Protein AF-0000000068151003 (afdb_homodimer)

InterPro domains:
  IPR000415 Nitroreductase-like [G3DSA:3.40.109.10] (6-171)
  IPR000415 Nitroreductase-like [SSF55469] (6-191)
  IPR026021 Putative NAD(P)H nitroreductase YdjA-like [PIRSF000232] (7-190)
  IPR026021 Putative NAD(P)H nitroreductase YdjA-like [cd02135] (8-170)
  IPR029479 Nitroreductase [PF00881] (12-169)
  IPR052530 NAD(P)H nitroreductase [PTHR43821] (7-190)

Nearest PDB structures (foldseek):
  3k6h-assembly1_B  TM=9.823E-01  e=7.912E-26  Agrobacterium fabrum str. C58
  8dil-assembly3_E  TM=8.928E-01  e=1.543E-16  Salmonella enterica subsp. enterica serovar Typhimurium str. SL1344
  3bm1-assembly1_B  TM=8.997E-01  e=7.358E-16  Escherichia coli K-12
  7tmg-assembly1_B  TM=8.820E-01  e=5.448E-16  Klebsiella pneumoniae subsp. pneumoniae HS11286
  8dil-assembly2_C  TM=8.657E-01  e=7.813E-16  Salmonella enterica subsp. enterica serovar Typhimurium str. SL1344

Structure (mmCIF, N/CA/C/O backbone):
data_AF-0000000068151003-model_v1
#
loop_
_entity.id
_entity.type
_entity.pdbx_description
1 polymer 'Putative NAD(P)H nitroreductase'
#
loop_
_atom_site.group_PDB
_atom_site.id
_atom_site.type_symbol
_atom_site.label_atom_id
_atom_site.label_alt_id
_atom_site.label_comp_id
_atom_site.label_asym_id
_atom_site.label_entity_id
_atom_site.label_seq_id
_atom_site.pdbx_PDB_ins_code
_atom_site.Cartn_x
_atom_site.Cartn_y
_atom_site.Cartn_z
_atom_site.occupancy
_atom_site.B_iso_or_equiv
_atom_site.auth_seq_id
_atom_site.auth_comp_id
_atom_site.auth_asym_id
_atom_site.auth_atom_id
_atom_site.pdbx_PDB_model_num
ATOM 1 N N . MET A 1 1 ? 17.922 -9.711 -15.078 1 65 1 MET A N 1
ATOM 2 C CA . MET A 1 1 ? 18.75 -8.508 -14.992 1 65 1 MET A CA 1
ATOM 3 C C . MET A 1 1 ? 17.922 -7.328 -14.469 1 65 1 MET A C 1
ATOM 5 O O . MET A 1 1 ? 16.781 -7.117 -14.906 1 65 1 MET A O 1
ATOM 9 N N . LYS A 1 2 ? 18.453 -6.594 -13.539 1 81.31 2 LYS A N 1
ATOM 10 C CA . LYS A 1 2 ? 17.828 -5.426 -12.93 1 81.31 2 LYS A CA 1
ATOM 11 C C . LYS A 1 2 ? 17.609 -4.324 -13.969 1 81.31 2 LYS A C 1
ATOM 13 O O . LYS A 1 2 ? 18.438 -4.125 -14.859 1 81.31 2 LYS A O 1
ATOM 18 N N . THR A 1 3 ? 16.391 -3.744 -13.836 1 88 3 THR A N 1
ATOM 19 C CA . THR A 1 3 ? 16.078 -2.68 -14.781 1 88 3 THR A CA 1
ATOM 20 C C . THR A 1 3 ? 16.797 -1.389 -14.406 1 88 3 THR A C 1
ATOM 22 O O . THR A 1 3 ? 17.188 -1.201 -13.25 1 88 3 THR A O 1
ATOM 25 N N . GLU A 1 4 ? 17.031 -0.529 -15.391 1 94.25 4 GLU A N 1
ATOM 26 C CA . GLU A 1 4 ? 17.672 0.764 -15.18 1 94.25 4 GLU A CA 1
ATOM 27 C C . GLU A 1 4 ? 16.656 1.897 -15.188 1 94.25 4 GLU A C 1
ATOM 29 O O . GLU A 1 4 ? 17.016 3.061 -15.383 1 94.25 4 GLU A O 1
ATOM 34 N N . ILE A 1 5 ? 15.477 1.514 -14.945 1 96 5 ILE A N 1
ATOM 35 C CA . ILE A 1 5 ? 14.422 2.516 -15.062 1 96 5 ILE A CA 1
ATOM 36 C C . ILE A 1 5 ? 14.469 3.463 -13.867 1 96 5 ILE A C 1
ATOM 38 O O . ILE A 1 5 ? 14.672 3.029 -12.734 1 96 5 ILE A O 1
ATOM 42 N N . LYS A 1 6 ? 14.273 4.746 -14.117 1 97.75 6 LYS A N 1
ATOM 43 C CA . LYS A 1 6 ? 14.211 5.746 -13.055 1 97.75 6 LYS A CA 1
ATOM 44 C C . LYS A 1 6 ? 12.898 5.645 -12.281 1 97.75 6 LYS A C 1
ATOM 46 O O . LYS A 1 6 ? 11.859 5.324 -12.859 1 97.75 6 LYS A O 1
ATOM 51 N N . LEU A 1 7 ? 12.984 6.039 -10.992 1 98.25 7 LEU A N 1
ATOM 52 C CA . LEU A 1 7 ? 11.812 5.953 -10.125 1 98.25 7 LEU A CA 1
ATOM 53 C C . LEU A 1 7 ? 10.648 6.746 -10.711 1 98.25 7 LEU A C 1
ATOM 55 O O . LEU A 1 7 ? 9.539 6.223 -10.844 1 98.25 7 LEU A O 1
ATOM 59 N N . VAL A 1 8 ? 10.844 8.016 -11.156 1 98.12 8 VAL A N 1
ATOM 60 C CA . VAL A 1 8 ? 9.773 8.898 -11.617 1 98.12 8 VAL A CA 1
ATOM 61 C C . VAL A 1 8 ? 9.164 8.344 -12.898 1 98.12 8 VAL A C 1
ATOM 63 O O . VAL A 1 8 ? 7.949 8.391 -13.094 1 98.12 8 VAL A O 1
ATOM 66 N N . ASP A 1 9 ? 9.977 7.789 -13.773 1 97.56 9 ASP A N 1
ATOM 67 C CA . ASP A 1 9 ? 9.5 7.203 -15.016 1 97.56 9 ASP A CA 1
ATOM 68 C C . ASP A 1 9 ? 8.695 5.934 -14.75 1 97.56 9 ASP A C 1
ATOM 70 O O . ASP A 1 9 ? 7.68 5.688 -15.406 1 97.56 9 ASP A O 1
ATOM 74 N N . TYR A 1 10 ? 9.188 5.176 -13.812 1 97.88 10 TYR A N 1
ATOM 75 C CA . TYR A 1 10 ? 8.461 3.957 -13.469 1 97.88 10 TYR A CA 1
ATOM 76 C C . TYR A 1 10 ? 7.09 4.281 -12.898 1 97.88 10 TYR A C 1
ATOM 78 O O . TYR A 1 10 ? 6.082 3.705 -13.32 1 97.88 10 TYR A O 1
ATOM 86 N N . LEU A 1 11 ? 7.031 5.219 -11.93 1 98.19 11 LEU A N 1
ATOM 87 C CA . LEU A 1 11 ? 5.766 5.59 -11.312 1 98.19 11 LEU A CA 1
ATOM 88 C C . LEU A 1 11 ? 4.773 6.082 -12.359 1 98.19 11 LEU A C 1
ATOM 90 O O . LEU A 1 11 ? 3.568 5.84 -12.25 1 98.19 11 LEU A O 1
ATOM 94 N N . ALA A 1 12 ? 5.23 6.684 -13.422 1 97.25 12 ALA A N 1
ATOM 95 C CA . ALA A 1 12 ? 4.387 7.277 -14.453 1 97.25 12 ALA A CA 1
ATOM 96 C C . ALA A 1 12 ? 3.873 6.215 -15.422 1 97.25 12 ALA A C 1
ATOM 98 O O . ALA A 1 12 ? 2.943 6.461 -16.188 1 97.25 12 ALA A O 1
ATOM 99 N N . SER A 1 13 ? 4.477 5 -15.344 1 95.31 13 SER A N 1
ATOM 100 C CA . SER A 1 13 ? 4.133 4.02 -16.375 1 95.31 13 SER A CA 1
ATOM 101 C C . SER A 1 13 ? 3.768 2.676 -15.742 1 95.31 13 SER A C 1
ATOM 103 O O . SER A 1 13 ? 3.525 1.7 -16.453 1 95.31 13 SER A O 1
ATOM 105 N N . ARG A 1 14 ? 3.742 2.572 -14.477 1 93.81 14 ARG A N 1
ATOM 106 C CA . ARG A 1 14 ? 3.473 1.304 -13.805 1 93.81 14 ARG A CA 1
ATOM 107 C C . ARG A 1 14 ? 2.154 0.703 -14.281 1 93.81 14 ARG A C 1
ATOM 109 O O . ARG A 1 14 ? 1.134 1.393 -14.328 1 93.81 14 ARG A O 1
ATOM 116 N N . ARG A 1 15 ? 2.242 -0.555 -14.617 1 93.62 15 ARG A N 1
ATOM 117 C CA . ARG A 1 15 ? 1.092 -1.347 -15.039 1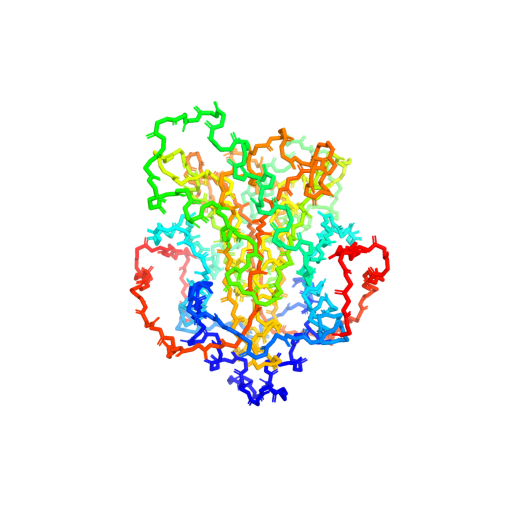 93.62 15 ARG A CA 1
ATOM 118 C C . ARG A 1 15 ? 1.216 -2.791 -14.57 1 93.62 15 ARG A C 1
ATOM 120 O O . ARG A 1 15 ? 2.324 -3.297 -14.383 1 93.62 15 ARG A O 1
ATOM 127 N N . SER A 1 16 ? 0.053 -3.348 -14.367 1 95.94 16 SER A N 1
ATOM 128 C CA . SER A 1 16 ? 0.033 -4.785 -14.125 1 95.94 16 SER A CA 1
ATOM 129 C C . SER A 1 16 ? -0.078 -5.566 -15.43 1 95.94 16 SER A C 1
ATOM 131 O O . SER A 1 16 ? -0.682 -5.09 -16.391 1 95.94 16 SER A O 1
ATOM 133 N N . ILE A 1 17 ? 0.567 -6.684 -15.461 1 96.81 17 ILE A N 1
ATOM 134 C CA . ILE A 1 17 ? 0.296 -7.676 -16.5 1 96.81 17 ILE A CA 1
ATOM 135 C C . ILE A 1 17 ? -0.568 -8.797 -15.914 1 96.81 17 ILE A C 1
ATOM 137 O O . ILE A 1 17 ? -0.198 -9.43 -14.922 1 96.81 17 ILE A O 1
ATOM 141 N N . PRO A 1 18 ? -1.701 -8.992 -16.547 1 96.69 18 PRO A N 1
ATOM 142 C CA . PRO A 1 18 ? -2.523 -10.094 -16.031 1 96.69 18 PRO A CA 1
ATOM 143 C C . PRO A 1 18 ? -1.756 -11.406 -15.93 1 96.69 18 PRO A C 1
ATOM 145 O O . PRO A 1 18 ? -0.961 -11.734 -16.812 1 96.69 18 PRO A O 1
ATOM 148 N N . ALA A 1 19 ? -1.997 -12.133 -14.883 1 97.38 19 ALA A N 1
ATOM 149 C CA . ALA A 1 19 ? -1.232 -13.336 -14.57 1 97.38 19 ALA A CA 1
ATOM 150 C C . ALA A 1 19 ? -1.233 -14.312 -15.742 1 97.38 19 ALA A C 1
ATOM 152 O O . ALA A 1 19 ? -0.207 -14.922 -16.047 1 97.38 19 ALA A O 1
ATOM 153 N N . PHE A 1 20 ? -2.375 -14.422 -16.422 1 95.31 20 PHE A N 1
ATOM 154 C CA . PHE A 1 20 ? -2.504 -15.398 -17.5 1 95.31 20 PHE A CA 1
ATOM 155 C C . PHE A 1 20 ? -1.714 -14.961 -18.734 1 95.31 20 PHE A C 1
ATOM 157 O O . PHE A 1 20 ? -1.611 -15.703 -19.703 1 95.31 20 PHE A O 1
ATOM 164 N N . GLN A 1 21 ? -1.201 -13.781 -18.703 1 97.06 21 GLN A N 1
ATOM 165 C CA . GLN A 1 21 ? -0.375 -13.266 -19.797 1 97.06 21 GLN A CA 1
ATOM 166 C C . GLN A 1 21 ? 1.102 -13.258 -19.406 1 97.06 21 GLN A C 1
ATOM 168 O O . GLN A 1 21 ? 1.89 -12.484 -19.953 1 97.06 21 GLN A O 1
ATOM 173 N N . MET A 1 22 ? 1.456 -14.047 -18.422 1 96.94 22 MET A N 1
ATOM 174 C CA . MET A 1 22 ? 2.838 -14.25 -17.984 1 96.94 22 MET A CA 1
ATOM 175 C C . MET A 1 22 ? 3.271 -15.695 -18.203 1 96.94 22 MET A C 1
ATOM 177 O O . MET A 1 22 ? 2.432 -16.594 -18.312 1 96.94 22 MET A O 1
ATOM 181 N N . GLY A 1 23 ? 4.516 -15.883 -18.297 1 96.25 23 GLY A N 1
ATOM 182 C CA . GLY A 1 23 ? 5.07 -17.219 -18.453 1 96.25 23 GLY A CA 1
ATOM 183 C C . GLY A 1 23 ? 6.488 -17.344 -17.922 1 96.25 23 GLY A C 1
ATOM 184 O O . GLY A 1 23 ? 6.953 -16.469 -17.172 1 96.25 23 GLY A O 1
ATOM 185 N N . GLU A 1 24 ? 7.031 -18.484 -18.188 1 95.75 24 GLU A N 1
ATOM 186 C CA . GLU A 1 24 ? 8.43 -18.734 -17.844 1 95.75 24 GLU A CA 1
ATOM 187 C C . GLU A 1 24 ? 9.367 -17.844 -18.656 1 95.75 24 GLU A C 1
ATOM 189 O O . GLU A 1 24 ? 9.031 -17.453 -19.781 1 95.75 24 GLU A O 1
ATOM 194 N N . PRO A 1 25 ? 10.609 -17.531 -18.156 1 96.38 25 PRO A N 1
ATOM 195 C CA . PRO A 1 25 ? 11.133 -17.953 -16.859 1 96.38 25 PRO A CA 1
ATOM 196 C C . PRO A 1 25 ? 10.578 -17.109 -15.703 1 96.38 25 PRO A C 1
ATOM 198 O O . PRO A 1 25 ? 10.234 -15.945 -15.891 1 96.38 25 PRO A O 1
ATOM 201 N N . GLY A 1 26 ? 10.43 -17.719 -14.57 1 96.69 26 GLY A N 1
ATOM 202 C CA . GLY A 1 26 ? 10.18 -17.016 -13.32 1 96.69 26 GLY A CA 1
ATOM 203 C C . GLY A 1 26 ? 11.445 -16.688 -12.555 1 96.69 26 GLY A C 1
ATOM 204 O O . GLY A 1 26 ? 12.531 -17.156 -12.914 1 96.69 26 GLY A O 1
ATOM 205 N N . PRO A 1 27 ? 11.273 -15.859 -11.617 1 97.69 27 PRO A N 1
ATOM 206 C CA . PRO A 1 27 ? 12.445 -15.562 -10.789 1 97.69 27 PRO A CA 1
ATOM 207 C C . PRO A 1 27 ? 12.961 -16.797 -10.031 1 97.69 27 PRO A C 1
ATOM 209 O O . PRO A 1 27 ? 12.172 -17.641 -9.625 1 97.69 27 PRO A O 1
ATOM 212 N N . SER A 1 28 ? 14.266 -16.844 -9.859 1 97.19 28 SER A N 1
ATOM 213 C CA . SER A 1 28 ? 14.883 -17.859 -9.008 1 97.19 28 SER A CA 1
ATOM 214 C C . SER A 1 28 ? 14.547 -17.625 -7.539 1 97.19 28 SER A C 1
ATOM 216 O O . SER A 1 28 ? 14.039 -16.562 -7.172 1 97.19 28 SER A O 1
ATOM 218 N N . LYS A 1 29 ? 14.859 -18.688 -6.758 1 97.31 29 LYS A N 1
ATOM 219 C CA . LYS A 1 29 ? 14.664 -18.547 -5.316 1 97.31 29 LYS A CA 1
ATOM 220 C C . LYS A 1 29 ? 15.445 -17.359 -4.773 1 97.31 29 LYS A C 1
ATOM 222 O O . LYS A 1 29 ? 14.938 -16.609 -3.936 1 97.31 29 LYS A O 1
ATOM 227 N N . ALA A 1 30 ? 16.672 -17.172 -5.191 1 97.56 30 ALA A N 1
ATOM 228 C CA . ALA A 1 30 ? 17.516 -16.062 -4.75 1 97.56 30 ALA A CA 1
ATOM 229 C C . ALA A 1 30 ? 16.906 -14.727 -5.172 1 97.56 30 ALA A C 1
ATOM 231 O O . ALA A 1 30 ? 16.938 -13.758 -4.402 1 97.56 30 ALA A O 1
ATOM 232 N N . GLU A 1 31 ? 16.391 -14.648 -6.387 1 98 31 GLU A N 1
ATOM 233 C CA . GLU A 1 31 ? 15.758 -13.43 -6.871 1 98 31 GLU A CA 1
ATOM 234 C C . GLU A 1 31 ? 14.5 -13.109 -6.078 1 98 31 GLU A C 1
ATOM 236 O O . GLU A 1 31 ? 14.234 -11.945 -5.758 1 98 31 GLU A O 1
ATOM 241 N N . VAL A 1 32 ? 13.719 -14.156 -5.777 1 98.56 32 VAL A N 1
ATOM 242 C CA . VAL A 1 32 ? 12.523 -13.945 -4.961 1 98.56 32 VAL A CA 1
ATOM 243 C C . VAL A 1 32 ? 12.922 -13.406 -3.59 1 98.56 32 VAL A C 1
ATOM 245 O O . VAL A 1 32 ? 12.305 -12.469 -3.08 1 98.56 32 VAL A O 1
ATOM 248 N N . ALA A 1 33 ? 13.945 -13.984 -3.025 1 98.5 33 ALA A N 1
ATOM 249 C CA . ALA A 1 33 ? 14.43 -13.5 -1.734 1 98.5 33 ALA A CA 1
ATOM 250 C C . ALA A 1 33 ? 14.828 -12.031 -1.815 1 98.5 33 ALA A C 1
ATOM 252 O O . ALA A 1 33 ? 14.516 -11.25 -0.916 1 98.5 33 ALA A O 1
ATOM 253 N N . GLU A 1 34 ? 15.516 -11.688 -2.852 1 98.31 34 GLU A N 1
ATOM 254 C CA . GLU A 1 34 ? 15.883 -10.289 -3.051 1 98.31 34 GLU A CA 1
ATOM 255 C C . GLU A 1 34 ? 14.648 -9.406 -3.174 1 98.31 34 GLU A C 1
ATOM 257 O O . GLU A 1 34 ? 14.586 -8.336 -2.568 1 98.31 34 GLU A O 1
ATOM 262 N N . MET A 1 35 ? 13.633 -9.812 -3.932 1 98.75 35 MET A N 1
ATOM 263 C CA . MET A 1 35 ? 12.383 -9.07 -4.082 1 98.75 35 MET A CA 1
ATOM 264 C C . MET A 1 35 ? 11.719 -8.844 -2.729 1 98.75 35 MET A C 1
ATOM 266 O O . MET A 1 35 ? 11.227 -7.746 -2.453 1 98.75 35 MET A O 1
ATOM 270 N N . LEU A 1 36 ? 11.727 -9.906 -1.928 1 98.88 36 LEU A N 1
ATOM 271 C CA . LEU A 1 36 ? 11.031 -9.828 -0.648 1 98.88 36 LEU A CA 1
ATOM 272 C C . LEU A 1 36 ? 11.766 -8.898 0.314 1 98.88 36 LEU A C 1
ATOM 274 O O . LEU A 1 36 ? 11.133 -8.219 1.125 1 98.88 36 LEU A O 1
ATOM 278 N N . LYS A 1 37 ? 13.07 -8.883 0.234 1 98.31 37 LYS A N 1
ATOM 279 C CA . LYS A 1 37 ? 13.844 -7.922 1.007 1 98.31 37 LYS A CA 1
ATOM 280 C C . LYS A 1 37 ? 13.484 -6.488 0.619 1 98.31 37 LYS A C 1
ATOM 282 O O . LYS A 1 37 ? 13.281 -5.641 1.487 1 98.31 37 LYS A O 1
ATOM 287 N N . LEU A 1 38 ? 13.406 -6.199 -0.639 1 98.38 38 LEU A N 1
ATOM 288 C CA . LEU A 1 38 ? 13.008 -4.883 -1.128 1 98.38 38 LEU A CA 1
ATOM 289 C C . LEU A 1 38 ? 11.57 -4.562 -0.726 1 98.38 38 LEU A C 1
ATOM 291 O O . LEU A 1 38 ? 11.289 -3.461 -0.255 1 98.38 38 LEU A O 1
ATOM 295 N N . ALA A 1 39 ? 10.672 -5.535 -0.838 1 98.69 39 ALA A N 1
ATOM 296 C CA . ALA A 1 39 ? 9.242 -5.363 -0.607 1 98.69 39 ALA A CA 1
ATOM 297 C C . ALA A 1 39 ? 8.961 -5.039 0.857 1 98.69 39 ALA A C 1
ATOM 299 O O . ALA A 1 39 ? 7.977 -4.363 1.17 1 98.69 39 ALA A O 1
ATOM 300 N N . SER A 1 40 ? 9.82 -5.496 1.715 1 98.25 40 SER A N 1
ATOM 301 C CA . SER A 1 40 ? 9.609 -5.363 3.152 1 98.25 40 SER A CA 1
ATOM 302 C C . SER A 1 40 ? 9.992 -3.969 3.641 1 98.25 40 SER A C 1
ATOM 304 O O . SER A 1 40 ? 9.758 -3.627 4.801 1 98.25 40 SER A O 1
ATOM 306 N N . ARG A 1 41 ? 10.578 -3.166 2.754 1 97.62 41 ARG A N 1
ATOM 307 C CA . ARG A 1 41 ? 10.977 -1.813 3.131 1 97.62 41 ARG A CA 1
ATOM 308 C C . ARG A 1 41 ? 9.82 -0.832 2.947 1 97.62 41 ARG A C 1
ATOM 310 O O . ARG A 1 41 ? 9.898 0.08 2.121 1 97.62 41 ARG A O 1
ATOM 317 N N . VAL A 1 42 ? 8.805 -1.001 3.795 1 98.31 42 VAL A N 1
ATOM 318 C CA . VAL A 1 42 ? 7.633 -0.135 3.795 1 98.31 42 VAL A CA 1
ATOM 319 C C . VAL A 1 42 ? 7.469 0.515 5.168 1 98.31 42 VAL A C 1
ATOM 321 O O . VAL A 1 42 ? 8.062 0.065 6.148 1 98.31 42 VAL A O 1
ATOM 324 N N . PRO A 1 43 ? 6.699 1.652 5.16 1 97.56 43 PRO A N 1
ATOM 325 C CA . PRO A 1 43 ? 6.332 2.174 6.48 1 97.56 43 PRO A CA 1
ATOM 326 C C . PRO A 1 43 ? 5.531 1.173 7.309 1 97.56 43 PRO A C 1
ATOM 328 O O . PRO A 1 43 ? 4.648 0.495 6.777 1 97.56 43 PRO A O 1
ATOM 331 N N . ASP A 1 44 ? 5.895 1.083 8.531 1 95.69 44 ASP A N 1
ATOM 332 C CA . ASP A 1 44 ? 5.227 0.224 9.508 1 95.69 44 ASP A CA 1
ATOM 333 C C . ASP A 1 44 ? 5.371 0.782 10.922 1 95.69 44 ASP A C 1
ATOM 335 O O . ASP A 1 44 ? 6.41 0.601 11.562 1 95.69 44 ASP A O 1
ATOM 339 N N . HIS A 1 45 ? 4.234 1.284 11.375 1 96.06 45 HIS A N 1
ATOM 340 C CA . HIS A 1 45 ? 4.211 1.88 12.711 1 96.06 45 HIS A CA 1
ATOM 341 C C . HIS A 1 45 ? 4.727 0.902 13.758 1 96.06 45 HIS A C 1
ATOM 343 O O . HIS A 1 45 ? 4.285 -0.246 13.82 1 96.06 45 HIS A O 1
ATOM 349 N N . GLY A 1 46 ? 5.762 1.349 14.477 1 95.38 46 GLY A N 1
ATOM 350 C CA . GLY A 1 46 ? 6.289 0.557 15.578 1 95.38 46 GLY A CA 1
ATOM 351 C C . GLY A 1 46 ? 7.211 -0.558 15.125 1 95.38 46 GLY A C 1
ATOM 352 O O . GLY A 1 46 ? 7.613 -1.402 15.93 1 95.38 46 GLY A O 1
ATOM 353 N N . LYS A 1 47 ? 7.52 -0.645 13.844 1 95.38 47 LYS A N 1
ATOM 354 C CA . LYS A 1 47 ? 8.375 -1.694 13.297 1 95.38 47 LYS A CA 1
ATOM 355 C C . LYS A 1 47 ? 7.836 -3.08 13.648 1 95.38 47 LYS A C 1
ATOM 357 O O . LYS A 1 47 ? 8.594 -3.959 14.062 1 95.38 47 LYS A O 1
ATOM 362 N N . LEU A 1 48 ? 6.555 -3.238 13.508 1 96.69 48 LEU A N 1
ATOM 363 C CA . LEU A 1 48 ? 5.863 -4.457 13.914 1 96.69 48 LEU A CA 1
ATOM 364 C C . LEU A 1 48 ? 6.016 -5.547 12.859 1 96.69 48 LEU A C 1
ATOM 366 O O . LEU A 1 48 ? 5.867 -6.734 13.156 1 96.69 48 LEU A O 1
ATOM 370 N N . ALA A 1 49 ? 6.234 -5.152 11.633 1 97.75 49 ALA A N 1
ATOM 371 C CA . ALA A 1 49 ? 6.16 -6.047 10.484 1 97.75 49 ALA A CA 1
ATOM 372 C C . ALA A 1 49 ? 4.906 -6.918 10.547 1 97.75 49 ALA A C 1
ATOM 374 O O . ALA A 1 49 ? 4.992 -8.148 10.484 1 97.75 49 ALA A O 1
ATOM 375 N N . PRO A 1 50 ? 3.746 -6.246 10.617 1 98.62 50 PRO A N 1
ATOM 376 C CA . PRO A 1 50 ? 2.516 -7.023 10.805 1 98.62 50 PRO A CA 1
ATOM 377 C C . PRO A 1 50 ? 2.09 -7.762 9.539 1 98.62 50 PRO A C 1
ATOM 379 O O . PRO A 1 50 ? 0.912 -7.75 9.172 1 98.62 50 PRO A O 1
ATOM 382 N N . TRP A 1 51 ? 2.936 -8.344 8.859 1 98.88 51 TRP A N 1
ATOM 383 C CA . TRP A 1 51 ? 2.74 -9.102 7.629 1 98.88 51 TRP A CA 1
ATOM 384 C C . TRP A 1 51 ? 3.814 -10.18 7.477 1 98.88 51 TRP A C 1
ATOM 386 O O . TRP A 1 51 ? 4.848 -10.125 8.141 1 98.88 51 TRP A O 1
ATOM 396 N N . ARG A 1 52 ? 3.539 -11.094 6.652 1 98.94 52 ARG A N 1
ATOM 397 C CA . ARG A 1 52 ? 4.5 -12.117 6.262 1 98.94 52 ARG A CA 1
ATOM 398 C C . ARG A 1 52 ? 4.219 -12.625 4.852 1 98.94 52 ARG A C 1
ATOM 400 O O . ARG A 1 52 ? 3.203 -12.273 4.25 1 98.94 52 ARG A O 1
ATOM 407 N N . PHE A 1 53 ? 5.156 -13.5 4.379 1 98.94 53 PHE A N 1
ATOM 408 C CA . PHE A 1 53 ? 5.066 -13.984 3.006 1 98.94 53 PHE A CA 1
ATOM 409 C C . PHE A 1 53 ? 4.977 -15.5 2.969 1 98.94 53 PHE A C 1
ATOM 411 O O . PHE A 1 53 ? 5.609 -16.188 3.777 1 98.94 53 PHE A O 1
ATOM 418 N N . ILE A 1 54 ? 4.238 -16 2.045 1 98.94 54 ILE A N 1
ATOM 419 C CA . ILE A 1 54 ? 4.281 -17.406 1.655 1 98.94 54 ILE A CA 1
ATOM 420 C C . ILE A 1 54 ? 4.582 -17.516 0.163 1 98.94 54 ILE A C 1
ATOM 422 O O . ILE A 1 54 ? 3.854 -16.969 -0.668 1 98.94 54 ILE A O 1
ATOM 426 N N . VAL A 1 55 ? 5.625 -18.234 -0.207 1 98.88 55 VAL A N 1
ATOM 427 C CA . VAL A 1 55 ? 6.059 -18.344 -1.596 1 98.88 55 VAL A CA 1
ATOM 428 C C . VAL A 1 55 ? 5.719 -19.734 -2.131 1 98.88 55 VAL A C 1
ATOM 430 O O . VAL A 1 55 ? 6.207 -20.75 -1.615 1 98.88 55 VAL A O 1
ATOM 433 N N . TYR A 1 56 ? 4.883 -19.781 -3.145 1 98.5 56 TYR A N 1
ATOM 434 C CA . TYR A 1 56 ? 4.512 -21.031 -3.795 1 98.5 56 TYR A CA 1
ATOM 435 C C . TYR A 1 56 ? 5.32 -21.234 -5.066 1 98.5 56 TYR A C 1
ATOM 437 O O . TYR A 1 56 ? 5.316 -20.391 -5.965 1 98.5 56 TYR A O 1
ATOM 445 N N . ARG A 1 57 ? 5.934 -22.344 -5.148 1 95.56 57 ARG A N 1
ATOM 446 C CA . ARG A 1 57 ? 6.82 -22.641 -6.27 1 95.56 57 ARG A CA 1
ATOM 447 C C . ARG A 1 57 ? 6.668 -24.094 -6.715 1 95.56 57 ARG A C 1
ATOM 449 O O . ARG A 1 57 ? 6.141 -24.922 -5.973 1 95.56 57 ARG A O 1
ATOM 456 N N . GLY A 1 58 ? 7.105 -24.344 -7.949 1 93.62 58 GLY A N 1
ATOM 457 C CA . GLY A 1 58 ? 7.18 -25.703 -8.461 1 93.62 58 GLY A CA 1
ATOM 458 C C . GLY A 1 58 ? 5.836 -26.391 -8.5 1 93.62 58 GLY A C 1
ATOM 459 O O . GLY A 1 58 ? 4.816 -25.781 -8.805 1 93.62 58 GLY A O 1
ATOM 460 N N . GLU A 1 59 ? 5.828 -27.688 -8.219 1 95.62 59 GLU A N 1
ATOM 461 C CA . GLU A 1 59 ? 4.66 -28.531 -8.414 1 95.62 59 GLU A CA 1
ATOM 462 C C . GLU A 1 59 ? 3.586 -28.25 -7.367 1 95.62 59 GLU A C 1
ATOM 464 O O . GLU A 1 59 ? 2.416 -28.578 -7.559 1 95.62 59 GLU A O 1
ATOM 469 N N . GLU A 1 60 ? 4.004 -27.625 -6.281 1 97.31 60 GLU A N 1
ATOM 470 C CA . GLU A 1 60 ? 3.047 -27.344 -5.215 1 97.31 60 GLU A CA 1
ATOM 471 C C . GLU A 1 60 ? 1.954 -26.391 -5.691 1 97.31 60 GLU A C 1
ATOM 473 O O . GLU A 1 60 ? 0.824 -26.438 -5.203 1 97.31 60 GLU A O 1
ATOM 478 N N . ARG A 1 61 ? 2.285 -25.562 -6.645 1 97.56 61 ARG A N 1
ATOM 479 C CA . ARG A 1 61 ? 1.282 -24.656 -7.188 1 97.56 61 ARG A CA 1
ATOM 480 C C . ARG A 1 61 ? 0.129 -25.438 -7.82 1 97.56 61 ARG A C 1
ATOM 482 O O . ARG A 1 61 ? -1.039 -25.141 -7.562 1 97.56 61 ARG A O 1
ATOM 489 N N . ALA A 1 62 ? 0.483 -26.406 -8.609 1 97.69 62 ALA A N 1
ATOM 490 C CA . ALA A 1 62 ? -0.534 -27.234 -9.25 1 97.69 62 ALA A CA 1
ATOM 491 C C . ALA A 1 62 ? -1.303 -28.062 -8.219 1 97.69 62 ALA A C 1
ATOM 493 O O . ALA A 1 62 ? -2.523 -28.203 -8.32 1 97.69 62 ALA A O 1
ATOM 494 N N . ARG A 1 63 ? -0.577 -28.609 -7.297 1 98.19 63 ARG A N 1
ATOM 495 C CA . ARG A 1 63 ? -1.212 -29.422 -6.266 1 98.19 63 ARG A CA 1
ATOM 496 C C . ARG A 1 63 ? -2.236 -28.609 -5.48 1 98.19 63 ARG A C 1
ATOM 498 O O . ARG A 1 63 ? -3.369 -29.062 -5.277 1 98.19 63 ARG A O 1
ATOM 505 N N . ILE A 1 64 ? -1.843 -27.453 -5.008 1 98.69 64 ILE A N 1
ATOM 506 C CA . ILE A 1 64 ? -2.732 -26.609 -4.227 1 98.69 64 ILE A CA 1
ATOM 507 C C . ILE A 1 64 ? -3.924 -26.188 -5.082 1 98.69 64 ILE A C 1
ATOM 509 O O . ILE A 1 64 ? -5.062 -26.188 -4.613 1 98.69 64 ILE A O 1
ATOM 513 N N . SER A 1 65 ? -3.676 -25.828 -6.348 1 98.75 65 SER A N 1
ATOM 514 C CA . SER A 1 65 ? -4.758 -25.453 -7.254 1 98.75 65 SER A CA 1
ATOM 515 C C . SER A 1 65 ? -5.777 -26.578 -7.398 1 98.75 65 SER A C 1
ATOM 517 O O . SER A 1 65 ? -6.984 -26.328 -7.434 1 98.75 65 SER A O 1
ATOM 519 N N . ALA A 1 66 ? -5.27 -27.75 -7.5 1 98.69 66 ALA A N 1
ATOM 520 C CA . ALA A 1 66 ? -6.156 -28.906 -7.625 1 98.69 66 ALA A CA 1
ATOM 521 C C . ALA A 1 66 ? -7.059 -29.031 -6.402 1 98.69 66 ALA A C 1
ATOM 523 O O . ALA A 1 66 ? -8.242 -29.359 -6.527 1 98.69 66 ALA A O 1
ATOM 524 N N . GLU A 1 67 ? -6.48 -28.875 -5.266 1 98.75 67 GLU A N 1
ATOM 525 C CA . GLU A 1 67 ? -7.273 -28.953 -4.043 1 98.75 67 GLU A CA 1
ATOM 526 C C . GLU A 1 67 ? -8.289 -27.812 -3.977 1 98.75 67 GLU A C 1
ATOM 528 O O . GLU A 1 67 ? -9.422 -28.016 -3.537 1 98.75 67 GLU A O 1
ATOM 533 N N . LEU A 1 68 ? -7.918 -26.625 -4.367 1 98.69 68 LEU A N 1
ATOM 534 C CA . LEU A 1 68 ? -8.844 -25.5 -4.43 1 98.69 68 LEU A CA 1
ATOM 535 C C . LEU A 1 68 ? -10 -25.781 -5.387 1 98.69 68 LEU A C 1
ATOM 537 O O . LEU A 1 68 ? -11.148 -25.453 -5.094 1 98.69 68 LEU A O 1
ATOM 541 N N . LYS A 1 69 ? -9.648 -26.375 -6.488 1 98.69 69 LYS A N 1
ATOM 542 C CA . LYS A 1 69 ? -10.664 -26.766 -7.461 1 98.69 69 LYS A CA 1
ATOM 543 C C . LYS A 1 69 ? -11.703 -27.688 -6.828 1 98.69 69 LYS A C 1
ATOM 545 O O . LYS A 1 69 ? -12.906 -27.5 -7.027 1 98.69 69 LYS A O 1
ATOM 550 N N . LYS A 1 70 ? -11.227 -28.625 -6.121 1 98.56 70 LYS A N 1
ATOM 551 C CA . LYS A 1 70 ? -12.148 -29.531 -5.441 1 98.56 70 LYS A CA 1
ATOM 552 C C . LYS A 1 70 ? -13.102 -28.781 -4.527 1 98.56 70 LYS A C 1
ATOM 554 O O . LYS A 1 70 ? -14.297 -29.047 -4.5 1 98.56 70 LYS A O 1
ATOM 559 N N . MET A 1 71 ? -12.562 -27.859 -3.807 1 98.38 71 MET A N 1
ATOM 560 C CA . MET A 1 71 ? -13.383 -27.062 -2.902 1 98.38 71 MET A CA 1
ATOM 561 C C . MET A 1 71 ? -14.414 -26.25 -3.676 1 98.38 71 MET A C 1
ATOM 563 O O . MET A 1 71 ? -15.578 -26.172 -3.271 1 98.38 71 MET A O 1
ATOM 567 N N . ALA A 1 72 ? -13.992 -25.641 -4.746 1 98.31 72 ALA A N 1
ATOM 568 C CA . ALA A 1 72 ? -14.891 -24.844 -5.57 1 98.31 72 ALA A CA 1
ATOM 569 C C . ALA A 1 72 ? -16.016 -25.688 -6.145 1 98.31 72 ALA A C 1
ATOM 571 O O . ALA A 1 72 ? -17.188 -25.281 -6.148 1 98.31 72 ALA A O 1
ATOM 572 N N . LEU A 1 73 ? -15.672 -26.844 -6.602 1 98 73 LEU A N 1
ATOM 573 C CA . LEU A 1 73 ? -16.641 -27.766 -7.199 1 98 73 LEU A CA 1
ATOM 574 C C . LEU A 1 73 ? -17.641 -28.25 -6.16 1 98 73 LEU A C 1
ATOM 576 O O . LEU A 1 73 ? -18.812 -28.469 -6.477 1 98 73 LEU A O 1
ATOM 580 N N . ALA A 1 74 ? -17.188 -28.469 -4.965 1 97.81 74 ALA A N 1
ATOM 581 C CA . ALA A 1 74 ? -18.078 -28.859 -3.885 1 97.81 74 ALA A CA 1
ATOM 582 C C . ALA A 1 74 ? -19.125 -27.781 -3.609 1 97.81 74 ALA A C 1
ATOM 584 O O . ALA A 1 74 ? -20.281 -28.078 -3.303 1 97.81 74 ALA A O 1
ATOM 585 N N . ALA A 1 75 ? -18.719 -26.562 -3.682 1 96.62 75 ALA A N 1
ATOM 586 C CA . ALA A 1 75 ? -19.609 -25.438 -3.426 1 96.62 75 ALA A CA 1
ATOM 587 C C . ALA A 1 75 ? -20.531 -25.188 -4.613 1 96.62 75 ALA A C 1
ATOM 589 O O . ALA A 1 75 ? -21.672 -24.734 -4.445 1 96.62 75 ALA A O 1
ATOM 590 N N . LYS A 1 76 ? -20.047 -25.484 -5.824 1 97.06 76 LYS A N 1
ATOM 591 C CA . LYS A 1 76 ? -20.797 -25.312 -7.059 1 97.06 76 LYS A CA 1
ATOM 592 C C . LYS A 1 76 ? -20.641 -26.516 -7.977 1 97.06 76 LYS A C 1
ATOM 594 O O . LYS A 1 76 ? -19.938 -26.438 -8.984 1 97.06 76 LYS A O 1
ATOM 599 N N . PRO A 1 77 ? -21.422 -27.484 -7.812 1 97.12 77 PRO A N 1
ATOM 600 C CA . PRO A 1 77 ? -21.25 -28.75 -8.531 1 97.12 77 PRO A CA 1
ATOM 601 C C . PRO A 1 77 ? -21.531 -28.625 -10.023 1 97.12 77 PRO A C 1
ATOM 603 O O . PRO A 1 77 ? -21.047 -29.438 -10.82 1 97.12 77 PRO A O 1
ATOM 606 N N . ASP A 1 78 ? -22.391 -27.688 -10.367 1 97.5 78 ASP A N 1
ATOM 607 C CA . ASP A 1 78 ? -22.766 -27.531 -11.766 1 97.5 78 ASP A CA 1
ATOM 608 C C . ASP A 1 78 ? -21.844 -26.531 -12.469 1 97.5 78 ASP A C 1
ATOM 610 O O . ASP A 1 78 ? -22.219 -25.969 -13.5 1 97.5 78 ASP A O 1
ATOM 614 N N . MET A 1 79 ? -20.656 -26.375 -11.938 1 97.38 79 MET A N 1
ATOM 615 C CA . MET A 1 79 ? -19.703 -25.422 -12.5 1 97.38 79 MET A CA 1
ATOM 616 C C . MET A 1 79 ? -19.375 -25.781 -13.945 1 97.38 79 MET A C 1
ATOM 618 O O . MET A 1 79 ? -19.062 -26.938 -14.25 1 97.38 79 MET A O 1
ATOM 622 N N . PRO A 1 80 ? -19.484 -24.797 -14.852 1 97.88 80 PRO A N 1
ATOM 623 C CA . PRO A 1 80 ? -19.141 -25.062 -16.25 1 97.88 80 PRO A CA 1
ATOM 624 C C . PRO A 1 80 ? -17.672 -25.469 -16.438 1 97.88 80 PRO A C 1
ATOM 626 O O . PRO A 1 80 ? -16.812 -25.047 -15.656 1 97.88 80 PRO A O 1
ATOM 629 N N . GLU A 1 81 ? -17.422 -26.203 -17.469 1 97.19 81 GLU A N 1
ATOM 630 C CA . GLU A 1 81 ? -16.094 -26.75 -17.734 1 97.19 81 GLU A CA 1
ATOM 631 C C . GLU A 1 81 ? -15.055 -25.641 -17.859 1 97.19 81 GLU A C 1
ATOM 633 O O . GLU A 1 81 ? -13.914 -25.797 -17.406 1 97.19 81 GLU A O 1
ATOM 638 N N . GLU A 1 82 ? -15.422 -24.562 -18.469 1 96.88 82 GLU A N 1
ATOM 639 C CA . GLU A 1 82 ? -14.5 -23.438 -18.641 1 96.88 82 GLU A CA 1
ATOM 640 C C . GLU A 1 82 ? -14.047 -22.891 -17.297 1 96.88 82 GLU A C 1
ATOM 642 O O . GLU A 1 82 ? -12.875 -22.562 -17.125 1 96.88 82 GLU A O 1
ATOM 647 N N . MET A 1 83 ? -14.977 -22.859 -16.359 1 96.88 83 MET A N 1
ATOM 648 C CA . MET A 1 83 ? -14.656 -22.359 -15.023 1 96.88 83 MET A CA 1
ATOM 649 C C . MET A 1 83 ? -13.836 -23.375 -14.242 1 96.88 83 MET A C 1
ATOM 651 O O . MET A 1 83 ? -13 -23 -13.406 1 96.88 83 MET A O 1
ATOM 655 N N . ILE A 1 84 ? -14.062 -24.609 -14.5 1 97.75 84 ILE A N 1
ATOM 656 C CA . ILE A 1 84 ? -13.273 -25.656 -13.867 1 97.75 84 ILE A CA 1
ATOM 657 C C . ILE A 1 84 ? -11.812 -25.516 -14.273 1 97.75 84 ILE A C 1
ATOM 659 O O . ILE A 1 84 ? -10.914 -25.641 -13.43 1 97.75 84 ILE A O 1
ATOM 663 N N . LYS A 1 85 ? -11.578 -25.219 -15.531 1 96.75 85 LYS A N 1
ATOM 664 C CA . LYS A 1 85 ? -10.219 -25.016 -16.016 1 96.75 85 LYS A CA 1
ATOM 665 C C . LYS A 1 85 ? -9.555 -23.812 -15.352 1 96.75 85 LYS A C 1
ATOM 667 O O . LYS A 1 85 ? -8.359 -23.844 -15.055 1 96.75 85 LYS A O 1
ATOM 672 N N . VAL A 1 86 ? -10.359 -22.828 -15.109 1 96.94 86 VAL A N 1
ATOM 673 C CA . VAL A 1 86 ? -9.867 -21.641 -14.406 1 96.94 86 VAL A CA 1
ATOM 674 C C . VAL A 1 86 ? -9.422 -22.031 -13 1 96.94 86 VAL A C 1
ATOM 676 O O . VAL A 1 86 ? -8.328 -21.641 -12.562 1 96.94 86 VAL A O 1
ATOM 679 N N . GLU A 1 87 ? -10.242 -22.781 -12.32 1 97.88 87 GLU A N 1
ATOM 680 C CA . GLU A 1 87 ? -9.938 -23.188 -10.953 1 97.88 87 GLU A CA 1
ATOM 681 C C . GLU A 1 87 ? -8.664 -24.031 -10.898 1 97.88 87 GLU A C 1
ATOM 683 O O . GLU A 1 87 ? -7.871 -23.906 -9.953 1 97.88 87 GLU A O 1
ATOM 688 N N . GLU A 1 88 ? -8.398 -24.766 -11.914 1 96.88 88 GLU A N 1
ATOM 689 C CA . GLU A 1 88 ? -7.25 -25.672 -11.977 1 96.88 88 GLU A CA 1
ATOM 690 C C . GLU A 1 88 ? -5.945 -24.891 -12.102 1 96.88 88 GLU A C 1
ATOM 692 O O . GLU A 1 88 ? -4.875 -25.391 -11.75 1 96.88 88 GLU A O 1
ATOM 697 N N . ALA A 1 89 ? -6.07 -23.703 -12.516 1 97.25 89 ALA A N 1
ATOM 698 C CA . ALA A 1 89 ? -4.867 -22.969 -12.891 1 97.25 89 ALA A CA 1
ATOM 699 C C . ALA A 1 89 ? -4.605 -21.812 -11.922 1 97.25 89 ALA A C 1
ATOM 701 O O . ALA A 1 89 ? -3.729 -20.984 -12.164 1 97.25 89 ALA A O 1
ATOM 702 N N . ARG A 1 90 ? -5.246 -21.766 -10.789 1 97.88 90 ARG A N 1
ATOM 703 C CA . ARG A 1 90 ? -5.277 -20.594 -9.922 1 97.88 90 ARG A CA 1
ATOM 704 C C . ARG A 1 90 ? -3.867 -20.172 -9.508 1 97.88 90 ARG A C 1
ATOM 706 O O . ARG A 1 90 ? -3.508 -19 -9.617 1 97.88 90 ARG A O 1
ATOM 713 N N . LEU A 1 91 ? -3 -21.109 -9.133 1 98.25 91 LEU A N 1
ATOM 714 C CA . LEU A 1 91 ? -1.669 -20.734 -8.672 1 98.25 91 LEU A CA 1
ATOM 715 C C . LEU A 1 91 ? -0.614 -21.062 -9.719 1 98.25 91 LEU A C 1
ATOM 717 O O . LEU A 1 91 ? 0.586 -20.984 -9.453 1 98.25 91 LEU A O 1
ATOM 721 N N . THR A 1 92 ? -1.049 -21.469 -10.992 1 97.56 92 THR A N 1
ATOM 722 C CA . THR A 1 92 ? -0.075 -21.875 -12 1 97.56 92 THR A CA 1
ATOM 723 C C . THR A 1 92 ? -0.081 -20.906 -13.18 1 97.56 92 THR A C 1
ATOM 725 O O . THR A 1 92 ? 0.598 -21.125 -14.18 1 97.56 92 THR A O 1
ATOM 728 N N . ARG A 1 93 ? -0.849 -19.844 -13.023 1 97.19 93 ARG A N 1
ATOM 729 C CA . ARG A 1 93 ? -0.948 -18.875 -14.109 1 97.19 93 ARG A CA 1
ATOM 730 C C . ARG A 1 93 ? 0.378 -18.156 -14.32 1 97.19 93 ARG A C 1
ATOM 732 O O . ARG A 1 93 ? 0.687 -17.719 -15.43 1 97.19 93 ARG A O 1
ATOM 739 N N . ALA A 1 94 ? 1.207 -17.984 -13.273 1 96.81 94 ALA A N 1
ATOM 740 C CA . ALA A 1 94 ? 2.559 -17.438 -13.312 1 96.81 94 ALA A CA 1
ATOM 741 C C . ALA A 1 94 ? 3.561 -18.391 -12.672 1 96.81 94 ALA A C 1
ATOM 743 O O . ALA A 1 94 ? 3.186 -19.25 -11.867 1 96.81 94 ALA A O 1
ATOM 744 N N . PRO A 1 95 ? 4.812 -18.266 -13.016 1 96.31 95 PRO A N 1
ATOM 745 C CA . PRO A 1 95 ? 5.824 -19.219 -12.547 1 96.31 95 PRO A CA 1
ATOM 746 C C . PRO A 1 95 ? 6.027 -19.172 -11.039 1 96.31 95 PRO A C 1
ATOM 748 O O . PRO A 1 95 ? 6.484 -20.156 -10.445 1 96.31 95 PRO A O 1
ATOM 751 N N . VAL A 1 96 ? 5.832 -18.031 -10.391 1 97.81 96 VAL A N 1
ATOM 752 C CA . VAL A 1 96 ? 5.938 -17.906 -8.938 1 97.81 96 VAL A CA 1
ATOM 753 C C . VAL A 1 96 ? 4.746 -17.109 -8.406 1 97.81 96 VAL A C 1
ATOM 755 O O . VAL A 1 96 ? 4.301 -16.141 -9.031 1 97.81 96 VAL A O 1
ATOM 758 N N . VAL A 1 97 ? 4.203 -17.547 -7.293 1 98.69 97 VAL A N 1
ATOM 759 C CA . VAL A 1 97 ? 3.152 -16.812 -6.605 1 98.69 97 VAL A CA 1
ATOM 760 C C . VAL A 1 97 ? 3.564 -16.547 -5.16 1 98.69 97 VAL A C 1
ATOM 762 O O . VAL A 1 97 ? 4.039 -17.438 -4.469 1 98.69 97 VAL A O 1
ATOM 765 N N . VAL A 1 98 ? 3.449 -15.328 -4.727 1 98.94 98 VAL A N 1
ATOM 766 C CA . VAL A 1 98 ? 3.725 -14.961 -3.342 1 98.94 98 VAL A CA 1
ATOM 767 C C . VAL A 1 98 ? 2.443 -14.461 -2.676 1 98.94 98 VAL A C 1
ATOM 769 O O . VAL A 1 98 ? 1.844 -13.484 -3.123 1 98.94 98 VAL A O 1
ATOM 772 N N . ALA A 1 99 ? 2.008 -15.148 -1.649 1 98.94 99 ALA A N 1
ATOM 773 C CA . ALA A 1 99 ? 0.949 -14.594 -0.807 1 98.94 99 ALA A CA 1
ATOM 774 C C . ALA A 1 99 ? 1.509 -13.586 0.186 1 98.94 99 ALA A C 1
ATOM 776 O O . ALA A 1 99 ? 2.459 -13.875 0.917 1 98.94 99 ALA A O 1
ATOM 777 N N . VAL A 1 100 ? 1.006 -12.406 0.171 1 99 100 VAL A N 1
ATOM 778 C CA . VAL A 1 100 ? 1.215 -11.453 1.252 1 99 100 VAL A CA 1
ATOM 779 C C . VAL A 1 100 ? 0.116 -11.602 2.301 1 99 100 VAL A C 1
ATOM 781 O O . VAL A 1 100 ? -1.066 -11.422 2 1 99 100 VAL A O 1
ATOM 784 N N . VAL A 1 101 ? 0.53 -11.938 3.486 1 98.94 101 VAL A N 1
ATOM 785 C CA . VAL A 1 101 ? -0.398 -12.234 4.574 1 98.94 101 VAL A CA 1
ATOM 786 C C . VAL A 1 101 ? -0.346 -11.117 5.617 1 98.94 101 VAL A C 1
ATOM 788 O O . VAL A 1 101 ? 0.728 -10.781 6.121 1 98.94 101 VAL A O 1
ATOM 791 N N . SER A 1 102 ? -1.481 -10.469 5.895 1 98.94 102 SER A N 1
ATOM 792 C CA . SER A 1 102 ? -1.593 -9.531 7 1 98.94 102 SER A CA 1
ATOM 793 C C . SER A 1 102 ? -1.727 -10.258 8.336 1 98.94 102 SER A C 1
ATOM 795 O O . SER A 1 102 ? -2.615 -11.094 8.508 1 98.94 102 SER A O 1
ATOM 797 N N . LYS A 1 103 ? -0.902 -9.914 9.242 1 98.75 103 LYS A N 1
ATOM 798 C CA . LYS A 1 103 ? -0.952 -10.438 10.602 1 98.75 103 LYS A CA 1
ATOM 799 C C . LYS A 1 103 ? -1.524 -9.406 11.57 1 98.75 103 LYS A C 1
ATOM 801 O O . LYS A 1 103 ? -1.271 -9.469 12.773 1 98.75 103 LYS A O 1
ATOM 806 N N . ALA A 1 104 ? -2.213 -8.383 11.078 1 98.75 104 ALA A N 1
ATOM 807 C CA . ALA A 1 104 ? -2.781 -7.328 11.906 1 98.75 104 ALA A CA 1
ATOM 808 C C . ALA A 1 104 ? -3.555 -7.914 13.086 1 98.75 104 ALA A C 1
ATOM 810 O O . ALA A 1 104 ? -4.285 -8.891 12.93 1 98.75 104 ALA A O 1
ATOM 811 N N . ALA A 1 105 ? -3.375 -7.344 14.203 1 98.38 105 ALA A N 1
ATOM 812 C CA . ALA A 1 105 ? -4 -7.797 15.445 1 98.38 105 ALA A CA 1
ATOM 813 C C . ALA A 1 105 ? -4.07 -6.668 16.469 1 98.38 105 ALA A C 1
ATOM 815 O O . ALA A 1 105 ? -3.402 -5.645 16.312 1 98.38 105 ALA A O 1
ATOM 816 N N . PRO A 1 106 ? -4.957 -6.863 17.469 1 97.75 106 PRO A N 1
ATOM 817 C CA . PRO A 1 106 ? -4.996 -5.84 18.516 1 97.75 106 PRO A CA 1
ATOM 818 C C . PRO A 1 106 ? -3.623 -5.559 19.109 1 97.75 106 PRO A C 1
ATOM 820 O O . PRO A 1 106 ? -2.832 -6.48 19.312 1 97.75 106 PRO A O 1
ATOM 823 N N . HIS A 1 107 ? -3.318 -4.324 19.312 1 97.12 107 HIS A N 1
ATOM 824 C CA . HIS A 1 107 ? -2.109 -3.805 19.938 1 97.12 107 HIS A CA 1
ATOM 825 C C . HIS A 1 107 ? -2.426 -2.633 20.859 1 97.12 107 HIS A C 1
ATOM 827 O O . HIS A 1 107 ? -3.342 -1.853 20.594 1 97.12 107 HIS A O 1
ATOM 833 N N . PHE A 1 108 ? -1.78 -2.508 21.891 1 95.38 108 PHE A N 1
ATOM 834 C CA . PHE A 1 108 ? -2.119 -1.529 22.922 1 95.38 108 PHE A CA 1
ATOM 835 C C . PHE A 1 108 ? -1.906 -0.111 22.406 1 95.38 108 PHE A C 1
ATOM 837 O O . PHE A 1 108 ? -2.592 0.82 22.828 1 95.38 108 PHE A O 1
ATOM 844 N N . LYS A 1 109 ? -1.048 0.074 21.438 1 95.19 109 LYS A N 1
ATOM 845 C CA . LYS A 1 109 ? -0.714 1.424 20.984 1 95.19 109 LYS A CA 1
ATOM 846 C C . LYS A 1 109 ? -1.002 1.598 19.5 1 95.19 109 LYS A C 1
ATOM 848 O O . LYS A 1 109 ? -1.335 2.697 19.047 1 95.19 109 LYS A O 1
ATOM 853 N N . ILE A 1 110 ? -0.883 0.556 18.703 1 97.75 110 ILE A N 1
ATOM 854 C CA . ILE A 1 110 ? -0.911 0.659 17.25 1 97.75 110 ILE A CA 1
ATOM 855 C C . ILE A 1 110 ? -2.227 0.094 16.719 1 97.75 110 ILE A C 1
ATOM 857 O O . ILE A 1 110 ? -2.488 -1.104 16.844 1 97.75 110 ILE A O 1
ATOM 861 N N . PRO A 1 111 ? -3.012 0.966 16.109 1 98.06 111 PRO A N 1
ATOM 862 C CA . PRO A 1 111 ? -4.301 0.504 15.578 1 98.06 111 PRO A CA 1
ATOM 863 C C . PRO A 1 111 ? -4.148 -0.582 14.516 1 98.06 111 PRO A C 1
ATOM 865 O O . PRO A 1 111 ? -3.23 -0.523 13.695 1 98.06 111 PRO A O 1
ATOM 868 N N . GLU A 1 112 ? -5.066 -1.52 14.492 1 98.5 112 GLU A N 1
ATOM 869 C CA . GLU A 1 112 ? -5.07 -2.578 13.492 1 98.5 112 GLU A CA 1
ATOM 870 C C . GLU A 1 112 ? -5.145 -2 12.078 1 98.5 112 GLU A C 1
ATOM 872 O O . GLU A 1 112 ? -4.547 -2.543 11.148 1 98.5 112 GLU A O 1
ATOM 877 N N . TRP A 1 113 ? -5.879 -0.906 11.953 1 98.62 113 TRP A N 1
ATOM 878 C CA . TRP A 1 113 ? -6.051 -0.237 10.672 1 98.62 113 TRP A CA 1
ATOM 879 C C . TRP A 1 113 ? -4.703 0.149 10.07 1 98.62 113 TRP A C 1
ATOM 881 O O . TRP A 1 113 ? -4.445 -0.099 8.891 1 98.62 113 TRP A O 1
ATOM 891 N N . GLU A 1 114 ? -3.797 0.653 10.883 1 98.75 114 GLU A N 1
ATOM 892 C CA . GLU A 1 114 ? -2.461 1.021 10.43 1 98.75 114 GLU A CA 1
ATOM 893 C C . GLU A 1 114 ? -1.672 -0.207 9.984 1 98.75 114 GLU A C 1
ATOM 895 O O . GLU A 1 114 ? -0.936 -0.155 8.992 1 98.75 114 GLU A O 1
ATOM 900 N N . GLN A 1 115 ? -1.858 -1.262 10.734 1 98.88 115 GLN A N 1
ATOM 901 C CA . GLN A 1 115 ? -1.191 -2.516 10.398 1 98.88 115 GLN A CA 1
ATOM 902 C C . GLN A 1 115 ? -1.666 -3.047 9.055 1 98.88 115 GLN A C 1
ATOM 904 O O . GLN A 1 115 ? -0.854 -3.457 8.219 1 98.88 115 GLN A O 1
ATOM 909 N N . GLN A 1 116 ? -2.969 -2.984 8.844 1 98.81 116 GLN A N 1
ATOM 910 C CA . GLN A 1 116 ? -3.572 -3.449 7.598 1 98.81 116 GLN A CA 1
ATOM 911 C C . GLN A 1 116 ? -3.09 -2.623 6.406 1 98.81 116 GLN A C 1
ATOM 913 O O . GLN A 1 116 ? -2.768 -3.174 5.352 1 98.81 116 GLN A O 1
ATOM 918 N N . MET A 1 117 ? -2.979 -1.312 6.582 1 98.88 117 MET A N 1
ATOM 919 C CA . MET A 1 117 ? -2.512 -0.443 5.508 1 98.88 117 MET A CA 1
ATOM 920 C C . MET A 1 117 ? -1.076 -0.78 5.117 1 98.88 117 MET A C 1
ATOM 922 O O . MET A 1 117 ? -0.711 -0.7 3.943 1 98.88 117 MET A O 1
ATOM 926 N N . SER A 1 118 ? -0.313 -1.186 6.113 1 98.88 118 SER A N 1
ATOM 927 C CA . SER A 1 118 ? 1.061 -1.58 5.82 1 98.88 118 SER A CA 1
ATOM 928 C C . SER A 1 118 ? 1.102 -2.795 4.898 1 98.88 118 SER A C 1
ATOM 930 O O . SER A 1 118 ? 1.973 -2.896 4.031 1 98.88 118 SER A O 1
ATOM 932 N N . ALA A 1 119 ? 0.175 -3.729 5.031 1 98.94 119 ALA A N 1
ATOM 933 C CA . ALA A 1 119 ? 0.114 -4.891 4.148 1 98.94 119 ALA A CA 1
ATOM 934 C C . ALA A 1 119 ? -0.177 -4.473 2.709 1 98.94 119 ALA A C 1
ATOM 936 O O . ALA A 1 119 ? 0.375 -5.047 1.767 1 98.94 119 ALA A O 1
ATOM 937 N N . GLY A 1 120 ? -1.076 -3.492 2.543 1 98.88 120 GLY A N 1
ATOM 938 C CA . GLY A 1 120 ? -1.308 -2.947 1.214 1 98.88 120 GLY A CA 1
ATOM 939 C C . GLY A 1 120 ? -0.062 -2.348 0.589 1 98.88 120 GLY A C 1
ATOM 940 O O . GLY A 1 120 ? 0.187 -2.525 -0.605 1 98.88 120 GLY A O 1
ATOM 941 N N . ALA A 1 121 ? 0.669 -1.671 1.41 1 98.88 121 ALA A N 1
ATOM 942 C CA . ALA A 1 121 ? 1.929 -1.086 0.959 1 98.88 121 ALA A CA 1
ATOM 943 C C . ALA A 1 121 ? 2.91 -2.168 0.519 1 98.88 121 ALA A C 1
ATOM 945 O O . ALA A 1 121 ? 3.586 -2.023 -0.502 1 98.88 121 ALA A O 1
ATOM 946 N N . VAL A 1 122 ? 2.979 -3.268 1.283 1 98.94 122 VAL A N 1
ATOM 947 C CA . VAL A 1 122 ? 3.873 -4.375 0.965 1 98.94 122 VAL A CA 1
ATOM 948 C C . VAL A 1 122 ? 3.506 -4.961 -0.396 1 98.94 122 VAL A C 1
ATOM 950 O O . VAL A 1 122 ? 4.387 -5.262 -1.207 1 98.94 122 VAL A O 1
ATOM 953 N N . CYS A 1 123 ? 2.252 -5.152 -0.622 1 98.94 123 CYS A N 1
ATOM 954 C CA . CYS A 1 123 ? 1.813 -5.711 -1.896 1 98.94 123 CYS A CA 1
ATOM 955 C C . CYS A 1 123 ? 2.299 -4.855 -3.061 1 98.94 123 CYS A C 1
ATOM 957 O O . CYS A 1 123 ? 2.879 -5.375 -4.02 1 98.94 123 CYS A O 1
ATOM 959 N N . LEU A 1 124 ? 2.072 -3.562 -2.957 1 98.94 124 LEU A N 1
ATOM 960 C CA . LEU A 1 124 ? 2.525 -2.686 -4.031 1 98.94 124 LEU A CA 1
ATOM 961 C C . LEU A 1 124 ? 4.043 -2.732 -4.168 1 98.94 124 LEU A C 1
ATOM 963 O O . LEU A 1 124 ? 4.57 -2.803 -5.281 1 98.94 124 LEU A O 1
ATOM 967 N N . ASN A 1 125 ? 4.711 -2.648 -3.031 1 98.88 125 ASN A N 1
ATOM 968 C CA . ASN A 1 125 ? 6.168 -2.641 -3.061 1 98.88 125 ASN A CA 1
ATOM 969 C C . ASN A 1 125 ? 6.727 -3.914 -3.691 1 98.88 125 ASN A C 1
ATOM 971 O O . ASN A 1 125 ? 7.766 -3.883 -4.352 1 98.88 125 ASN A O 1
ATOM 975 N N . LEU A 1 126 ? 6.066 -5.016 -3.477 1 98.94 126 LEU A N 1
ATOM 976 C CA . LEU A 1 126 ? 6.484 -6.277 -4.074 1 98.94 126 LEU A CA 1
ATOM 977 C C . LEU A 1 126 ? 6.301 -6.254 -5.586 1 98.94 126 LEU A C 1
ATOM 979 O O . LEU A 1 126 ? 7.133 -6.777 -6.328 1 98.94 126 LEU A O 1
ATOM 983 N N . LEU A 1 127 ? 5.199 -5.668 -6.078 1 98.81 127 LEU A N 1
ATOM 984 C CA . LEU A 1 127 ? 5.043 -5.469 -7.516 1 98.81 127 LEU A CA 1
ATOM 985 C C . LEU A 1 127 ? 6.211 -4.668 -8.086 1 98.81 127 LEU A C 1
ATOM 987 O O . LEU A 1 127 ? 6.773 -5.035 -9.117 1 98.81 127 LEU A O 1
ATOM 991 N N . MET A 1 128 ? 6.586 -3.666 -7.391 1 98.62 128 MET A N 1
ATOM 992 C CA . MET A 1 128 ? 7.664 -2.795 -7.852 1 98.62 128 MET A CA 1
ATOM 993 C C . MET A 1 128 ? 9.008 -3.518 -7.809 1 98.62 128 MET A C 1
ATOM 995 O O . MET A 1 128 ? 9.836 -3.35 -8.703 1 98.62 128 MET A O 1
ATOM 999 N N . ALA A 1 129 ? 9.195 -4.273 -6.762 1 98.75 129 ALA A N 1
ATOM 1000 C CA . ALA A 1 129 ? 10.414 -5.062 -6.652 1 98.75 129 ALA A CA 1
ATOM 1001 C C . ALA A 1 129 ? 10.539 -6.055 -7.809 1 98.75 129 ALA A C 1
ATOM 1003 O O . ALA A 1 129 ? 11.617 -6.211 -8.383 1 98.75 129 ALA A O 1
ATOM 1004 N N . ALA A 1 130 ? 9.43 -6.734 -8.125 1 98.69 130 ALA A N 1
ATOM 1005 C CA . ALA A 1 130 ? 9.43 -7.648 -9.266 1 98.69 130 ALA A CA 1
ATOM 1006 C C . ALA A 1 130 ? 9.805 -6.922 -10.547 1 98.69 130 ALA A C 1
ATOM 1008 O O . ALA A 1 130 ? 10.648 -7.395 -11.312 1 98.69 130 ALA A O 1
ATOM 1009 N N . ASN A 1 131 ? 9.203 -5.75 -10.758 1 98 131 ASN A N 1
ATOM 1010 C CA . ASN A 1 131 ? 9.492 -4.969 -11.953 1 98 131 ASN A CA 1
ATOM 1011 C C . ASN A 1 131 ? 10.938 -4.496 -11.977 1 98 131 ASN A C 1
ATOM 1013 O O . ASN A 1 131 ? 11.57 -4.473 -13.039 1 98 131 ASN A O 1
ATOM 1017 N N . ALA A 1 132 ? 11.422 -4.125 -10.828 1 98.25 132 ALA A N 1
ATOM 1018 C CA . ALA A 1 132 ? 12.805 -3.668 -10.719 1 98.25 132 ALA A CA 1
ATOM 1019 C C . ALA A 1 132 ? 13.781 -4.766 -11.133 1 98.25 132 ALA A C 1
ATOM 1021 O O . ALA A 1 132 ? 14.859 -4.477 -11.664 1 98.25 132 ALA A O 1
ATOM 1022 N N . LEU A 1 133 ? 13.406 -5.984 -10.914 1 98.25 133 LEU A N 1
ATOM 1023 C CA . LEU A 1 133 ? 14.273 -7.109 -11.242 1 98.25 133 LEU A CA 1
ATOM 1024 C C . LEU A 1 133 ? 13.953 -7.656 -12.625 1 98.25 133 LEU A C 1
ATOM 1026 O O . LEU A 1 133 ? 14.469 -8.703 -13.023 1 98.25 133 LEU A O 1
ATOM 1030 N N . GLY A 1 134 ? 13.031 -7.012 -13.352 1 97.19 134 GLY A N 1
ATOM 1031 C CA . GLY A 1 134 ? 12.812 -7.301 -14.758 1 97.19 134 GLY A CA 1
ATOM 1032 C C . GLY A 1 134 ? 11.641 -8.234 -15.008 1 97.19 134 GLY A C 1
ATOM 1033 O O . GLY A 1 134 ? 11.445 -8.711 -16.125 1 97.19 134 GLY A O 1
ATOM 1034 N N . TYR A 1 135 ? 10.875 -8.539 -13.984 1 98.19 135 TYR A N 1
ATOM 1035 C CA . TYR A 1 135 ? 9.727 -9.438 -14.125 1 98.19 135 TYR A CA 1
ATOM 1036 C C . TYR A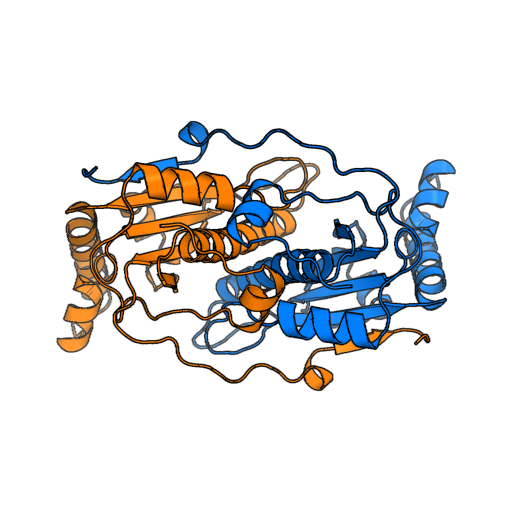 1 135 ? 8.422 -8.648 -14.133 1 98.19 135 TYR A C 1
ATOM 1038 O O . TYR A 1 135 ? 8.359 -7.531 -13.617 1 98.19 135 TYR A O 1
ATOM 1046 N N . ALA A 1 136 ? 7.398 -9.258 -14.758 1 97.88 136 ALA A N 1
ATOM 1047 C CA . ALA A 1 136 ? 6.031 -8.766 -14.633 1 97.88 136 ALA A CA 1
ATOM 1048 C C . ALA A 1 136 ? 5.375 -9.281 -13.359 1 97.88 136 ALA A C 1
ATOM 1050 O O . ALA A 1 136 ? 5.836 -10.258 -12.766 1 97.88 136 ALA A O 1
ATOM 1051 N N . SER A 1 137 ? 4.324 -8.625 -12.961 1 98.25 137 SER A N 1
ATOM 1052 C CA . SER A 1 137 ? 3.615 -9.023 -11.742 1 98.25 137 SER A CA 1
ATOM 1053 C C . SER A 1 137 ? 2.148 -8.609 -11.805 1 98.25 137 SER A C 1
ATOM 1055 O O . SER A 1 137 ? 1.77 -7.754 -12.602 1 98.25 137 SER A O 1
ATOM 1057 N N . ASN A 1 138 ? 1.321 -9.297 -11.055 1 98.56 138 ASN A N 1
ATOM 1058 C CA . ASN A 1 138 ? -0.118 -9.078 -10.945 1 98.56 138 ASN A CA 1
ATOM 1059 C C . ASN A 1 138 ? -0.622 -9.375 -9.539 1 98.56 138 ASN A C 1
ATOM 1061 O O . ASN A 1 138 ? -0.332 -10.43 -8.977 1 98.56 138 ASN A O 1
ATOM 1065 N N . TRP A 1 139 ? -1.32 -8.391 -8.961 1 98.88 139 TRP A N 1
ATOM 1066 C CA . TRP A 1 139 ? -1.923 -8.516 -7.637 1 98.88 139 TRP A CA 1
ATOM 1067 C C . TRP A 1 139 ? -3.367 -8.992 -7.738 1 98.88 139 TRP A C 1
ATOM 1069 O O . TRP A 1 139 ? -4.227 -8.273 -8.266 1 98.88 139 TRP A O 1
ATOM 1079 N N . LEU A 1 140 ? -3.633 -10.266 -7.176 1 98.38 140 LEU A N 1
ATOM 1080 C CA . LEU A 1 140 ? -4.969 -10.852 -7.176 1 98.38 140 LEU A CA 1
ATOM 1081 C C . LEU A 1 140 ? -5.336 -11.359 -5.785 1 98.38 140 LEU A C 1
ATOM 1083 O O . LEU A 1 140 ? -4.457 -11.672 -4.98 1 98.38 140 LEU A O 1
ATOM 1087 N N . THR A 1 141 ? -6.508 -11.43 -5.383 1 97.38 141 THR A N 1
ATOM 1088 C CA . THR A 1 141 ? -6.922 -12.117 -4.16 1 97.38 141 THR A CA 1
ATOM 1089 C C . THR A 1 141 ? -7.695 -13.391 -4.488 1 97.38 141 THR A C 1
ATOM 1091 O O . THR A 1 141 ? -7.398 -14.453 -3.947 1 97.38 141 THR A O 1
ATOM 1094 N N . GLU A 1 142 ? -8.672 -13.438 -5.348 1 96.5 142 GLU A N 1
ATOM 1095 C CA . GLU A 1 142 ? -9.5 -14.586 -5.711 1 96.5 142 GLU A CA 1
ATOM 1096 C C . GLU A 1 142 ? -10.391 -15.016 -4.547 1 96.5 142 GLU A C 1
ATOM 1098 O O . GLU A 1 142 ? -10.234 -14.523 -3.428 1 96.5 142 GLU A O 1
ATOM 1103 N N . TRP A 1 143 ? -11.352 -15.992 -4.758 1 97.81 143 TRP A N 1
ATOM 1104 C CA . TRP A 1 143 ? -12.336 -16.375 -3.748 1 97.81 143 TRP A CA 1
ATOM 1105 C C . TRP A 1 143 ? -11.656 -17 -2.537 1 97.81 143 TRP A C 1
ATOM 1107 O O . TRP A 1 143 ? -12.109 -16.828 -1.402 1 97.81 143 TRP A O 1
ATOM 1117 N N . TYR A 1 144 ? -10.602 -17.703 -2.703 1 98.5 144 TYR A N 1
ATOM 1118 C CA . TYR A 1 144 ? -9.977 -18.484 -1.634 1 98.5 144 TYR A CA 1
ATOM 1119 C C . TYR A 1 144 ? -9.18 -17.578 -0.701 1 98.5 144 TYR A C 1
ATOM 1121 O O . TYR A 1 144 ? -8.789 -18 0.391 1 98.5 144 TYR A O 1
ATOM 1129 N N . ALA A 1 145 ? -8.922 -16.328 -1.065 1 98.62 145 ALA A N 1
ATOM 1130 C CA . ALA A 1 145 ? -8.359 -15.359 -0.132 1 98.62 145 ALA A CA 1
ATOM 1131 C C . ALA A 1 145 ? -9.336 -15.047 0.995 1 98.62 145 ALA A C 1
ATOM 1133 O O . ALA A 1 145 ? -8.938 -14.602 2.072 1 98.62 145 ALA A O 1
ATOM 1134 N N . PHE A 1 146 ? -10.586 -15.32 0.757 1 98 146 PHE A N 1
ATOM 1135 C CA . PHE A 1 146 ? -11.641 -14.93 1.687 1 98 146 PHE A CA 1
ATOM 1136 C C . PHE A 1 146 ? -12.352 -16.156 2.244 1 98 146 PHE A C 1
ATOM 1138 O O . PHE A 1 146 ? -13.398 -16.031 2.883 1 98 146 PHE A O 1
ATOM 1145 N N . GLU A 1 147 ? -11.859 -17.359 1.907 1 97.62 147 GLU A N 1
ATOM 1146 C CA . GLU A 1 147 ? -12.438 -18.625 2.354 1 97.62 147 GLU A CA 1
ATOM 1147 C C . GLU A 1 147 ? -11.562 -19.281 3.418 1 97.62 147 GLU A C 1
ATOM 1149 O O . GLU A 1 147 ? -10.602 -19.984 3.096 1 97.62 147 GLU A O 1
ATOM 1154 N N . GLU A 1 148 ? -11.984 -19.156 4.664 1 97.12 148 GLU A N 1
ATOM 1155 C CA . GLU A 1 148 ? -11.18 -19.625 5.781 1 97.12 148 GLU A CA 1
ATOM 1156 C C . GLU A 1 148 ? -10.93 -21.125 5.68 1 97.12 148 GLU A C 1
ATOM 1158 O O . GLU A 1 148 ? -9.883 -21.625 6.105 1 97.12 148 GLU A O 1
ATOM 1163 N N . ARG A 1 149 ? -11.875 -21.875 5.07 1 97.38 149 ARG A N 1
ATOM 1164 C CA . ARG A 1 149 ? -11.703 -23.312 4.91 1 97.38 149 ARG A CA 1
ATOM 1165 C C . ARG A 1 149 ? -10.477 -23.625 4.066 1 97.38 149 ARG A C 1
ATOM 1167 O O . ARG A 1 149 ? -9.938 -24.734 4.129 1 97.38 149 ARG A O 1
ATOM 1174 N N . ALA A 1 150 ? -9.984 -22.656 3.258 1 98.62 150 ALA A N 1
ATOM 1175 C CA . ALA A 1 150 ? -8.836 -22.875 2.377 1 98.62 150 ALA A CA 1
ATOM 1176 C C . ALA A 1 150 ? -7.531 -22.531 3.084 1 98.62 150 ALA A C 1
ATOM 1178 O O . ALA A 1 150 ? -6.449 -22.859 2.592 1 98.62 150 ALA A O 1
ATOM 1179 N N . TYR A 1 151 ? -7.586 -21.922 4.242 1 98.62 151 TYR A N 1
ATOM 1180 C CA . TYR A 1 151 ? -6.422 -21.312 4.879 1 98.62 151 TYR A CA 1
ATOM 1181 C C . TYR A 1 151 ? -5.391 -22.359 5.258 1 98.62 151 TYR A C 1
ATOM 1183 O O . TYR A 1 151 ? -4.195 -22.188 5 1 98.62 151 TYR A O 1
ATOM 1191 N N . PRO A 1 152 ? -5.809 -23.484 5.82 1 98.5 152 PRO A N 1
ATOM 1192 C CA . PRO A 1 152 ? -4.801 -24.5 6.121 1 98.5 152 PRO A CA 1
ATOM 1193 C C . PRO A 1 152 ? -4.055 -24.984 4.875 1 98.5 152 PRO A C 1
ATOM 1195 O O . PRO A 1 152 ? -2.842 -25.203 4.926 1 98.5 152 PRO A O 1
ATOM 1198 N N . LEU A 1 153 ? -4.762 -25.109 3.811 1 98.69 153 LEU A N 1
ATOM 1199 C CA . LEU A 1 153 ? -4.164 -25.516 2.543 1 98.69 153 LEU A CA 1
ATOM 1200 C C . LEU A 1 153 ? -3.15 -24.484 2.064 1 98.69 153 LEU A C 1
ATOM 1202 O O . LEU A 1 153 ? -2.102 -24.844 1.524 1 98.69 153 LEU A O 1
ATOM 1206 N N . LEU A 1 154 ? -3.408 -23.203 2.344 1 98.81 154 LEU A N 1
ATOM 1207 C CA . LEU A 1 154 ? -2.623 -22.094 1.812 1 98.81 154 LEU A CA 1
ATOM 1208 C C . LEU A 1 154 ? -1.501 -21.703 2.771 1 98.81 154 LEU A C 1
ATOM 1210 O O . LEU A 1 154 ? -0.631 -20.906 2.43 1 98.81 154 LEU A O 1
ATOM 1214 N N . GLY A 1 155 ? -1.513 -22.219 3.922 1 98.81 155 GLY A N 1
ATOM 1215 C CA . GLY A 1 155 ? -0.502 -21.875 4.91 1 98.81 155 GLY A CA 1
ATOM 1216 C C . GLY A 1 155 ? -0.827 -20.609 5.688 1 98.81 155 GLY A C 1
ATOM 1217 O O . GLY A 1 155 ? 0.073 -19.953 6.203 1 98.81 155 GLY A O 1
ATOM 1218 N N . VAL A 1 156 ? -2.084 -20.266 5.754 1 98.81 156 VAL A N 1
ATOM 1219 C CA . VAL A 1 156 ? -2.547 -19.078 6.461 1 98.81 156 VAL A CA 1
ATOM 1220 C C . VAL A 1 156 ? -3.105 -19.469 7.824 1 98.81 156 VAL A C 1
ATOM 1222 O O . VAL A 1 156 ? -3.875 -20.422 7.938 1 98.81 156 VAL A O 1
ATOM 1225 N N . ALA A 1 157 ? -2.693 -18.797 8.812 1 98.38 157 ALA A N 1
ATOM 1226 C CA . ALA A 1 157 ? -3.088 -19.125 10.18 1 98.38 157 ALA A CA 1
ATOM 1227 C C . ALA A 1 157 ? -4.422 -18.484 10.547 1 98.38 157 ALA A C 1
ATOM 1229 O O . ALA A 1 157 ? -4.832 -17.5 9.922 1 98.38 157 ALA A O 1
ATOM 1230 N N . PRO A 1 158 ? -5.109 -19.078 11.555 1 96.94 158 PRO A N 1
ATOM 1231 C CA . PRO A 1 158 ? -6.32 -18.406 12.039 1 96.94 158 PRO A CA 1
ATOM 1232 C C . PRO A 1 158 ? -6.062 -16.969 12.477 1 96.94 158 PRO A C 1
ATOM 1234 O O . PRO A 1 158 ? -5.039 -16.672 13.109 1 96.94 158 PRO A O 1
ATOM 1237 N N . GLY A 1 159 ? -6.941 -16.062 12.102 1 96.94 159 GLY A N 1
ATOM 1238 C CA . GLY A 1 159 ? -6.793 -14.664 12.484 1 96.94 159 GLY A CA 1
ATOM 1239 C C . GLY A 1 159 ? -6.035 -13.836 11.461 1 96.94 159 GLY A C 1
ATOM 1240 O O . GLY A 1 159 ? -6.105 -12.609 11.469 1 96.94 159 GLY A O 1
ATOM 1241 N N . GLU A 1 160 ? -5.234 -14.516 10.609 1 98.69 160 GLU A N 1
ATOM 1242 C CA . GLU A 1 160 ? -4.543 -13.836 9.523 1 98.69 160 GLU A CA 1
ATOM 1243 C C . GLU A 1 160 ? -5.488 -13.555 8.352 1 98.69 160 GLU A C 1
ATOM 1245 O O . GLU A 1 160 ? -6.535 -14.195 8.234 1 98.69 160 GLU A O 1
ATOM 1250 N N . LYS A 1 161 ? -5.152 -12.57 7.578 1 98.81 161 LYS A N 1
ATOM 1251 C CA . LYS A 1 161 ? -5.863 -12.289 6.336 1 98.81 161 LYS A CA 1
ATOM 1252 C C . LYS A 1 161 ? -4.898 -12.234 5.152 1 98.81 161 LYS A C 1
ATOM 1254 O O . LYS A 1 161 ? -3.74 -11.852 5.305 1 98.81 161 LYS A O 1
ATOM 1259 N N . ILE A 1 162 ? -5.383 -12.625 4.039 1 98.94 162 ILE A N 1
ATOM 1260 C CA . ILE A 1 162 ? -4.578 -12.516 2.826 1 98.94 162 ILE A CA 1
ATOM 1261 C C . ILE A 1 162 ? -4.773 -11.133 2.203 1 98.94 162 ILE A C 1
ATOM 1263 O O . ILE A 1 162 ? -5.883 -10.781 1.792 1 98.94 162 ILE A O 1
ATOM 1267 N N . ALA A 1 163 ? -3.695 -10.367 2.141 1 98.88 163 ALA A N 1
ATOM 1268 C CA . ALA A 1 163 ? -3.729 -9.062 1.481 1 98.88 163 ALA A CA 1
ATOM 1269 C C . ALA A 1 163 ? -3.742 -9.219 -0.037 1 98.88 163 ALA A C 1
ATOM 1271 O O . ALA A 1 163 ? -4.34 -8.398 -0.745 1 98.88 163 ALA A O 1
ATOM 1272 N N . GLY A 1 164 ? -3.021 -10.25 -0.478 1 98.81 164 GLY A N 1
ATOM 1273 C CA . GLY A 1 164 ? -3.055 -10.539 -1.903 1 98.81 164 GLY A CA 1
ATOM 1274 C C . GLY A 1 164 ? -2.105 -11.648 -2.312 1 98.81 164 GLY A C 1
ATOM 1275 O O . GLY A 1 164 ? -1.205 -12.016 -1.554 1 98.81 164 GLY A O 1
ATOM 1276 N N . PHE A 1 165 ? -2.383 -12.258 -3.469 1 98.94 165 PHE A N 1
ATOM 1277 C CA . PHE A 1 165 ? -1.451 -13.117 -4.191 1 98.94 165 PHE A CA 1
ATOM 1278 C C . PHE A 1 165 ? -0.764 -12.344 -5.312 1 98.94 165 PHE A C 1
ATOM 1280 O O . PHE A 1 165 ? -1.419 -11.883 -6.25 1 98.94 165 PHE A O 1
ATOM 1287 N N . ILE A 1 166 ? 0.53 -12.219 -5.18 1 98.94 166 ILE A N 1
ATOM 1288 C CA . ILE A 1 166 ? 1.313 -11.562 -6.219 1 98.94 166 ILE A CA 1
ATOM 1289 C C . ILE A 1 166 ? 1.877 -12.609 -7.18 1 98.94 166 ILE A C 1
ATOM 1291 O O . ILE A 1 166 ? 2.764 -13.383 -6.812 1 98.94 166 ILE A O 1
ATOM 1295 N N . HIS A 1 167 ? 1.33 -12.641 -8.367 1 98.88 167 HIS A N 1
ATOM 1296 C CA . HIS A 1 167 ? 1.825 -13.5 -9.438 1 98.88 167 HIS A CA 1
ATOM 1297 C C . HIS A 1 167 ? 3.014 -12.867 -10.148 1 98.88 167 HIS A C 1
ATOM 1299 O O . HIS A 1 167 ? 2.973 -11.68 -10.492 1 98.88 167 HIS A O 1
ATOM 1305 N N . ILE A 1 168 ? 4.09 -13.641 -10.344 1 98.62 168 ILE A N 1
ATOM 1306 C CA . ILE A 1 168 ? 5.32 -13.078 -10.891 1 98.62 168 ILE A CA 1
ATOM 1307 C C . ILE A 1 168 ? 5.859 -13.992 -11.992 1 98.62 168 ILE A C 1
ATOM 1309 O O . ILE A 1 168 ? 5.988 -15.195 -11.789 1 98.62 168 ILE A O 1
ATOM 1313 N N . GLY A 1 169 ? 6.16 -13.398 -13.125 1 98.12 169 GLY A N 1
ATOM 1314 C CA . GLY A 1 169 ? 6.727 -14.117 -14.25 1 98.12 169 GLY A CA 1
ATOM 1315 C C . GLY A 1 169 ? 7.191 -13.211 -15.375 1 98.12 169 GLY A C 1
ATOM 1316 O O . GLY A 1 169 ? 7.375 -12.008 -15.172 1 98.12 169 GLY A O 1
ATOM 1317 N N . THR A 1 170 ? 7.477 -13.797 -16.469 1 97.94 170 THR A N 1
ATOM 1318 C CA . THR A 1 170 ? 7.875 -13.047 -17.656 1 97.94 170 THR A CA 1
ATOM 1319 C C . THR A 1 170 ? 6.656 -12.641 -18.484 1 97.94 170 THR A C 1
ATOM 1321 O O . THR A 1 170 ? 5.789 -13.469 -18.766 1 97.94 170 THR A O 1
ATOM 1324 N N . ALA A 1 171 ? 6.629 -11.367 -18.812 1 97.25 171 ALA A N 1
ATOM 1325 C CA . ALA A 1 171 ? 5.52 -10.867 -19.609 1 97.25 171 ALA A CA 1
ATOM 1326 C C . ALA A 1 171 ? 5.523 -11.5 -21 1 97.25 171 ALA A C 1
ATOM 1328 O O . ALA A 1 171 ? 6.555 -11.516 -21.688 1 97.25 171 ALA A O 1
ATOM 1329 N N . MET A 1 172 ? 4.367 -11.961 -21.406 1 97.12 172 MET A N 1
ATOM 1330 C CA . MET A 1 172 ? 4.242 -12.555 -22.734 1 97.12 172 MET A CA 1
ATOM 1331 C C . MET A 1 172 ? 3.627 -11.57 -23.719 1 97.12 172 MET A C 1
ATOM 1333 O O . MET A 1 172 ? 3.584 -11.836 -24.922 1 97.12 172 MET A O 1
ATOM 1337 N N . VAL A 1 173 ? 3.135 -10.5 -23.25 1 95.38 173 VAL A N 1
ATOM 1338 C CA . VAL A 1 173 ? 2.557 -9.406 -24.031 1 95.38 173 VAL A CA 1
ATOM 1339 C C . VAL A 1 173 ? 2.998 -8.062 -23.438 1 95.38 173 VAL A C 1
ATOM 1341 O O . VAL A 1 173 ? 3.395 -7.992 -22.266 1 95.38 173 VAL A O 1
ATOM 1344 N N . PRO A 1 174 ? 2.969 -7.066 -24.25 1 92.94 174 PRO A N 1
ATOM 1345 C CA . PRO A 1 174 ? 3.244 -5.754 -23.656 1 92.94 174 PRO A CA 1
ATOM 1346 C C . PRO A 1 174 ? 2.137 -5.277 -22.719 1 92.94 174 PRO A C 1
ATOM 1348 O O . PRO A 1 174 ? 0.97 -5.637 -22.906 1 92.94 174 PRO A O 1
ATOM 1351 N N . PRO A 1 175 ? 2.543 -4.492 -21.766 1 90.06 175 PRO A N 1
ATOM 1352 C CA . PRO A 1 175 ? 1.505 -3.945 -20.891 1 90.06 175 PRO A CA 1
ATOM 1353 C C . PRO A 1 175 ? 0.576 -2.975 -21.609 1 90.06 175 PRO A C 1
ATOM 1355 O O . PRO A 1 175 ? 0.995 -2.299 -22.547 1 90.06 175 PRO A O 1
ATOM 1358 N N . THR A 1 176 ? -0.596 -2.967 -21.141 1 90.19 176 THR A N 1
ATOM 1359 C CA . THR A 1 176 ? -1.58 -2.053 -21.719 1 90.19 176 THR A CA 1
ATOM 1360 C C . THR A 1 176 ? -1.97 -0.979 -20.703 1 90.19 176 THR A C 1
ATOM 1362 O O . THR A 1 176 ? -2.051 -1.249 -19.5 1 90.19 176 THR A O 1
ATOM 1365 N N . GLU A 1 177 ? -2.242 0.184 -21.297 1 92.12 177 GLU A N 1
ATOM 1366 C CA . GLU A 1 177 ? -2.686 1.279 -20.438 1 92.12 177 GLU A CA 1
ATOM 1367 C C . GLU A 1 177 ? -4.18 1.174 -20.125 1 92.12 177 GLU A C 1
ATOM 1369 O O . GLU A 1 177 ? -4.938 0.595 -20.906 1 92.12 177 GLU A O 1
ATOM 1374 N N . ARG A 1 178 ? -4.512 1.663 -18.938 1 92.38 178 ARG A N 1
ATOM 1375 C CA . ARG A 1 178 ? -5.918 1.785 -18.578 1 92.38 178 ARG A CA 1
ATOM 1376 C C . ARG A 1 178 ? -6.242 3.203 -18.109 1 92.38 178 ARG A C 1
ATOM 1378 O O . ARG A 1 178 ? -5.355 3.938 -17.672 1 92.38 178 ARG A O 1
ATOM 1385 N N . PRO A 1 179 ? -7.527 3.582 -18.25 1 92.69 179 PRO A N 1
ATOM 1386 C CA . PRO A 1 179 ? -7.891 4.906 -17.734 1 92.69 179 PRO A CA 1
ATOM 1387 C C . PRO A 1 179 ? -7.562 5.082 -16.266 1 92.69 179 PRO A C 1
ATOM 1389 O O . PRO A 1 179 ? -7.715 4.145 -15.477 1 92.69 179 PRO A O 1
ATOM 1392 N N . ARG A 1 180 ? -7.07 6.25 -15.938 1 95 180 ARG A N 1
ATOM 1393 C CA . ARG A 1 180 ? -6.824 6.664 -14.555 1 95 180 ARG A CA 1
ATOM 1394 C C . ARG A 1 180 ? -7.789 7.766 -14.133 1 95 180 ARG A C 1
ATOM 1396 O O . ARG A 1 180 ? -8.352 8.461 -14.984 1 95 180 ARG A O 1
ATOM 1403 N N . PRO A 1 181 ? -8 7.875 -12.875 1 95.56 181 PRO A N 1
ATOM 1404 C CA . PRO A 1 181 ? -8.93 8.922 -12.445 1 95.56 181 PRO A CA 1
ATOM 1405 C C . PRO A 1 181 ? -8.406 10.328 -12.734 1 95.56 181 PRO A C 1
ATOM 1407 O O . PRO A 1 181 ? -7.199 10.578 -12.633 1 95.56 181 PRO A O 1
ATOM 1410 N N . GLU A 1 182 ? -9.367 11.203 -13.055 1 96.75 182 GLU A N 1
ATOM 1411 C CA . GLU A 1 182 ? -9.023 12.625 -13.156 1 96.75 182 GLU A CA 1
ATOM 1412 C C . GLU A 1 182 ? -8.82 13.242 -11.781 1 96.75 182 GLU A C 1
ATOM 1414 O O . GLU A 1 182 ? -9.617 13.016 -10.867 1 96.75 182 GLU A O 1
ATOM 1419 N N . LEU A 1 183 ? -7.836 14.062 -11.664 1 97.38 183 LEU A N 1
ATOM 1420 C CA . LEU A 1 183 ? -7.496 14.617 -10.359 1 97.38 183 LEU A CA 1
ATOM 1421 C C . LEU A 1 183 ? -8.656 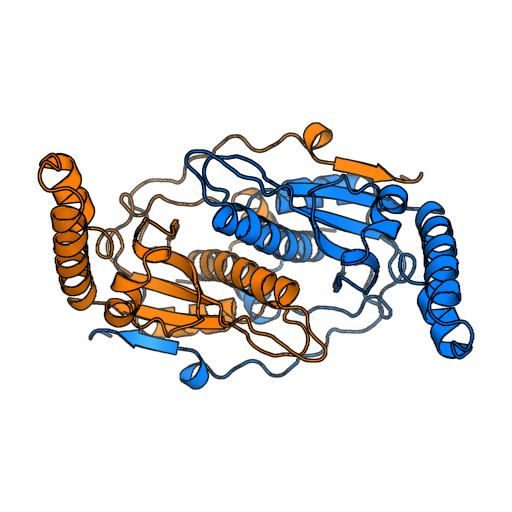15.43 -9.797 1 97.38 183 LEU A C 1
ATOM 1423 O O . LEU A 1 183 ? -8.906 15.414 -8.594 1 97.38 183 LEU A O 1
ATOM 1427 N N . GLU A 1 184 ? -9.336 16.141 -10.617 1 97.25 184 GLU A N 1
ATOM 1428 C CA . GLU A 1 184 ? -10.43 17 -10.188 1 97.25 184 GLU A CA 1
ATOM 1429 C C . GLU A 1 184 ? -11.516 16.203 -9.477 1 97.25 184 GLU A C 1
ATOM 1431 O O . GLU A 1 184 ? -12.258 16.734 -8.656 1 97.25 184 GLU A O 1
ATOM 1436 N N . GLU A 1 185 ? -11.578 14.906 -9.773 1 97.62 185 GLU A N 1
ATOM 1437 C CA . GLU A 1 185 ? -12.617 14.047 -9.219 1 97.62 185 GLU A CA 1
ATOM 1438 C C . GLU A 1 185 ? -12.211 13.484 -7.863 1 97.62 185 GLU A C 1
ATOM 1440 O O . GLU A 1 185 ? -13.055 13.023 -7.094 1 97.62 185 GLU A O 1
ATOM 1445 N N . ILE A 1 186 ? -10.891 13.586 -7.586 1 98.5 186 ILE A N 1
ATOM 1446 C CA . ILE A 1 186 ? -10.453 12.812 -6.43 1 98.5 186 ILE A CA 1
ATOM 1447 C C . ILE A 1 186 ? -9.633 13.703 -5.492 1 98.5 186 ILE A C 1
ATOM 1449 O O . ILE A 1 186 ? -9.133 13.242 -4.465 1 98.5 186 ILE A O 1
ATOM 1453 N N . VAL A 1 187 ? -9.508 15 -5.805 1 98.75 187 VAL A N 1
ATOM 1454 C CA . VAL A 1 187 ? -8.672 15.867 -4.973 1 98.75 187 VAL A CA 1
ATOM 1455 C C . VAL A 1 187 ? -9.5 17.047 -4.453 1 98.75 187 VAL A C 1
ATOM 1457 O O . VAL A 1 187 ? -10.188 17.703 -5.223 1 98.75 187 VAL A O 1
ATOM 1460 N N . THR A 1 188 ? -9.469 17.25 -3.211 1 98.62 188 THR A N 1
ATOM 1461 C CA . THR A 1 188 ? -9.945 18.484 -2.582 1 98.62 188 THR A CA 1
ATOM 1462 C C . THR A 1 188 ? -8.773 19.312 -2.064 1 98.62 188 THR A C 1
ATOM 1464 O O . THR A 1 188 ? -7.926 18.812 -1.323 1 98.62 188 THR A O 1
ATOM 1467 N N . TRP A 1 189 ? -8.695 20.547 -2.449 1 98.19 189 TRP A N 1
ATOM 1468 C CA . TRP A 1 189 ? -7.656 21.469 -1.994 1 98.19 189 TRP A CA 1
ATOM 1469 C C . TRP A 1 189 ? -8.164 22.344 -0.855 1 98.19 189 TRP A C 1
ATOM 1471 O O . TRP A 1 189 ? -9.227 22.969 -0.97 1 98.19 189 TRP A O 1
ATOM 1481 N N . VAL A 1 190 ? -7.461 22.297 0.205 1 98.06 190 VAL A N 1
ATOM 1482 C CA . VAL A 1 190 ? -7.809 23.109 1.372 1 98.06 190 VAL A CA 1
ATOM 1483 C C . VAL A 1 190 ? -6.719 24.141 1.627 1 98.06 190 VAL A C 1
ATOM 1485 O O . VAL A 1 190 ? -5.582 23.797 1.961 1 98.06 190 VAL A O 1
ATOM 1488 N N . GLY A 1 191 ? -7.078 25.391 1.59 1 92.81 191 GLY A N 1
ATOM 1489 C CA . GLY A 1 191 ? -6.137 26.484 1.795 1 92.81 191 GLY A CA 1
ATOM 1490 C C . GLY A 1 191 ? -5.609 27.062 0.498 1 92.81 191 GLY A C 1
ATOM 1491 O O . GLY A 1 191 ? -5.883 26.547 -0.583 1 92.81 191 GLY A O 1
ATOM 1492 N N . GLU A 1 192 ? -5.027 28.281 0.64 1 82.31 192 GLU A N 1
ATOM 1493 C CA . GLU A 1 192 ? -4.492 29.031 -0.494 1 82.31 192 GLU A CA 1
ATOM 1494 C C . GLU A 1 192 ? -2.996 28.781 -0.663 1 82.31 192 GLU A C 1
ATOM 1496 O O . GLU A 1 192 ? -2.371 28.141 0.182 1 82.31 192 GLU A O 1
ATOM 1501 N N . GLY A 1 193 ? -2.508 28.969 -1.951 1 67.69 193 GLY A N 1
ATOM 1502 C CA . GLY A 1 193 ? -1.071 28.953 -2.184 1 67.69 193 GLY A CA 1
ATOM 1503 C C . GLY A 1 193 ? -0.689 28.328 -3.512 1 67.69 193 GLY A C 1
ATOM 1504 O O . GLY A 1 193 ? -1.445 27.531 -4.07 1 67.69 193 GLY A O 1
ATOM 1505 N N . ASP A 1 194 ? 0.245 28.922 -4.227 1 67 194 ASP A N 1
ATOM 1506 C CA . ASP A 1 194 ? 0.773 28.469 -5.516 1 67 194 ASP A CA 1
ATOM 1507 C C . ASP A 1 194 ? 1.681 27.25 -5.344 1 67 194 ASP A C 1
ATOM 1509 O O . ASP A 1 194 ? 2.357 27.109 -4.32 1 67 194 ASP A O 1
ATOM 1513 N N . MET B 1 1 ? 13.422 19.562 -8.43 1 65.38 1 MET B N 1
ATOM 1514 C CA . MET B 1 1 ? 13.992 18.812 -9.547 1 65.38 1 MET B CA 1
ATOM 1515 C C . MET B 1 1 ? 13.812 17.312 -9.328 1 65.38 1 MET B C 1
ATOM 1517 O O . MET B 1 1 ? 14.047 16.812 -8.234 1 65.38 1 MET B O 1
ATOM 1521 N N . LYS B 1 2 ? 13.359 16.609 -10.336 1 81.62 2 LYS B N 1
ATOM 1522 C CA . LYS B 1 2 ? 13.133 15.172 -10.312 1 81.62 2 LYS B CA 1
ATOM 1523 C C . LYS B 1 2 ? 14.445 14.422 -10.086 1 81.62 2 LYS B C 1
ATOM 1525 O O . LYS B 1 2 ? 15.492 14.82 -10.602 1 81.62 2 LYS B O 1
ATOM 1530 N N . THR B 1 3 ? 14.297 13.398 -9.211 1 88.06 3 THR B N 1
ATOM 1531 C CA . THR B 1 3 ? 15.492 12.617 -8.914 1 88.06 3 THR B CA 1
ATOM 1532 C C . THR B 1 3 ? 15.805 11.664 -10.062 1 88.06 3 THR B C 1
ATOM 1534 O O . THR B 1 3 ? 14.922 11.312 -10.844 1 88.06 3 THR B O 1
ATOM 1537 N N . GLU B 1 4 ? 17.078 11.312 -10.211 1 94.12 4 GLU B N 1
ATOM 1538 C CA . GLU B 1 4 ? 17.531 10.367 -11.234 1 94.12 4 GLU B CA 1
ATOM 1539 C C . GLU B 1 4 ? 17.781 8.984 -10.641 1 94.12 4 GLU B C 1
ATOM 1541 O O . GLU B 1 4 ? 18.484 8.172 -11.234 1 94.12 4 GLU B O 1
ATOM 1546 N N . ILE B 1 5 ? 17.156 8.789 -9.555 1 96 5 ILE B N 1
ATOM 1547 C CA . ILE B 1 5 ? 17.438 7.539 -8.852 1 96 5 ILE B CA 1
ATOM 1548 C C . ILE B 1 5 ? 16.75 6.379 -9.57 1 96 5 ILE B C 1
ATOM 1550 O O . ILE B 1 5 ? 15.602 6.5 -10 1 96 5 ILE B O 1
ATOM 1554 N N . LYS B 1 6 ? 17.422 5.254 -9.672 1 97.75 6 LYS B N 1
ATOM 1555 C CA . LYS B 1 6 ? 16.844 4.047 -10.258 1 97.75 6 LYS B CA 1
ATOM 1556 C C . LYS B 1 6 ? 15.852 3.396 -9.305 1 97.75 6 LYS B C 1
ATOM 1558 O O . LYS B 1 6 ? 16.031 3.436 -8.086 1 97.75 6 LYS B O 1
ATOM 1563 N N . LEU B 1 7 ? 14.859 2.715 -9.914 1 98.19 7 LEU B N 1
ATOM 1564 C CA . LEU B 1 7 ? 13.812 2.082 -9.125 1 98.19 7 LEU B CA 1
ATOM 1565 C C . LEU B 1 7 ? 14.406 1.104 -8.117 1 98.19 7 LEU B C 1
ATOM 1567 O O . LEU B 1 7 ? 14.102 1.173 -6.922 1 98.19 7 LEU B O 1
ATOM 1571 N N . VAL B 1 8 ? 15.344 0.212 -8.523 1 98.12 8 VAL B N 1
ATOM 1572 C CA . VAL B 1 8 ? 15.883 -0.84 -7.664 1 98.12 8 VAL B CA 1
ATOM 1573 C C . VAL B 1 8 ? 16.703 -0.219 -6.531 1 98.12 8 VAL B C 1
ATOM 1575 O O . VAL B 1 8 ? 16.641 -0.684 -5.391 1 98.12 8 VAL B O 1
ATOM 1578 N N . ASP B 1 9 ? 17.438 0.824 -6.816 1 97.56 9 ASP B N 1
ATOM 1579 C CA . ASP B 1 9 ? 18.234 1.513 -5.805 1 97.56 9 ASP B CA 1
ATOM 1580 C C . ASP B 1 9 ? 17.328 2.229 -4.797 1 97.56 9 ASP B C 1
ATOM 1582 O O . ASP B 1 9 ? 17.625 2.238 -3.598 1 97.56 9 ASP B O 1
ATOM 1586 N N . TYR B 1 10 ? 16.297 2.807 -5.324 1 97.81 10 TYR B N 1
ATOM 1587 C CA . TYR B 1 10 ? 15.367 3.492 -4.434 1 97.81 10 TYR B CA 1
ATOM 1588 C C . TYR B 1 10 ? 14.703 2.508 -3.477 1 97.81 10 TYR B C 1
ATOM 1590 O O . TYR B 1 10 ? 14.656 2.746 -2.268 1 97.81 10 TYR B O 1
ATOM 1598 N N . LEU B 1 11 ? 14.188 1.395 -4.027 1 98.19 11 LEU B N 1
ATOM 1599 C CA . LEU B 1 11 ? 13.523 0.399 -3.199 1 98.19 11 LEU B CA 1
ATOM 1600 C C . LEU B 1 11 ? 14.453 -0.112 -2.105 1 98.19 11 LEU B C 1
ATOM 1602 O O . LEU B 1 11 ? 14.008 -0.4 -0.991 1 98.19 11 LEU B O 1
ATOM 1606 N N . ALA B 1 12 ? 15.719 -0.149 -2.342 1 97.19 12 ALA B N 1
ATOM 1607 C CA . ALA B 1 12 ? 16.703 -0.695 -1.415 1 97.19 12 ALA B CA 1
ATOM 1608 C C . ALA B 1 12 ? 17.062 0.318 -0.329 1 97.19 12 ALA B C 1
ATOM 1610 O O . ALA B 1 12 ? 17.656 -0.037 0.691 1 97.19 12 ALA B O 1
ATOM 1611 N N . SER B 1 13 ? 16.656 1.59 -0.553 1 95.31 13 SER B N 1
ATOM 1612 C CA . SER B 1 13 ? 17.125 2.613 0.376 1 95.31 13 SER B CA 1
ATOM 1613 C C . SER B 1 13 ? 15.969 3.465 0.89 1 95.31 13 SER B C 1
ATOM 1615 O O . SER B 1 13 ? 16.188 4.434 1.622 1 95.31 13 SER B O 1
ATOM 1617 N N . ARG B 1 14 ? 14.789 3.17 0.531 1 93.94 14 ARG B N 1
ATOM 1618 C CA . ARG B 1 14 ? 13.641 3.982 0.922 1 93.94 14 ARG B CA 1
ATOM 1619 C C . ARG B 1 14 ? 13.57 4.141 2.438 1 93.94 14 ARG B C 1
ATOM 1621 O O . ARG B 1 14 ? 13.68 3.158 3.174 1 93.94 14 ARG B O 1
ATOM 1628 N N . ARG B 1 15 ? 13.406 5.383 2.834 1 93.81 15 ARG B N 1
ATOM 1629 C CA . ARG B 1 15 ? 13.25 5.754 4.234 1 93.81 15 ARG B CA 1
ATOM 1630 C C . ARG B 1 15 ? 12.281 6.926 4.387 1 93.81 15 ARG B C 1
ATOM 1632 O O . ARG B 1 15 ? 12.148 7.746 3.479 1 93.81 15 ARG B O 1
ATOM 1639 N N . SER B 1 16 ? 11.648 6.91 5.535 1 96.06 16 SER B N 1
ATOM 1640 C CA . SER B 1 16 ? 10.867 8.086 5.895 1 96.06 16 SER B CA 1
ATOM 1641 C C . SER B 1 16 ? 11.719 9.109 6.645 1 96.06 16 SER B C 1
ATOM 1643 O O . SER B 1 16 ? 12.656 8.734 7.355 1 96.06 16 SER B O 1
ATOM 1645 N N . ILE B 1 17 ? 11.438 10.328 6.406 1 96.81 17 ILE B N 1
ATOM 1646 C CA . ILE B 1 17 ? 11.93 11.391 7.277 1 96.81 17 ILE B CA 1
ATOM 1647 C C . ILE B 1 17 ? 10.805 11.867 8.195 1 96.81 17 ILE B C 1
ATOM 1649 O O . ILE B 1 17 ? 9.742 12.281 7.727 1 96.81 17 ILE B O 1
ATOM 1653 N N . PRO B 1 18 ? 11.07 11.797 9.477 1 96.75 18 PRO B N 1
ATOM 1654 C CA . PRO B 1 18 ? 10.016 12.289 10.375 1 96.75 18 PRO B CA 1
ATOM 1655 C C . PRO B 1 18 ? 9.562 13.703 10.039 1 96.75 18 PRO B C 1
ATOM 1657 O O . PRO B 1 18 ? 10.391 14.555 9.711 1 96.75 18 PRO B O 1
ATOM 1660 N N . ALA B 1 19 ? 8.297 13.938 10.125 1 97.44 19 ALA B N 1
ATOM 1661 C CA . ALA B 1 19 ? 7.695 15.195 9.68 1 97.44 19 ALA B CA 1
ATOM 1662 C C . ALA B 1 19 ? 8.367 16.391 10.344 1 97.44 19 ALA B C 1
ATOM 1664 O O . ALA B 1 19 ? 8.617 17.406 9.703 1 97.44 19 ALA B O 1
ATOM 1665 N N . PHE B 1 20 ? 8.711 16.25 11.625 1 95.31 20 PHE B N 1
ATOM 1666 C CA . PHE B 1 20 ? 9.273 17.359 12.375 1 95.31 20 PHE B CA 1
ATOM 1667 C C . PHE B 1 20 ? 10.703 17.641 11.938 1 95.31 20 PHE B C 1
ATOM 1669 O O . PHE B 1 20 ? 11.312 18.625 12.375 1 95.31 20 PHE B O 1
ATOM 1676 N N . GLN B 1 21 ? 11.258 16.812 11.125 1 97.12 21 GLN B N 1
ATOM 1677 C CA . GLN B 1 21 ? 12.602 17 10.586 1 97.12 21 GLN B CA 1
ATOM 1678 C C . GLN B 1 21 ? 12.547 17.453 9.133 1 97.12 21 GLN B C 1
ATOM 1680 O O . GLN B 1 21 ? 13.5 17.234 8.375 1 97.12 21 GLN B O 1
ATOM 1685 N N . MET B 1 22 ? 11.422 17.984 8.719 1 97 22 MET B N 1
ATOM 1686 C CA . MET B 1 22 ? 11.242 18.562 7.398 1 97 22 MET B CA 1
ATOM 1687 C C . MET B 1 22 ? 10.969 20.062 7.5 1 97 22 MET B C 1
ATOM 1689 O O . MET B 1 22 ? 10.562 20.562 8.555 1 97 22 MET B O 1
ATOM 1693 N N . GLY B 1 23 ? 11.227 20.734 6.461 1 96.38 23 GLY B N 1
ATOM 1694 C CA . GLY B 1 23 ? 10.953 22.172 6.395 1 96.38 23 GLY B CA 1
ATOM 1695 C C . GLY B 1 23 ? 10.711 22.672 4.984 1 96.38 23 GLY B C 1
ATOM 1696 O O . GLY B 1 23 ? 10.469 21.875 4.074 1 96.38 23 GLY B O 1
ATOM 1697 N N . GLU B 1 24 ? 10.633 23.969 4.922 1 95.88 24 GLU B N 1
ATOM 1698 C CA . GLU B 1 24 ? 10.5 24.625 3.621 1 95.88 24 GLU B CA 1
ATOM 1699 C C . GLU B 1 24 ? 11.766 24.453 2.787 1 95.88 24 GLU B C 1
ATOM 1701 O O . GLU B 1 24 ? 12.859 24.297 3.334 1 95.88 24 GLU B O 1
ATOM 1706 N N . PRO B 1 25 ? 11.68 24.516 1.408 1 96.44 25 PRO B N 1
ATOM 1707 C CA . PRO B 1 25 ? 10.445 24.703 0.637 1 96.44 25 PRO B CA 1
ATOM 1708 C C . PRO B 1 25 ? 9.625 23.406 0.521 1 96.44 25 PRO B C 1
ATOM 1710 O O . PRO B 1 25 ? 10.188 22.312 0.544 1 96.44 25 PRO B O 1
ATOM 1713 N N . GLY B 1 26 ? 8.344 23.547 0.46 1 96.75 26 GLY B N 1
ATOM 1714 C CA . GLY B 1 26 ? 7.449 22.469 0.072 1 96.75 26 GLY B CA 1
ATOM 1715 C C . GLY B 1 26 ? 7.141 22.453 -1.412 1 96.75 26 GLY B C 1
ATOM 1716 O O . GLY B 1 26 ? 7.508 23.375 -2.137 1 96.75 26 GLY B O 1
ATOM 1717 N N . PRO B 1 27 ? 6.582 21.391 -1.807 1 97.75 27 PRO B N 1
ATOM 1718 C CA . PRO B 1 27 ? 6.188 21.344 -3.217 1 97.75 27 PRO B CA 1
ATOM 1719 C C . PRO B 1 27 ? 5.133 22.391 -3.566 1 97.75 27 PRO B C 1
ATOM 1721 O O . PRO B 1 27 ? 4.273 22.719 -2.742 1 97.75 27 PRO B O 1
ATOM 1724 N N . SER B 1 28 ? 5.211 22.906 -4.785 1 97.25 28 SER B N 1
ATOM 1725 C CA . SER B 1 28 ? 4.18 23.781 -5.32 1 97.25 28 SER B CA 1
ATOM 1726 C C . SER B 1 28 ? 2.879 23.031 -5.566 1 97.25 28 SER B C 1
ATOM 1728 O O . SER B 1 28 ? 2.859 21.797 -5.535 1 97.25 28 SER B O 1
ATOM 1730 N N . LYS B 1 29 ? 1.821 23.844 -5.789 1 97.31 29 LYS B N 1
ATOM 1731 C CA . LYS B 1 29 ? 0.542 23.219 -6.125 1 97.31 29 LYS B CA 1
ATOM 1732 C C . LYS B 1 29 ? 0.673 22.328 -7.352 1 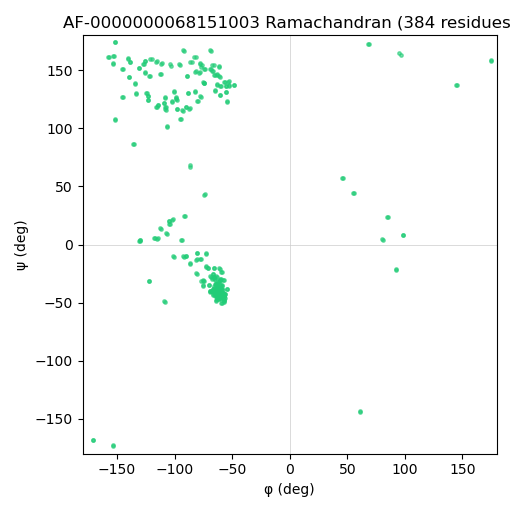97.31 29 LYS B C 1
ATOM 1734 O O . LYS B 1 29 ? 0.109 21.234 -7.391 1 97.31 29 LYS B O 1
ATOM 1739 N N . ALA B 1 30 ? 1.37 22.766 -8.367 1 97.56 30 ALA B N 1
ATOM 1740 C CA . ALA B 1 30 ? 1.575 21.984 -9.594 1 97.56 30 ALA B CA 1
ATOM 1741 C C . ALA B 1 30 ? 2.352 20.703 -9.305 1 97.56 30 ALA B C 1
ATOM 1743 O O . ALA B 1 30 ? 2.043 19.641 -9.859 1 97.56 30 ALA B O 1
ATOM 1744 N N . GLU B 1 31 ? 3.367 20.797 -8.461 1 98 31 GLU B N 1
ATOM 1745 C CA . GLU B 1 31 ? 4.152 19.625 -8.094 1 98 31 GLU B CA 1
ATOM 1746 C C . GLU B 1 31 ? 3.309 18.625 -7.305 1 98 31 GLU B C 1
ATOM 1748 O O . GLU B 1 31 ? 3.422 17.406 -7.512 1 98 31 GLU B O 1
ATOM 1753 N N . VAL B 1 32 ? 2.48 19.141 -6.402 1 98.56 32 VAL B N 1
ATOM 1754 C CA . VAL B 1 32 ? 1.589 18.266 -5.656 1 98.56 32 VAL B CA 1
ATOM 1755 C C . VAL B 1 32 ? 0.644 17.547 -6.617 1 98.56 32 VAL B C 1
ATOM 1757 O O . VAL B 1 32 ? 0.423 16.344 -6.5 1 98.56 32 VAL B O 1
ATOM 1760 N N . ALA B 1 33 ? 0.108 18.297 -7.547 1 98.5 33 ALA B N 1
ATOM 1761 C CA . ALA B 1 33 ? -0.767 17.688 -8.547 1 98.5 33 ALA B CA 1
ATOM 1762 C C . ALA B 1 33 ? -0.043 16.578 -9.305 1 98.5 33 ALA B C 1
ATOM 1764 O O . ALA B 1 33 ? -0.611 15.508 -9.547 1 98.5 33 ALA B O 1
ATOM 1765 N N . GLU B 1 34 ? 1.165 16.844 -9.688 1 98.31 34 GLU B N 1
ATOM 1766 C CA . GLU B 1 34 ? 1.963 15.82 -10.359 1 98.31 34 GLU B CA 1
ATOM 1767 C C . GLU B 1 34 ? 2.166 14.602 -9.469 1 98.31 34 GLU B C 1
ATOM 1769 O O . GLU B 1 34 ? 2.025 13.461 -9.914 1 98.31 34 GLU B O 1
ATOM 1774 N N . MET B 1 35 ? 2.484 14.781 -8.195 1 98.75 35 MET B N 1
ATOM 1775 C CA . MET B 1 35 ? 2.656 13.688 -7.238 1 98.75 35 MET B CA 1
ATOM 1776 C C . MET B 1 35 ? 1.394 12.836 -7.148 1 98.75 35 MET B C 1
ATOM 1778 O O . MET B 1 35 ? 1.471 11.609 -7.113 1 98.75 35 MET B O 1
ATOM 1782 N N . LEU B 1 36 ? 0.262 13.539 -7.105 1 98.88 36 LEU B N 1
ATOM 1783 C CA . LEU B 1 36 ? -0.998 12.828 -6.922 1 98.88 36 LEU B CA 1
ATOM 1784 C C . LEU B 1 36 ? -1.354 12.023 -8.164 1 98.88 36 LEU B C 1
ATOM 1786 O O . LEU B 1 36 ? -1.945 10.945 -8.062 1 98.88 36 LEU B O 1
ATOM 1790 N N . LYS B 1 37 ? -1.017 12.539 -9.32 1 98.31 37 LYS B N 1
ATOM 1791 C CA . LYS B 1 37 ? -1.182 11.773 -10.555 1 98.31 37 LYS B CA 1
ATOM 1792 C C . LYS B 1 37 ? -0.347 10.492 -10.516 1 98.31 37 LYS B C 1
ATOM 1794 O O . LYS B 1 37 ? -0.838 9.414 -10.859 1 98.31 37 LYS B O 1
ATOM 1799 N N . LEU B 1 38 ? 0.883 10.57 -10.125 1 98.38 38 LEU B N 1
ATOM 1800 C CA . LEU B 1 38 ? 1.755 9.414 -9.992 1 98.38 38 LEU B CA 1
ATOM 1801 C C . LEU B 1 38 ? 1.229 8.453 -8.922 1 98.38 38 LEU B C 1
ATOM 1803 O O . LEU B 1 38 ? 1.175 7.242 -9.148 1 98.38 38 LEU B O 1
ATOM 1807 N N . ALA B 1 39 ? 0.772 8.992 -7.793 1 98.69 39 ALA B N 1
ATOM 1808 C CA . ALA B 1 39 ? 0.344 8.211 -6.633 1 98.69 39 ALA B CA 1
ATOM 1809 C C . ALA B 1 39 ? -0.903 7.391 -6.953 1 98.69 39 ALA B C 1
ATOM 1811 O O . ALA B 1 39 ? -1.118 6.324 -6.375 1 98.69 39 ALA B O 1
ATOM 1812 N N . SER B 1 40 ? -1.681 7.879 -7.875 1 98.25 40 SER B N 1
ATOM 1813 C CA . SER B 1 40 ? -2.965 7.262 -8.188 1 98.25 40 SER B CA 1
ATOM 1814 C C . SER B 1 40 ? -2.785 6.047 -9.094 1 98.25 40 SER B C 1
ATOM 1816 O O . SER B 1 40 ? -3.744 5.32 -9.367 1 98.25 40 SER B O 1
ATOM 1818 N N . ARG B 1 41 ? -1.557 5.828 -9.57 1 97.69 41 ARG B N 1
ATOM 1819 C CA . ARG B 1 41 ? -1.293 4.691 -10.445 1 97.69 41 ARG B CA 1
ATOM 1820 C C . ARG B 1 41 ? -0.984 3.436 -9.633 1 97.69 41 ARG B C 1
ATOM 1822 O O . ARG B 1 41 ? 0.12 2.893 -9.719 1 97.69 41 ARG B O 1
ATOM 1829 N N . VAL B 1 42 ? -2.004 2.963 -8.922 1 98.31 42 VAL B N 1
ATOM 1830 C CA . VAL B 1 42 ? -1.905 1.748 -8.125 1 98.31 42 VAL B CA 1
ATOM 1831 C C . VAL B 1 42 ? -2.916 0.718 -8.617 1 98.31 42 VAL B C 1
ATOM 1833 O O . VAL B 1 42 ? -3.854 1.059 -9.352 1 98.31 42 VAL B O 1
ATOM 1836 N N . PRO B 1 43 ? -2.631 -0.566 -8.258 1 97.56 43 PRO B N 1
ATOM 1837 C CA . PRO B 1 43 ? -3.686 -1.548 -8.523 1 97.56 43 PRO B CA 1
ATOM 1838 C C . PRO B 1 43 ? -4.984 -1.229 -7.781 1 97.56 43 PRO B C 1
ATOM 1840 O O . PRO B 1 43 ? -4.949 -0.827 -6.617 1 97.56 43 PRO B O 1
ATOM 1843 N N . ASP B 1 44 ? -6.051 -1.364 -8.484 1 95.81 44 ASP B N 1
ATOM 1844 C CA . ASP B 1 44 ? -7.391 -1.156 -7.949 1 95.81 44 ASP B CA 1
ATOM 1845 C C . ASP B 1 44 ? -8.414 -2.002 -8.703 1 95.81 44 ASP B C 1
ATOM 1847 O O . ASP B 1 44 ? -8.859 -1.626 -9.789 1 95.81 44 ASP B O 1
ATOM 1851 N N . HIS B 1 45 ? -8.852 -3.027 -7.984 1 96.12 45 HIS B N 1
ATOM 1852 C CA . HIS B 1 45 ? -9.82 -3.945 -8.57 1 96.12 45 HIS B CA 1
ATOM 1853 C C . HIS B 1 45 ? -11.047 -3.195 -9.086 1 96.12 45 HIS B C 1
ATOM 1855 O O . HIS B 1 45 ? -11.633 -2.387 -8.359 1 96.12 45 HIS B O 1
ATOM 1861 N N . GLY B 1 46 ? -11.32 -3.381 -10.383 1 95.5 46 GLY B N 1
ATOM 1862 C CA . GLY B 1 46 ? -12.516 -2.803 -10.977 1 95.5 46 GLY B CA 1
ATOM 1863 C C . GLY B 1 46 ? -12.352 -1.338 -11.336 1 95.5 46 GLY B C 1
ATOM 1864 O O . GLY B 1 46 ? -13.32 -0.678 -11.719 1 95.5 46 GLY B O 1
ATOM 1865 N N . LYS B 1 47 ? -11.18 -0.771 -11.172 1 95.5 47 LYS B N 1
ATOM 1866 C CA . LYS B 1 47 ? -10.922 0.637 -11.453 1 95.5 47 LYS B CA 1
ATOM 1867 C C . LYS B 1 47 ? -11.883 1.54 -10.688 1 95.5 47 LYS B C 1
ATOM 1869 O O . LYS B 1 47 ? -12.445 2.48 -11.25 1 95.5 47 LYS B O 1
ATOM 1874 N N . LEU B 1 48 ? -12.078 1.235 -9.422 1 96.75 48 LEU B N 1
ATOM 1875 C CA . LEU B 1 48 ? -13.055 1.919 -8.586 1 96.75 48 LEU B CA 1
ATOM 1876 C C . LEU B 1 48 ? -12.5 3.234 -8.055 1 96.75 48 LEU B C 1
ATOM 1878 O O . LEU B 1 48 ? -13.25 4.125 -7.668 1 96.75 48 LEU B O 1
ATOM 1882 N N . ALA B 1 49 ? -11.195 3.332 -7.98 1 97.75 49 ALA B N 1
ATOM 1883 C CA . ALA B 1 49 ? -10.523 4.418 -7.273 1 97.75 49 ALA B CA 1
ATOM 1884 C C . ALA B 1 49 ? -11.164 4.664 -5.91 1 97.75 49 ALA B C 1
ATOM 1886 O O . ALA B 1 49 ? -11.57 5.789 -5.605 1 97.75 49 ALA B O 1
ATOM 1887 N N . PRO B 1 50 ? -11.203 3.604 -5.09 1 98.62 50 PRO B N 1
ATOM 1888 C CA . PRO B 1 50 ? -11.914 3.746 -3.818 1 98.62 50 PRO B CA 1
ATOM 1889 C C . PRO B 1 50 ? -11.141 4.594 -2.805 1 98.62 50 PRO B C 1
ATOM 1891 O O . PRO B 1 50 ? -11.047 4.223 -1.633 1 98.62 50 PRO B O 1
ATOM 1894 N N . TRP B 1 51 ? -10.602 5.625 -3.172 1 98.88 51 TRP B N 1
ATOM 1895 C CA . TRP B 1 51 ? -9.828 6.574 -2.373 1 98.88 51 TRP B CA 1
ATOM 1896 C C . TRP B 1 51 ? -9.891 7.973 -2.977 1 98.88 51 TRP B C 1
ATOM 1898 O O . TRP B 1 51 ? -10.266 8.141 -4.137 1 98.88 51 TRP B O 1
ATOM 1908 N N . ARG B 1 52 ? -9.562 8.914 -2.189 1 98.94 52 ARG B N 1
ATOM 1909 C CA . ARG B 1 52 ? -9.414 10.305 -2.629 1 98.94 52 ARG B CA 1
ATOM 1910 C C . ARG B 1 52 ? -8.398 11.047 -1.769 1 98.94 52 ARG B C 1
ATOM 1912 O O . ARG B 1 52 ? -7.93 10.516 -0.759 1 98.94 52 ARG B O 1
ATOM 1919 N N . PHE B 1 53 ? -8.117 12.305 -2.207 1 98.94 53 PHE B N 1
ATOM 1920 C CA . PHE B 1 53 ? -7.086 13.086 -1.536 1 98.94 53 PHE B CA 1
ATOM 1921 C C . PHE B 1 53 ? -7.66 14.398 -1.002 1 98.94 53 PHE B C 1
ATOM 1923 O O . PHE B 1 53 ? -8.531 15 -1.632 1 98.94 53 PHE B O 1
ATOM 1930 N N . ILE B 1 54 ? -7.176 14.812 0.108 1 98.94 54 ILE B N 1
ATOM 1931 C CA . ILE B 1 54 ? -7.359 16.172 0.606 1 98.94 54 ILE B CA 1
ATOM 1932 C C . ILE B 1 54 ? -5.996 16.812 0.851 1 98.94 54 ILE B C 1
ATOM 1934 O O . ILE B 1 54 ? -5.18 16.297 1.613 1 98.94 54 ILE B O 1
ATOM 1938 N N . VAL B 1 55 ? -5.738 17.969 0.246 1 98.88 55 VAL B N 1
ATOM 1939 C CA . VAL B 1 55 ? -4.445 18.625 0.342 1 98.88 55 VAL B CA 1
ATOM 1940 C C . VAL B 1 55 ? -4.57 19.875 1.227 1 98.88 55 VAL B C 1
ATOM 1942 O O . VAL B 1 55 ? -5.324 20.797 0.912 1 98.88 55 VAL B O 1
ATOM 1945 N N . TYR B 1 56 ? -3.848 19.875 2.32 1 98.5 56 TYR B N 1
ATOM 1946 C CA . TYR B 1 56 ? -3.818 21.016 3.23 1 98.5 56 TYR B CA 1
ATOM 1947 C C . TYR B 1 56 ? -2.592 21.875 2.979 1 98.5 56 TYR B C 1
ATOM 1949 O O . TYR B 1 56 ? -1.46 21.391 3.029 1 98.5 56 TYR B O 1
ATOM 1957 N N . ARG B 1 57 ? -2.816 23.094 2.773 1 95.62 57 ARG B N 1
ATOM 1958 C CA . ARG B 1 57 ? -1.748 24.031 2.424 1 95.62 57 ARG B CA 1
ATOM 1959 C C . ARG B 1 57 ? -1.937 25.375 3.127 1 95.62 57 ARG B C 1
ATOM 1961 O O . ARG B 1 57 ? -3.033 25.672 3.598 1 95.62 57 ARG B O 1
ATOM 1968 N N . GLY B 1 58 ? -0.832 26.094 3.213 1 93.69 58 GLY B N 1
ATOM 1969 C CA . GLY B 1 58 ? -0.883 27.469 3.703 1 93.69 58 GLY B CA 1
ATOM 1970 C C . GLY B 1 58 ? -1.394 27.578 5.129 1 93.69 58 GLY B C 1
ATOM 1971 O O . GLY B 1 58 ? -1.083 26.719 5.969 1 93.69 58 GLY B O 1
ATOM 1972 N N . GLU B 1 59 ? -2.15 28.609 5.422 1 95.69 59 GLU B N 1
ATOM 1973 C CA . GLU B 1 59 ? -2.545 28.969 6.781 1 95.69 59 GLU B CA 1
ATOM 1974 C C . GLU B 1 59 ? -3.588 27.984 7.32 1 95.69 59 GLU B C 1
ATOM 1976 O O . GLU B 1 59 ? -3.787 27.891 8.531 1 95.69 59 GLU B O 1
ATOM 1981 N N . GLU B 1 60 ? -4.234 27.281 6.406 1 97.31 60 GLU B N 1
ATOM 1982 C CA . GLU B 1 60 ? -5.277 26.359 6.836 1 97.31 60 GLU B CA 1
ATOM 1983 C C . GLU B 1 60 ? -4.695 25.234 7.703 1 97.31 60 GLU B C 1
ATOM 1985 O O . GLU B 1 60 ? -5.383 24.703 8.57 1 97.31 60 GLU B O 1
ATOM 1990 N N . ARG B 1 61 ? -3.457 24.938 7.473 1 97.56 61 ARG B N 1
ATOM 1991 C CA . ARG B 1 61 ? -2.816 23.906 8.289 1 97.56 61 ARG B CA 1
ATOM 1992 C C . ARG B 1 61 ? -2.777 24.312 9.758 1 97.56 61 ARG B C 1
ATOM 1994 O O . ARG B 1 61 ? -3.131 23.531 10.633 1 97.56 61 ARG B O 1
ATOM 2001 N N . ALA B 1 62 ? -2.377 25.547 9.977 1 97.75 62 ALA B N 1
ATOM 2002 C CA . ALA B 1 62 ? -2.328 26.062 11.344 1 97.75 62 ALA B CA 1
ATOM 2003 C C . ALA B 1 62 ? -3.729 26.188 11.938 1 97.75 62 ALA B C 1
ATOM 2005 O O . ALA B 1 62 ? -3.945 25.859 13.109 1 97.75 62 ALA B O 1
ATOM 2006 N N . ARG B 1 63 ? -4.629 26.688 11.141 1 98.12 63 ARG B N 1
ATOM 2007 C CA . ARG B 1 63 ? -6 26.844 11.609 1 98.12 63 ARG B CA 1
ATOM 2008 C C . ARG B 1 63 ? -6.598 25.516 12.039 1 98.12 63 ARG B C 1
ATOM 2010 O O . ARG B 1 63 ? -7.18 25.406 13.125 1 98.12 63 ARG B O 1
ATOM 2017 N N . ILE B 1 64 ? -6.5 24.516 11.203 1 98.69 64 ILE B N 1
ATOM 2018 C CA . ILE B 1 64 ? -7.051 23.203 11.5 1 98.69 64 ILE B CA 1
ATOM 2019 C C . ILE B 1 64 ? -6.355 22.609 12.727 1 98.69 64 ILE B C 1
ATOM 2021 O O . ILE B 1 64 ? -7.008 22.031 13.602 1 98.69 64 ILE B O 1
ATOM 2025 N N . SER B 1 65 ? -5.027 22.766 12.812 1 98.75 65 SER B N 1
ATOM 2026 C CA . SER B 1 65 ? -4.285 22.281 13.969 1 98.75 65 SER B CA 1
ATOM 2027 C C . SER B 1 65 ? -4.793 22.906 15.266 1 98.75 65 SER B C 1
ATOM 2029 O O . SER B 1 65 ? -4.906 22.234 16.281 1 98.75 65 SER B O 1
ATOM 2031 N N . ALA B 1 66 ? -5.066 24.172 15.188 1 98.69 66 ALA B N 1
ATOM 2032 C CA . ALA B 1 66 ? -5.578 24.875 16.359 1 98.69 66 ALA B CA 1
ATOM 2033 C C . ALA B 1 66 ? -6.914 24.281 16.812 1 98.69 66 ALA B C 1
ATOM 2035 O O . ALA B 1 66 ? -7.164 24.141 18.016 1 98.69 66 ALA B O 1
ATOM 2036 N N . GLU B 1 67 ? -7.75 24.031 15.875 1 98.75 67 GLU B N 1
ATOM 2037 C CA . GLU B 1 67 ? -9.039 23.438 16.203 1 98.75 67 GLU B CA 1
ATOM 2038 C C . GLU B 1 67 ? -8.859 22.031 16.781 1 98.75 67 GLU B C 1
ATOM 2040 O O . GLU B 1 67 ? -9.562 21.641 17.719 1 98.75 67 GLU B O 1
ATOM 2045 N N . LEU B 1 68 ? -7.973 21.234 16.219 1 98.69 68 LEU B N 1
ATOM 2046 C CA . LEU B 1 68 ? -7.668 19.906 16.734 1 98.69 68 LEU B CA 1
ATOM 2047 C C . LEU B 1 68 ? -7.156 20 18.172 1 98.69 68 LEU B C 1
ATOM 2049 O O . LEU B 1 68 ? -7.52 19.188 19.016 1 98.69 68 LEU B O 1
ATOM 2053 N N . LYS B 1 69 ? -6.312 20.969 18.391 1 98.69 69 LYS B N 1
ATOM 2054 C CA . LYS B 1 69 ? -5.793 21.203 19.734 1 98.69 69 LYS B CA 1
ATOM 2055 C C . LYS B 1 69 ? -6.926 21.422 20.734 1 98.69 69 LYS B C 1
ATOM 2057 O O . LYS B 1 69 ? -6.918 20.859 21.828 1 98.69 69 LYS B O 1
ATOM 2062 N N . LYS B 1 70 ? -7.84 22.219 20.344 1 98.56 70 LYS B N 1
ATOM 2063 C CA . LYS B 1 70 ? -8.984 22.469 21.219 1 98.56 70 LYS B CA 1
ATOM 2064 C C . LYS B 1 70 ? -9.703 21.156 21.562 1 98.56 70 LYS B C 1
ATOM 2066 O O . LYS B 1 70 ? -10.078 20.938 22.703 1 98.56 70 LYS B O 1
ATOM 2071 N N . MET B 1 71 ? -9.891 20.359 20.562 1 98.38 71 MET B N 1
ATOM 2072 C CA . MET B 1 71 ? -10.562 19.078 20.766 1 98.38 71 MET B CA 1
ATOM 2073 C C . MET B 1 71 ? -9.758 18.188 21.719 1 98.38 71 MET B C 1
ATOM 2075 O O . MET B 1 71 ? -10.328 17.562 22.609 1 98.38 71 MET B O 1
ATOM 2079 N N . ALA B 1 72 ? -8.477 18.141 21.516 1 98.31 72 ALA B N 1
ATOM 2080 C CA . ALA B 1 72 ? -7.602 17.328 22.359 1 98.31 72 ALA B CA 1
ATOM 2081 C C . ALA B 1 72 ? -7.645 17.812 23.812 1 98.31 72 ALA B C 1
ATOM 2083 O O . ALA B 1 72 ? -7.715 17 24.734 1 98.31 72 ALA B O 1
ATOM 2084 N N . LEU B 1 73 ? -7.605 19.094 23.984 1 98 73 LEU B N 1
ATOM 2085 C CA . LEU B 1 73 ? -7.617 19.688 25.312 1 98 73 LEU B CA 1
ATOM 2086 C C . LEU B 1 73 ? -8.945 19.422 26.016 1 98 73 LEU B C 1
ATOM 2088 O O . LEU B 1 73 ? -8.984 19.25 27.234 1 98 73 LEU B O 1
ATOM 2092 N N . ALA B 1 74 ? -10.008 19.422 25.281 1 97.81 74 ALA B N 1
ATOM 2093 C CA . ALA B 1 74 ? -11.312 19.109 25.859 1 97.81 74 ALA B CA 1
ATOM 2094 C C . ALA B 1 74 ? -11.352 17.688 26.391 1 97.81 74 ALA B C 1
ATOM 2096 O O . ALA B 1 74 ? -11.977 17.422 27.422 1 97.81 74 ALA B O 1
ATOM 2097 N N . ALA B 1 75 ? -10.75 16.812 25.688 1 96.69 75 ALA B N 1
ATOM 2098 C CA . ALA B 1 75 ? -10.719 15.414 26.078 1 96.69 75 ALA B CA 1
ATOM 2099 C C . ALA B 1 75 ? -9.742 15.18 27.219 1 96.69 75 ALA B C 1
ATOM 2101 O O . ALA B 1 75 ? -9.953 14.289 28.047 1 96.69 75 ALA B O 1
ATOM 2102 N N . LYS B 1 76 ? -8.664 15.992 27.25 1 97.31 76 LYS B N 1
ATOM 2103 C CA . LYS B 1 76 ? -7.641 15.906 28.281 1 97.31 76 LYS B CA 1
ATOM 2104 C C . LYS B 1 76 ? -7.25 17.281 28.797 1 97.31 76 LYS B C 1
ATOM 2106 O O . LYS B 1 76 ? -6.168 17.781 28.484 1 97.31 76 LYS B O 1
ATOM 2111 N N . PRO B 1 77 ? -7.938 17.781 29.734 1 97.06 77 PRO B N 1
ATOM 2112 C CA . PRO B 1 77 ? -7.742 19.156 30.172 1 97.06 77 PRO B CA 1
ATOM 2113 C C . PRO B 1 77 ? -6.41 19.375 30.891 1 97.06 77 PRO B C 1
ATOM 2115 O O . PRO B 1 77 ? -5.906 20.5 30.953 1 97.06 77 PRO B O 1
ATOM 2118 N N . ASP B 1 78 ? -5.906 18.312 31.5 1 97.44 78 ASP B N 1
ATOM 2119 C CA . ASP B 1 78 ? -4.66 18.438 32.25 1 97.44 78 ASP B CA 1
ATOM 2120 C C . ASP B 1 78 ? -3.455 18.109 31.375 1 97.44 78 ASP B C 1
ATOM 2122 O O . ASP B 1 78 ? -2.385 17.766 31.875 1 97.44 78 ASP B O 1
ATOM 2126 N N . MET B 1 79 ? -3.629 18.266 30.078 1 97.38 79 MET B N 1
ATOM 2127 C CA . MET B 1 79 ? -2.562 17.969 29.125 1 97.38 79 MET B CA 1
ATOM 2128 C C . MET B 1 79 ? -1.337 18.844 29.391 1 97.38 79 MET B C 1
ATOM 2130 O O . MET B 1 79 ? -1.455 20.047 29.547 1 97.38 79 MET B O 1
ATOM 2134 N N . PRO B 1 80 ? -0.172 18.234 29.5 1 97.88 80 PRO B N 1
ATOM 2135 C CA . PRO B 1 80 ? 1.052 19 29.719 1 97.88 80 PRO B CA 1
ATOM 2136 C C . PRO B 1 80 ? 1.354 19.969 28.578 1 97.88 80 PRO B C 1
ATOM 2138 O O . PRO B 1 80 ? 0.99 19.703 27.438 1 97.88 80 PRO B O 1
ATOM 2141 N N . GLU B 1 81 ? 2.049 21.016 28.906 1 97.25 81 GLU B N 1
ATOM 2142 C CA . GLU B 1 81 ? 2.355 22.078 27.969 1 97.25 81 GLU B CA 1
ATOM 2143 C C . GLU B 1 81 ? 3.104 21.547 26.75 1 97.25 81 GLU B C 1
ATOM 2145 O O . GLU B 1 81 ? 2.863 21.984 25.625 1 97.25 81 GLU B O 1
ATOM 2150 N N . GLU B 1 82 ? 3.996 20.641 26.969 1 96.88 82 GLU B N 1
ATOM 2151 C CA . GLU B 1 82 ? 4.77 20.062 25.875 1 96.88 82 GLU B CA 1
ATOM 2152 C C . GLU B 1 82 ? 3.859 19.359 24.859 1 96.88 82 GLU B C 1
ATOM 2154 O O . GLU B 1 82 ? 4.07 19.469 23.656 1 96.88 82 GLU B O 1
ATOM 2159 N N . MET B 1 83 ? 2.848 18.703 25.391 1 96.88 83 MET B N 1
ATOM 2160 C CA . MET B 1 83 ? 1.907 18 24.516 1 96.88 83 MET B CA 1
ATOM 2161 C C . MET B 1 83 ? 0.971 18.984 23.828 1 96.88 83 MET B C 1
ATOM 2163 O O . MET B 1 83 ? 0.531 18.734 22.703 1 96.88 83 MET B O 1
ATOM 2167 N N . ILE B 1 84 ? 0.685 20.047 24.469 1 97.81 84 ILE B N 1
ATOM 2168 C CA . ILE B 1 84 ? -0.13 21.094 23.844 1 97.81 84 ILE B CA 1
ATOM 2169 C C . ILE B 1 84 ? 0.583 21.641 22.609 1 97.81 84 ILE B C 1
ATOM 2171 O O . ILE B 1 84 ? -0.042 21.859 21.578 1 97.81 84 ILE B O 1
ATOM 2175 N N . LYS B 1 85 ? 1.882 21.844 22.734 1 96.81 85 LYS B N 1
ATOM 2176 C CA . LYS B 1 85 ? 2.676 22.344 21.609 1 96.81 85 LYS B CA 1
ATOM 2177 C C . LYS B 1 85 ? 2.672 21.344 20.453 1 96.81 85 LYS B C 1
ATOM 2179 O O . LYS B 1 85 ? 2.639 21.734 19.297 1 96.81 85 LYS B O 1
ATOM 2184 N N . VAL B 1 86 ? 2.668 20.094 20.812 1 96.94 86 VAL B N 1
ATOM 2185 C CA . VAL B 1 86 ? 2.602 19.047 19.812 1 96.94 86 VAL B CA 1
ATOM 2186 C C . VAL B 1 86 ? 1.276 19.141 19.047 1 96.94 86 VAL B C 1
ATOM 2188 O O . VAL B 1 86 ? 1.252 19.094 17.828 1 96.94 86 VAL B O 1
ATOM 2191 N N . GLU B 1 87 ? 0.195 19.297 19.781 1 97.94 87 GLU B N 1
ATOM 2192 C CA . GLU B 1 87 ? -1.131 19.375 19.188 1 97.94 87 GLU B CA 1
ATOM 2193 C C . GLU B 1 87 ? -1.244 20.578 18.266 1 97.94 87 GLU B C 1
ATOM 2195 O O . GLU B 1 87 ? -1.883 20.516 17.203 1 97.94 87 GLU B O 1
ATOM 2200 N N . GLU B 1 88 ? -0.566 21.625 18.562 1 96.94 88 GLU B N 1
ATOM 2201 C CA . GLU B 1 88 ? -0.623 22.875 17.812 1 96.94 88 GLU B CA 1
ATOM 2202 C C . GLU B 1 88 ? 0.06 22.734 16.453 1 96.94 88 GLU B C 1
ATOM 2204 O O . GLU B 1 88 ? -0.238 23.484 15.531 1 96.94 88 GLU B O 1
ATOM 2209 N N . ALA B 1 89 ? 0.873 21.766 16.375 1 97.25 89 ALA B N 1
ATOM 2210 C CA . ALA B 1 89 ? 1.738 21.703 15.195 1 97.25 89 ALA B CA 1
ATOM 2211 C C . ALA B 1 89 ? 1.363 20.516 14.312 1 97.25 89 ALA B C 1
ATOM 2213 O O . ALA B 1 89 ? 2.078 20.203 13.359 1 97.25 89 ALA B O 1
ATOM 2214 N N . ARG B 1 90 ? 0.239 19.891 14.508 1 97.94 90 ARG B N 1
ATOM 2215 C CA . ARG B 1 90 ? -0.102 18.609 13.914 1 97.94 90 ARG B CA 1
ATOM 2216 C C . ARG B 1 90 ? -0.027 18.672 12.391 1 97.94 90 ARG B C 1
ATOM 2218 O O . ARG B 1 90 ? 0.583 17.797 11.758 1 97.94 90 ARG B O 1
ATOM 2225 N N . LEU B 1 91 ? -0.54 19.719 11.75 1 98.25 91 LEU B N 1
ATOM 2226 C CA . LEU B 1 91 ? -0.537 19.766 10.289 1 98.25 91 LEU B CA 1
ATOM 2227 C C . LEU B 1 91 ? 0.485 20.781 9.781 1 98.25 91 LEU B C 1
ATOM 2229 O O . LEU B 1 91 ? 0.516 21.094 8.594 1 98.25 91 LEU B O 1
ATOM 2233 N N . THR B 1 92 ? 1.39 21.328 10.711 1 97.62 92 THR B N 1
ATOM 2234 C CA . THR B 1 92 ? 2.332 22.359 10.281 1 97.62 92 THR B CA 1
ATOM 2235 C C . THR B 1 92 ? 3.77 21.844 10.383 1 97.62 92 THR B C 1
ATOM 2237 O O . THR B 1 92 ? 4.715 22.609 10.164 1 97.62 92 THR B O 1
ATOM 2240 N N . ARG B 1 93 ? 3.885 20.594 10.727 1 97.25 93 ARG B N 1
ATOM 2241 C CA . ARG B 1 93 ? 5.219 20.016 10.883 1 97.25 93 ARG B CA 1
ATOM 2242 C C . ARG B 1 93 ? 5.949 19.953 9.547 1 97.25 93 ARG B C 1
ATOM 2244 O O . ARG B 1 93 ? 7.18 20.031 9.5 1 97.25 93 ARG B O 1
ATOM 2251 N N . ALA B 1 94 ? 5.234 19.828 8.422 1 96.88 94 ALA B N 1
ATOM 2252 C CA . ALA B 1 94 ? 5.75 19.875 7.055 1 96.88 94 ALA B CA 1
ATOM 2253 C C . ALA B 1 94 ? 5.012 20.922 6.223 1 96.88 94 ALA B C 1
ATOM 2255 O O . ALA B 1 94 ? 3.881 21.297 6.547 1 96.88 94 ALA B O 1
ATOM 2256 N N . PRO B 1 95 ? 5.617 21.391 5.172 1 96.44 95 PRO B N 1
ATOM 2257 C CA . PRO B 1 95 ? 5.039 22.469 4.387 1 96.44 95 PRO B CA 1
ATOM 2258 C C . PRO B 1 95 ? 3.732 22.078 3.699 1 96.44 95 PRO B C 1
ATOM 2260 O O . PRO B 1 95 ? 2.916 22.938 3.377 1 96.44 95 PRO B O 1
ATOM 2263 N N . VAL B 1 96 ? 3.539 20.812 3.324 1 97.88 96 VAL B N 1
ATOM 2264 C CA . VAL B 1 96 ? 2.311 20.328 2.715 1 97.88 96 VAL B CA 1
ATOM 2265 C C . VAL B 1 96 ? 1.896 19.016 3.381 1 97.88 96 VAL B C 1
ATOM 2267 O O . VAL B 1 96 ? 2.742 18.172 3.709 1 97.88 96 VAL B O 1
ATOM 2270 N N . VAL B 1 97 ? 0.613 18.875 3.635 1 98.75 97 VAL B N 1
ATOM 2271 C CA . VAL B 1 97 ? 0.075 17.609 4.141 1 98.75 97 VAL B CA 1
ATOM 2272 C C . VAL B 1 97 ? -1.037 17.109 3.217 1 98.75 97 VAL B C 1
ATOM 2274 O O . VAL B 1 97 ? -1.915 17.891 2.824 1 98.75 97 VAL B O 1
ATOM 2277 N N . VAL B 1 98 ? -0.981 15.891 2.826 1 98.94 98 VAL B N 1
ATOM 2278 C CA . VAL B 1 98 ? -2.027 15.266 2.02 1 98.94 98 VAL B CA 1
ATOM 2279 C C . VAL B 1 98 ? -2.689 14.141 2.812 1 98.94 98 VAL B C 1
ATOM 2281 O O . VAL B 1 98 ? -2.029 13.18 3.211 1 98.94 98 VAL B O 1
ATOM 2284 N N . ALA B 1 99 ? -3.967 14.273 3.07 1 98.94 99 ALA B N 1
ATOM 2285 C CA . ALA B 1 99 ? -4.723 13.133 3.588 1 98.94 99 ALA B CA 1
ATOM 2286 C C . ALA B 1 99 ? -5.109 12.172 2.465 1 98.94 99 ALA B C 1
ATOM 2288 O O . ALA B 1 99 ? -5.691 12.586 1.46 1 98.94 99 ALA B O 1
ATOM 2289 N N . VAL B 1 100 ? -4.738 10.953 2.582 1 99 100 VAL B N 1
ATOM 2290 C CA . VAL B 1 100 ? -5.297 9.883 1.763 1 99 100 VAL B CA 1
ATOM 2291 C C . VAL B 1 100 ? -6.523 9.289 2.455 1 99 100 VAL B C 1
ATOM 2293 O O . VAL B 1 100 ? -6.422 8.758 3.562 1 99 100 VAL B O 1
ATOM 2296 N N . VAL B 1 101 ? -7.637 9.406 1.787 1 98.94 101 VAL B N 1
ATOM 2297 C CA . VAL B 1 101 ? -8.914 8.992 2.355 1 98.94 101 VAL B CA 1
ATOM 2298 C C . VAL B 1 101 ? -9.414 7.734 1.642 1 98.94 101 VAL B C 1
ATOM 2300 O O . VAL B 1 101 ? -9.523 7.711 0.414 1 98.94 101 VAL B O 1
ATOM 2303 N N . SER B 1 102 ? -9.641 6.648 2.385 1 98.94 102 SER B N 1
ATOM 2304 C CA . SER B 1 102 ? -10.289 5.457 1.85 1 98.94 102 SER B CA 1
ATOM 2305 C C . SER B 1 102 ? -11.805 5.656 1.744 1 98.94 102 SER B C 1
ATOM 2307 O O . SER B 1 102 ? -12.461 6 2.729 1 98.94 102 SER B O 1
ATOM 2309 N N . LYS B 1 103 ? -12.312 5.406 0.604 1 98.75 103 LYS B N 1
ATOM 2310 C CA . LYS B 1 103 ? -13.75 5.449 0.358 1 98.75 103 LYS B CA 1
ATOM 2311 C C . LYS B 1 103 ? -14.328 4.043 0.256 1 98.75 103 LYS B C 1
ATOM 2313 O O . LYS B 1 103 ? -15.383 3.846 -0.351 1 98.75 103 LYS B O 1
ATOM 2318 N N . ALA B 1 104 ? -13.625 3.023 0.738 1 98.75 104 ALA B N 1
ATOM 2319 C CA . ALA B 1 104 ? -14.078 1.635 0.668 1 98.75 104 ALA B CA 1
ATOM 2320 C C . ALA B 1 104 ? -15.523 1.502 1.152 1 98.75 104 ALA B C 1
ATOM 2322 O O . ALA B 1 104 ? -15.906 2.121 2.146 1 98.75 104 ALA B O 1
ATOM 2323 N N . ALA B 1 105 ? -16.266 0.755 0.465 1 98.44 105 ALA B N 1
ATOM 2324 C CA . ALA B 1 105 ? -17.672 0.546 0.759 1 98.44 105 ALA B CA 1
ATOM 2325 C C . ALA B 1 105 ? -18.172 -0.767 0.158 1 98.44 105 ALA B C 1
ATOM 2327 O O . ALA B 1 105 ? -17.516 -1.359 -0.692 1 98.44 105 ALA B O 1
ATOM 2328 N N . PRO B 1 106 ? -19.328 -1.238 0.687 1 97.75 106 PRO B N 1
ATOM 2329 C CA . PRO B 1 106 ? -19.891 -2.453 0.084 1 97.75 106 PRO B CA 1
ATOM 2330 C C . PRO B 1 106 ? -20.047 -2.34 -1.431 1 97.75 106 PRO B C 1
ATOM 2332 O O . PRO B 1 106 ? -20.422 -1.283 -1.939 1 97.75 106 PRO B O 1
ATOM 2335 N N . HIS B 1 107 ? -19.688 -3.35 -2.125 1 97.19 107 HIS B N 1
ATOM 2336 C CA . HIS B 1 107 ? -19.797 -3.518 -3.568 1 97.19 107 HIS B CA 1
ATOM 2337 C C . HIS B 1 107 ? -20.234 -4.938 -3.924 1 97.19 107 HIS B C 1
ATOM 2339 O O . HIS B 1 107 ? -19.875 -5.895 -3.238 1 97.19 107 HIS B O 1
ATOM 2345 N N . PHE B 1 108 ? -20.984 -5.098 -4.879 1 95.5 108 PHE B N 1
ATOM 2346 C CA . PHE B 1 108 ? -21.594 -6.387 -5.195 1 95.5 108 PHE B CA 1
ATOM 2347 C C . PHE B 1 108 ? -20.531 -7.395 -5.629 1 95.5 108 PHE B C 1
ATOM 2349 O O . PHE B 1 108 ? -20.688 -8.602 -5.422 1 95.5 108 PHE B O 1
ATOM 2356 N N . LYS B 1 109 ? -19.422 -6.934 -6.141 1 95.25 109 LYS B N 1
ATOM 2357 C CA . LYS B 1 109 ? -18.422 -7.855 -6.691 1 95.25 109 LYS B CA 1
ATOM 2358 C C . LYS B 1 109 ? -17.078 -7.684 -6.004 1 95.25 109 LYS B C 1
ATOM 2360 O O . LYS B 1 109 ? -16.312 -8.641 -5.887 1 95.25 109 LYS B O 1
ATOM 2365 N N . ILE B 1 110 ? -16.75 -6.496 -5.551 1 97.75 110 ILE B N 1
ATOM 2366 C CA . ILE B 1 110 ? -15.398 -6.172 -5.082 1 97.75 110 ILE B CA 1
ATOM 2367 C C . ILE B 1 110 ? -15.406 -6.031 -3.562 1 97.75 110 ILE B C 1
ATOM 2369 O O . ILE B 1 110 ? -16.031 -5.117 -3.02 1 97.75 110 ILE B O 1
ATOM 2373 N N . PRO B 1 111 ? -14.672 -6.918 -2.914 1 98.06 111 PRO B N 1
ATOM 2374 C CA . PRO B 1 111 ? -14.641 -6.863 -1.45 1 98.06 111 PRO B CA 1
ATOM 2375 C C . PRO B 1 111 ? -14.078 -5.547 -0.922 1 98.06 111 PRO B C 1
ATOM 2377 O O . PRO B 1 111 ? -13.133 -5.004 -1.496 1 98.06 111 PRO B O 1
ATOM 2380 N N . GLU B 1 112 ? -14.602 -5.078 0.194 1 98.5 112 GLU B N 1
ATOM 2381 C CA . GLU B 1 112 ? -14.109 -3.861 0.836 1 98.5 112 GLU B CA 1
ATOM 2382 C C . GLU B 1 112 ? -12.633 -3.986 1.195 1 98.5 112 GLU B C 1
ATOM 2384 O O . GLU B 1 112 ? -11.883 -3.01 1.123 1 98.5 112 GLU B O 1
ATOM 2389 N N . TRP B 1 113 ? -12.25 -5.195 1.574 1 98.69 113 TRP B N 1
ATOM 2390 C CA . TRP B 1 113 ? -10.875 -5.477 1.957 1 98.69 113 TRP B CA 1
ATOM 2391 C C . TRP B 1 113 ? -9.914 -5.117 0.828 1 98.69 113 TRP B C 1
ATOM 2393 O O . TRP B 1 113 ? -8.891 -4.461 1.057 1 98.69 113 TRP B O 1
ATOM 2403 N N . GLU B 1 114 ? -10.266 -5.445 -0.393 1 98.75 114 GLU B N 1
ATOM 2404 C CA . GLU B 1 114 ? -9.438 -5.117 -1.551 1 98.75 114 GLU B CA 1
ATOM 2405 C C . GLU B 1 114 ? -9.359 -3.607 -1.759 1 98.75 114 GLU B C 1
ATOM 2407 O O . GLU B 1 114 ? -8.305 -3.078 -2.109 1 98.75 114 GLU B O 1
ATOM 2412 N N . GLN B 1 115 ? -10.484 -2.979 -1.529 1 98.88 115 GLN B N 1
ATOM 2413 C CA . GLN B 1 115 ? -10.531 -1.525 -1.657 1 98.88 115 GLN B CA 1
ATOM 2414 C C . GLN B 1 115 ? -9.625 -0.85 -0.633 1 98.88 115 GLN B C 1
ATOM 2416 O O . GLN B 1 115 ? -8.875 0.069 -0.971 1 98.88 115 GLN B O 1
ATOM 2421 N N . GLN B 1 116 ? -9.672 -1.344 0.589 1 98.81 116 GLN B N 1
ATOM 2422 C CA . GLN B 1 116 ? -8.859 -0.807 1.675 1 98.81 116 GLN B CA 1
ATOM 2423 C C . GLN B 1 116 ? -7.371 -0.996 1.392 1 98.81 116 GLN B C 1
ATOM 2425 O O . GLN B 1 116 ? -6.574 -0.083 1.608 1 98.81 116 GLN B O 1
ATOM 2430 N N . MET B 1 117 ? -7 -2.15 0.851 1 98.88 117 MET B N 1
ATOM 2431 C CA . MET B 1 117 ? -5.602 -2.416 0.532 1 98.88 117 MET B CA 1
ATOM 2432 C C . MET B 1 117 ? -5.094 -1.452 -0.535 1 98.88 117 MET B C 1
ATOM 2434 O O . MET B 1 117 ? -3.934 -1.035 -0.501 1 98.88 117 MET B O 1
ATOM 2438 N N . SER B 1 118 ? -5.988 -1.093 -1.43 1 98.88 118 SER B N 1
ATOM 2439 C CA . SER B 1 118 ? -5.602 -0.129 -2.455 1 98.88 118 SER B CA 1
ATOM 2440 C C . SER B 1 118 ? -5.238 1.218 -1.837 1 98.88 118 SER B C 1
ATOM 2442 O O . SER B 1 118 ? -4.324 1.896 -2.309 1 98.88 118 SER B O 1
ATOM 2444 N N . ALA B 1 119 ? -5.91 1.638 -0.777 1 98.94 119 ALA B N 1
ATOM 2445 C CA . ALA B 1 119 ? -5.582 2.887 -0.095 1 98.94 119 ALA B CA 1
ATOM 2446 C C . ALA B 1 119 ? -4.184 2.828 0.514 1 98.94 119 ALA B C 1
ATOM 2448 O O . ALA B 1 119 ? -3.447 3.816 0.493 1 98.94 119 ALA B O 1
ATOM 2449 N N . GLY B 1 120 ? -3.832 1.666 1.083 1 98.88 120 GLY B N 1
ATOM 2450 C CA . GLY B 1 120 ? -2.473 1.485 1.568 1 98.88 120 GLY B CA 1
ATOM 2451 C C . GLY B 1 120 ? -1.428 1.624 0.477 1 98.88 120 GLY B C 1
ATOM 2452 O O . GLY B 1 120 ? -0.373 2.225 0.694 1 98.88 120 GLY B O 1
ATOM 2453 N N . ALA B 1 121 ? -1.76 1.077 -0.638 1 98.88 121 ALA B N 1
ATOM 2454 C CA . ALA B 1 121 ? -0.874 1.183 -1.794 1 98.88 121 ALA B CA 1
ATOM 2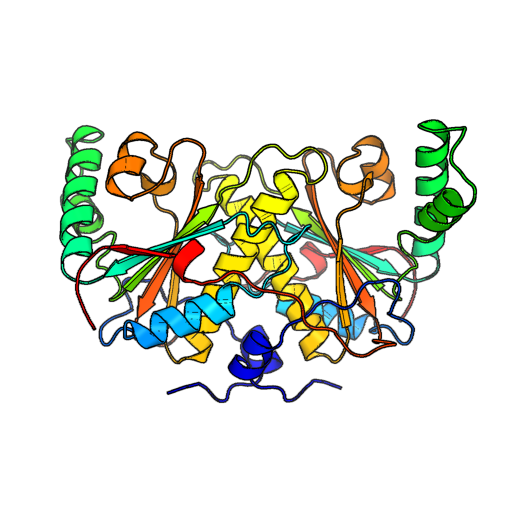455 C C . ALA B 1 121 ? -0.699 2.639 -2.221 1 98.88 121 ALA B C 1
ATOM 2457 O O . ALA B 1 121 ? 0.411 3.07 -2.537 1 98.88 121 ALA B O 1
ATOM 2458 N N . VAL B 1 122 ? -1.8 3.402 -2.205 1 98.94 122 VAL B N 1
ATOM 2459 C CA . VAL B 1 122 ? -1.764 4.812 -2.586 1 98.94 122 VAL B CA 1
ATOM 2460 C C . VAL B 1 122 ? -0.84 5.578 -1.644 1 98.94 122 VAL B C 1
ATOM 2462 O O . VAL B 1 122 ? -0.051 6.418 -2.084 1 98.94 122 VAL B O 1
ATOM 2465 N N . CYS B 1 123 ? -0.958 5.324 -0.386 1 98.94 123 CYS B N 1
ATOM 2466 C CA . CYS B 1 123 ? -0.116 6.012 0.585 1 98.94 123 CYS B CA 1
ATOM 2467 C C . CYS B 1 123 ? 1.36 5.793 0.279 1 98.94 123 CYS B C 1
ATOM 2469 O O . CYS B 1 123 ? 2.135 6.75 0.221 1 98.94 123 CYS B O 1
ATOM 2471 N N . LEU B 1 124 ? 1.719 4.543 0.064 1 98.94 124 LEU B N 1
ATOM 2472 C CA . LEU B 1 124 ? 3.117 4.266 -0.246 1 98.94 124 LEU B CA 1
ATOM 2473 C C . LEU B 1 124 ? 3.525 4.934 -1.555 1 98.94 124 LEU B C 1
ATOM 2475 O O . LEU B 1 124 ? 4.605 5.523 -1.646 1 98.94 124 LEU B O 1
ATOM 2479 N N . ASN B 1 125 ? 2.668 4.789 -2.543 1 98.88 125 ASN B N 1
ATOM 2480 C CA . ASN B 1 125 ? 2.99 5.355 -3.85 1 98.88 125 ASN B CA 1
ATOM 2481 C C . ASN B 1 125 ? 3.172 6.871 -3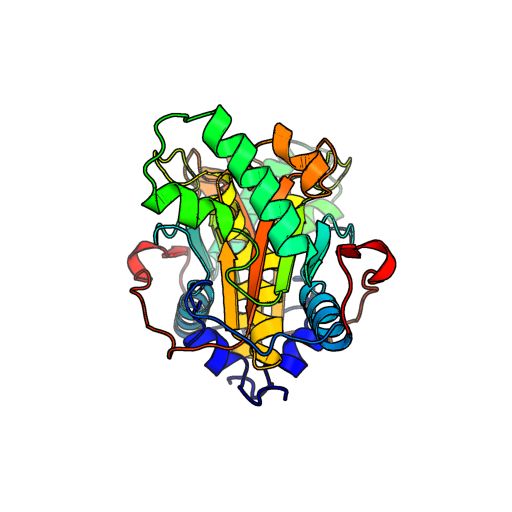.775 1 98.88 125 ASN B C 1
ATOM 2483 O O . ASN B 1 125 ? 3.988 7.438 -4.504 1 98.88 125 ASN B O 1
ATOM 2487 N N . LEU B 1 126 ? 2.42 7.516 -2.934 1 98.94 126 LEU B N 1
ATOM 2488 C CA . LEU B 1 126 ? 2.551 8.961 -2.746 1 98.94 126 LEU B CA 1
ATOM 2489 C C . LEU B 1 126 ? 3.885 9.305 -2.094 1 98.94 126 LEU B C 1
ATOM 2491 O O . LEU B 1 126 ? 4.512 10.305 -2.449 1 98.94 126 LEU B O 1
ATOM 2495 N N . LEU B 1 127 ? 4.332 8.508 -1.12 1 98.81 127 LEU B N 1
ATOM 2496 C CA . LEU B 1 127 ? 5.668 8.688 -0.567 1 98.81 127 LEU B CA 1
ATOM 2497 C C . LEU B 1 127 ? 6.727 8.602 -1.663 1 98.81 127 LEU B C 1
ATOM 2499 O O . LEU B 1 127 ? 7.633 9.438 -1.725 1 98.81 127 LEU B O 1
ATOM 2503 N N . MET B 1 128 ? 6.566 7.672 -2.518 1 98.69 128 MET B N 1
ATOM 2504 C CA . MET B 1 128 ? 7.531 7.461 -3.59 1 98.69 128 MET B CA 1
ATOM 2505 C C . MET B 1 128 ? 7.484 8.602 -4.602 1 98.69 128 MET B C 1
ATOM 2507 O O . MET B 1 128 ? 8.523 9.039 -5.102 1 98.69 128 MET B O 1
ATOM 2511 N N . ALA B 1 129 ? 6.289 9.031 -4.891 1 98.75 129 ALA B N 1
ATOM 2512 C CA . ALA B 1 129 ? 6.129 10.164 -5.797 1 98.75 129 ALA B CA 1
ATOM 2513 C C . ALA B 1 129 ? 6.809 11.414 -5.238 1 98.75 129 ALA B C 1
ATOM 2515 O O . ALA B 1 129 ? 7.488 12.141 -5.969 1 98.75 129 ALA B O 1
ATOM 2516 N N . ALA B 1 130 ? 6.609 11.664 -3.938 1 98.75 130 ALA B N 1
ATOM 2517 C CA . ALA B 1 130 ? 7.281 12.789 -3.295 1 98.75 130 ALA B CA 1
ATOM 2518 C C . ALA B 1 130 ? 8.797 12.68 -3.428 1 98.75 130 ALA B C 1
ATOM 2520 O O . ALA B 1 130 ? 9.469 13.641 -3.801 1 98.75 130 ALA B O 1
ATOM 2521 N N . ASN B 1 131 ? 9.312 11.484 -3.16 1 98.06 131 ASN B N 1
ATOM 2522 C CA . ASN B 1 131 ? 10.75 11.258 -3.258 1 98.06 131 ASN B CA 1
ATOM 2523 C C . ASN B 1 131 ? 11.25 11.414 -4.691 1 98.06 131 ASN B C 1
ATOM 2525 O O . ASN B 1 131 ? 12.336 11.945 -4.922 1 98.06 131 ASN B O 1
ATOM 2529 N N . ALA B 1 132 ? 10.461 10.945 -5.605 1 98.25 132 ALA B N 1
ATOM 2530 C CA . ALA B 1 132 ? 10.812 11.055 -7.016 1 98.25 132 ALA B CA 1
ATOM 2531 C C . ALA B 1 132 ? 10.961 12.508 -7.438 1 98.25 132 ALA B C 1
ATOM 2533 O O . ALA B 1 132 ? 11.766 12.828 -8.32 1 98.25 132 ALA B O 1
ATOM 2534 N N . LEU B 1 133 ? 10.211 13.367 -6.824 1 98.25 133 LEU B N 1
ATOM 2535 C CA . LEU B 1 133 ? 10.242 14.789 -7.168 1 98.25 133 LEU B CA 1
ATOM 2536 C C . LEU B 1 133 ? 11.211 15.539 -6.266 1 98.25 133 LEU B C 1
ATOM 2538 O O . LEU B 1 133 ? 11.266 16.781 -6.301 1 98.25 133 LEU B O 1
ATOM 2542 N N . GLY B 1 134 ? 11.922 14.828 -5.383 1 97.19 134 GLY B N 1
ATOM 2543 C CA . GLY B 1 134 ? 13.031 15.398 -4.641 1 97.19 134 GLY B CA 1
ATOM 2544 C C . GLY B 1 134 ? 12.648 15.836 -3.238 1 97.19 134 GLY B C 1
ATOM 2545 O O . GLY B 1 134 ? 13.438 16.5 -2.555 1 97.19 134 GLY B O 1
ATOM 2546 N N . TYR B 1 135 ? 11.461 15.516 -2.797 1 98.19 135 TYR B N 1
ATOM 2547 C CA . TYR B 1 135 ? 11 15.898 -1.465 1 98.19 135 TYR B CA 1
ATOM 2548 C C . TYR B 1 135 ? 11.047 14.711 -0.512 1 98.19 135 TYR B C 1
ATOM 2550 O O . TYR B 1 135 ? 11 13.555 -0.944 1 98.19 135 TYR B O 1
ATOM 2558 N N . ALA B 1 136 ? 11.195 15.023 0.789 1 97.88 136 ALA B N 1
ATOM 2559 C CA . ALA B 1 136 ? 11 14.031 1.841 1 97.88 136 ALA B CA 1
ATOM 2560 C C . ALA B 1 136 ? 9.516 13.852 2.164 1 97.88 136 ALA B C 1
ATOM 2562 O O . ALA B 1 136 ? 8.695 14.711 1.834 1 97.88 136 ALA B O 1
ATOM 2563 N N . SER B 1 137 ? 9.195 12.758 2.787 1 98.25 137 SER B N 1
ATOM 2564 C CA . SER B 1 137 ? 7.809 12.477 3.145 1 98.25 137 SER B CA 1
ATOM 2565 C C . SER B 1 137 ? 7.727 11.555 4.359 1 98.25 137 SER B C 1
ATOM 2567 O O . SER B 1 137 ? 8.703 10.891 4.711 1 98.25 137 SER B O 1
ATOM 2569 N N . ASN B 1 138 ? 6.629 11.625 5.059 1 98.56 138 ASN B N 1
ATOM 2570 C CA . ASN B 1 138 ? 6.32 10.836 6.25 1 98.56 138 ASN B CA 1
ATOM 2571 C C . ASN B 1 138 ? 4.84 10.492 6.328 1 98.56 138 ASN B C 1
ATOM 2573 O O . ASN B 1 138 ? 3.982 11.367 6.188 1 98.56 138 ASN B O 1
ATOM 2577 N N . TRP B 1 139 ? 4.562 9.188 6.492 1 98.88 139 TRP B N 1
ATOM 2578 C CA . TRP B 1 139 ? 3.203 8.68 6.645 1 98.88 139 TRP B CA 1
ATOM 2579 C C . TRP B 1 139 ? 2.822 8.57 8.117 1 98.88 139 TRP B C 1
ATOM 2581 O O . TRP B 1 139 ? 3.4 7.77 8.852 1 98.88 139 TRP B O 1
ATOM 2591 N N . LEU B 1 140 ? 1.764 9.422 8.531 1 98.38 140 LEU B N 1
ATOM 2592 C CA . LEU B 1 140 ? 1.264 9.422 9.906 1 98.38 140 LEU B CA 1
ATOM 2593 C C . LEU B 1 140 ? -0.257 9.312 9.93 1 98.38 140 LEU B C 1
ATOM 2595 O O . LEU B 1 140 ? -0.926 9.688 8.961 1 98.38 140 LEU B O 1
ATOM 2599 N N . THR B 1 141 ? -0.886 8.797 10.875 1 97.38 141 THR B N 1
ATOM 2600 C CA . THR B 1 141 ? -2.332 8.883 11.047 1 97.38 141 THR B CA 1
ATOM 2601 C C . THR B 1 141 ? -2.678 9.805 12.219 1 97.38 141 THR B C 1
ATOM 2603 O O . THR B 1 141 ? -3.51 10.703 12.086 1 97.38 141 THR B O 1
ATOM 2606 N N . GLU B 1 142 ? -2.137 9.703 13.398 1 96.5 142 GLU B N 1
ATOM 2607 C CA . GLU B 1 142 ? -2.42 10.484 14.594 1 96.5 142 GLU B CA 1
ATOM 2608 C C . GLU B 1 142 ? -3.814 10.18 15.133 1 96.5 142 GLU B C 1
ATOM 2610 O O . GLU B 1 142 ? -4.602 9.492 14.484 1 96.5 142 GLU B O 1
ATOM 2615 N N . TRP B 1 143 ? -4.195 10.719 16.359 1 97.81 143 TRP B N 1
ATOM 2616 C CA . TRP B 1 143 ? -5.453 10.383 17.016 1 97.81 143 TRP B CA 1
ATOM 2617 C C . TRP B 1 143 ? -6.645 10.844 16.188 1 97.81 143 TRP B C 1
ATOM 2619 O O . TRP B 1 143 ? -7.688 10.188 16.172 1 97.81 143 TRP B O 1
ATOM 2629 N N . TYR B 1 144 ? -6.555 11.914 15.5 1 98.5 144 TYR B N 1
ATOM 2630 C CA . TYR B 1 144 ? -7.688 12.523 14.812 1 98.5 144 TYR B CA 1
ATOM 2631 C C . TYR B 1 144 ? -8.008 11.773 13.523 1 98.5 144 TYR B C 1
ATOM 2633 O O . TYR B 1 144 ? -9.07 11.977 12.93 1 98.5 144 TYR B O 1
ATOM 2641 N N . ALA B 1 145 ? -7.148 10.883 13.055 1 98.62 145 ALA B N 1
ATOM 2642 C CA . ALA B 1 145 ? -7.496 9.977 11.961 1 98.62 145 ALA B CA 1
ATOM 2643 C C . ALA B 1 145 ? -8.586 9 12.391 1 98.62 145 ALA B C 1
ATOM 2645 O O . ALA B 1 145 ? -9.297 8.445 11.547 1 98.62 145 ALA B O 1
ATOM 2646 N N . PHE B 1 146 ? -8.727 8.836 13.664 1 98 146 PHE B N 1
ATOM 2647 C CA . PHE B 1 146 ? -9.625 7.816 14.195 1 98 146 PHE B CA 1
ATOM 2648 C C . PHE B 1 146 ? -10.742 8.453 15.008 1 98 146 PHE B C 1
ATOM 2650 O O . PHE B 1 146 ? -11.484 7.762 15.719 1 98 146 PHE B O 1
ATOM 2657 N N . GLU B 1 147 ? -10.82 9.789 15.023 1 97.69 147 GLU B N 1
ATOM 2658 C CA . GLU B 1 147 ? -11.828 10.555 15.758 1 97.69 147 GLU B CA 1
ATOM 2659 C C . GLU B 1 147 ? -12.867 11.156 14.812 1 97.69 147 GLU B C 1
ATOM 2661 O O . GLU B 1 147 ? -12.648 12.234 14.258 1 97.69 147 GLU B O 1
ATOM 2666 N N . GLU B 1 148 ? -14.016 10.516 14.742 1 97.12 148 GLU B N 1
ATOM 2667 C CA . GLU B 1 148 ? -15.039 10.922 13.789 1 97.12 148 GLU B CA 1
ATOM 2668 C C . GLU B 1 148 ? -15.484 12.359 14.031 1 97.12 148 GLU B C 1
ATOM 2670 O O . GLU B 1 148 ? -15.844 13.078 13.094 1 97.12 148 GLU B O 1
ATOM 2675 N N . ARG B 1 149 ? -15.422 12.836 15.312 1 97.38 149 ARG B N 1
ATOM 2676 C CA . ARG B 1 149 ? -15.797 14.211 15.625 1 97.38 149 ARG B CA 1
ATOM 2677 C C . ARG B 1 149 ? -14.906 15.203 14.883 1 97.38 149 ARG B C 1
ATOM 2679 O O . ARG B 1 14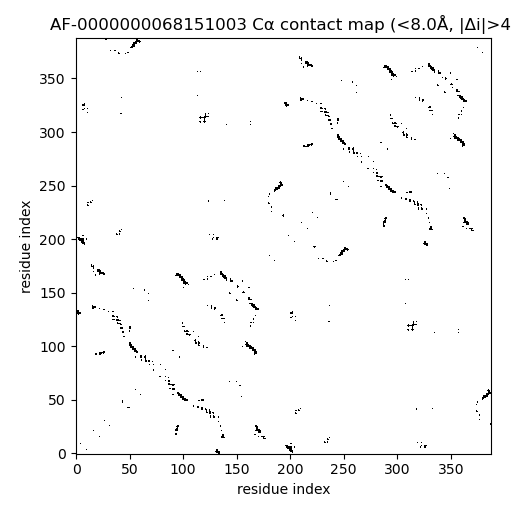9 ? -15.281 16.359 14.703 1 97.38 149 ARG B O 1
ATOM 2686 N N . ALA B 1 150 ? -13.703 14.766 14.43 1 98.62 150 ALA B N 1
ATOM 2687 C CA . ALA B 1 150 ? -12.758 15.648 13.75 1 98.62 150 ALA B CA 1
ATOM 2688 C C . ALA B 1 150 ? -12.992 15.648 12.242 1 98.62 150 ALA B C 1
ATOM 2690 O O . ALA B 1 150 ? -12.453 16.484 11.523 1 98.62 150 ALA B O 1
ATOM 2691 N N . TYR B 1 151 ? -13.812 14.758 11.742 1 98.62 151 TYR B N 1
ATOM 2692 C CA . TYR B 1 151 ? -13.914 14.484 10.312 1 98.62 151 TYR B CA 1
ATOM 2693 C C . TYR B 1 151 ? -14.453 15.703 9.562 1 98.62 151 TYR B C 1
ATOM 2695 O O . TYR B 1 151 ? -13.914 16.094 8.523 1 98.62 151 TYR B O 1
ATOM 2703 N N . PRO B 1 152 ? -15.484 16.359 10.07 1 98.5 152 PRO B N 1
ATOM 2704 C CA . PRO B 1 152 ? -15.945 17.547 9.359 1 98.5 152 PRO B CA 1
ATOM 2705 C C . PRO B 1 152 ? -14.867 18.625 9.234 1 98.5 152 PRO B C 1
ATOM 2707 O O . PRO B 1 152 ? -14.742 19.266 8.188 1 98.5 152 PRO B O 1
ATOM 2710 N N . LEU B 1 153 ? -14.102 18.766 10.266 1 98.69 153 LEU B N 1
ATOM 2711 C CA . LEU B 1 153 ? -13 19.734 10.258 1 98.69 153 LEU B CA 1
ATOM 2712 C C . LEU B 1 153 ? -11.961 19.359 9.203 1 98.69 153 LEU B C 1
ATOM 2714 O O . LEU B 1 153 ? -11.406 20.25 8.547 1 98.69 153 LEU B O 1
ATOM 2718 N N . LEU B 1 154 ? -11.766 18.047 8.977 1 98.81 154 LEU B N 1
ATOM 2719 C CA . LEU B 1 154 ? -10.703 17.547 8.117 1 98.81 154 LEU B CA 1
ATOM 2720 C C . LEU B 1 154 ? -11.195 17.375 6.684 1 98.81 154 LEU B C 1
ATOM 2722 O O . LEU B 1 154 ? -10.398 17.109 5.781 1 98.81 154 LEU B O 1
ATOM 2726 N N . GLY B 1 155 ? -12.422 17.469 6.469 1 98.81 155 GLY B N 1
ATOM 2727 C CA . GLY B 1 155 ? -12.977 17.281 5.141 1 98.81 155 GLY B CA 1
ATOM 2728 C C . GLY B 1 155 ? -13.25 15.82 4.812 1 98.81 155 GLY B C 1
ATOM 2729 O O . GLY B 1 155 ? -13.273 15.438 3.643 1 98.81 155 GLY B O 1
ATOM 2730 N N . VAL B 1 156 ? -13.43 15.008 5.812 1 98.81 156 VAL B N 1
ATOM 2731 C CA . VAL B 1 156 ? -13.695 13.586 5.656 1 98.81 156 VAL B CA 1
ATOM 2732 C C . VAL B 1 156 ? -15.188 13.312 5.828 1 98.81 156 VAL B C 1
ATOM 2734 O O . VAL B 1 156 ? -15.812 13.812 6.766 1 98.81 156 VAL B O 1
ATOM 2737 N N . ALA B 1 157 ? -15.734 12.594 4.953 1 98.38 157 ALA B N 1
ATOM 2738 C CA . ALA B 1 157 ? -17.172 12.344 4.961 1 98.38 157 ALA B CA 1
ATOM 2739 C C . ALA B 1 157 ? -17.516 11.148 5.848 1 98.38 157 ALA B C 1
ATOM 2741 O O . ALA B 1 157 ? -16.656 10.312 6.133 1 98.38 157 ALA B O 1
ATOM 2742 N N . PRO B 1 158 ? -18.797 11.109 6.312 1 96.94 158 PRO B N 1
ATOM 2743 C CA . PRO B 1 158 ? -19.219 9.914 7.047 1 96.94 158 PRO B CA 1
ATOM 2744 C C . PRO B 1 158 ? -19 8.625 6.25 1 96.94 158 PRO B C 1
ATOM 2746 O O . PRO B 1 158 ? -19.25 8.594 5.043 1 96.94 158 PRO B O 1
ATOM 2749 N N . GLY B 1 159 ? -18.484 7.602 6.891 1 97 159 GLY B N 1
ATOM 2750 C CA . GLY B 1 159 ? -18.266 6.328 6.223 1 97 159 GLY B CA 1
ATOM 2751 C C . GLY B 1 159 ? -16.875 6.203 5.637 1 97 159 GLY B C 1
ATOM 2752 O O . GLY B 1 159 ? -16.406 5.094 5.34 1 97 159 GLY B O 1
ATOM 2753 N N . GLU B 1 160 ? -16.203 7.348 5.395 1 98.69 160 GLU B N 1
ATOM 2754 C CA . GLU B 1 160 ? -14.82 7.336 4.934 1 98.69 160 GLU B CA 1
ATOM 2755 C C . GLU B 1 160 ? -13.852 7.062 6.086 1 98.69 160 GLU B C 1
ATOM 2757 O O . GLU B 1 160 ? -14.203 7.25 7.25 1 98.69 160 GLU B O 1
ATOM 2762 N N . LYS B 1 161 ? -12.703 6.562 5.75 1 98.81 161 LYS B N 1
ATOM 2763 C CA . LYS B 1 161 ? -11.617 6.402 6.715 1 98.81 161 LYS B CA 1
ATOM 2764 C C . LYS B 1 161 ? -10.336 7.074 6.219 1 98.81 161 LYS B C 1
ATOM 2766 O O . LYS B 1 161 ? -10.086 7.125 5.016 1 98.81 161 LYS B O 1
ATOM 2771 N N . ILE B 1 162 ? -9.586 7.559 7.121 1 98.94 162 ILE B N 1
ATOM 2772 C CA . ILE B 1 162 ? -8.289 8.117 6.762 1 98.94 162 ILE B CA 1
ATOM 2773 C C . ILE B 1 162 ? -7.234 7.016 6.734 1 98.94 162 ILE B C 1
ATOM 2775 O O . ILE B 1 162 ? -6.953 6.395 7.766 1 98.94 162 ILE B O 1
ATOM 2779 N N . ALA B 1 163 ? -6.66 6.781 5.566 1 98.88 163 ALA B N 1
ATOM 2780 C CA . ALA B 1 163 ? -5.57 5.816 5.434 1 98.88 163 ALA B CA 1
ATOM 2781 C C . ALA B 1 163 ? -4.266 6.387 5.98 1 98.88 163 ALA B C 1
ATOM 2783 O O . ALA B 1 163 ? -3.43 5.645 6.508 1 98.88 163 ALA B O 1
ATOM 2784 N N . GLY B 1 164 ? -4.125 7.695 5.777 1 98.81 164 GLY B N 1
ATOM 2785 C CA . GLY B 1 164 ? -2.959 8.344 6.355 1 98.81 164 GLY B CA 1
ATOM 2786 C C . GLY B 1 164 ? -2.834 9.805 5.965 1 98.81 164 GLY B C 1
ATOM 2787 O O . GLY B 1 164 ? -3.477 10.258 5.012 1 98.81 164 GLY B O 1
ATOM 2788 N N . PHE B 1 165 ? -2.096 10.57 6.777 1 98.94 165 PHE B N 1
ATOM 2789 C CA . PHE B 1 165 ? -1.594 11.891 6.43 1 98.94 165 PHE B CA 1
ATOM 2790 C C . PHE B 1 165 ? -0.149 11.812 5.953 1 98.94 165 PHE B C 1
ATOM 2792 O O . PHE B 1 165 ? 0.742 11.43 6.711 1 98.94 165 PHE B O 1
ATOM 2799 N N . ILE B 1 166 ? 0.041 12.172 4.707 1 98.94 166 ILE B N 1
ATOM 2800 C CA . ILE B 1 166 ? 1.389 12.203 4.148 1 98.94 166 ILE B CA 1
ATOM 2801 C C . ILE B 1 166 ? 1.959 13.617 4.258 1 98.94 166 ILE B C 1
ATOM 2803 O O . ILE B 1 166 ? 1.505 14.531 3.564 1 98.94 166 ILE B O 1
ATOM 2807 N N . HIS B 1 167 ? 2.902 13.773 5.145 1 98.88 167 HIS B N 1
ATOM 2808 C CA . HIS B 1 167 ? 3.633 15.023 5.297 1 98.88 167 HIS B CA 1
ATOM 2809 C C . HIS B 1 167 ? 4.762 15.133 4.277 1 98.88 167 HIS B C 1
ATOM 2811 O O . HIS B 1 167 ? 5.52 14.188 4.082 1 98.88 167 HIS B O 1
ATOM 2817 N N . ILE B 1 168 ? 4.852 16.281 3.592 1 98.62 168 ILE B N 1
ATOM 2818 C CA . ILE B 1 168 ? 5.812 16.422 2.504 1 98.62 168 ILE B CA 1
ATOM 2819 C C . ILE B 1 168 ? 6.551 17.75 2.641 1 98.62 168 ILE B C 1
ATOM 2821 O O . ILE B 1 168 ? 5.93 18.797 2.811 1 98.62 168 ILE B O 1
ATOM 2825 N N . GLY B 1 169 ? 7.859 17.688 2.57 1 98.19 169 GLY B N 1
ATOM 2826 C CA . GLY B 1 169 ? 8.703 18.875 2.635 1 98.19 169 GLY B CA 1
ATOM 2827 C C . GLY B 1 169 ? 10.156 18.578 2.318 1 98.19 169 GLY B C 1
ATOM 2828 O O . GLY B 1 169 ? 10.477 17.547 1.73 1 98.19 169 GLY B O 1
ATOM 2829 N N . THR B 1 170 ? 10.984 19.531 2.598 1 98 170 THR B N 1
ATOM 2830 C CA . THR B 1 170 ? 12.422 19.375 2.406 1 98 170 THR B CA 1
ATOM 2831 C C . THR B 1 170 ? 13.07 18.781 3.65 1 98 170 THR B C 1
ATOM 2833 O O . THR B 1 170 ? 12.844 19.25 4.766 1 98 170 THR B O 1
ATOM 2836 N N . ALA B 1 171 ? 13.852 17.75 3.406 1 97.31 171 ALA B N 1
ATOM 2837 C CA . ALA B 1 171 ? 14.555 17.125 4.523 1 97.31 171 ALA B CA 1
ATOM 2838 C C . ALA B 1 171 ? 15.562 18.078 5.152 1 97.31 171 ALA B C 1
ATOM 2840 O O . ALA B 1 171 ? 16.375 18.688 4.449 1 97.31 171 ALA B O 1
ATOM 2841 N N . MET B 1 172 ? 15.516 18.141 6.465 1 97.19 172 MET B N 1
ATOM 2842 C CA . MET B 1 172 ? 16.453 19 7.18 1 97.19 172 MET B CA 1
ATOM 2843 C C . MET B 1 172 ? 17.594 18.188 7.77 1 97.19 172 MET B C 1
ATOM 2845 O O . MET B 1 172 ? 18.578 18.75 8.273 1 97.19 172 MET B O 1
ATOM 2849 N N . VAL B 1 173 ? 17.484 16.922 7.742 1 95.44 173 VAL B N 1
ATOM 2850 C CA . VAL B 1 173 ? 18.484 15.961 8.195 1 95.44 173 VAL B CA 1
ATOM 2851 C C . VAL B 1 173 ? 18.562 14.797 7.219 1 95.44 173 VAL B C 1
ATOM 2853 O O . VAL B 1 173 ? 17.625 14.547 6.461 1 95.44 173 VAL B O 1
ATOM 2856 N N . PRO B 1 174 ? 19.672 14.133 7.215 1 93.06 174 PRO B N 1
ATOM 2857 C CA . PRO B 1 174 ? 19.719 12.922 6.395 1 93.06 174 PRO B CA 1
ATOM 2858 C C . PRO B 1 174 ? 18.828 11.805 6.949 1 93.06 174 PRO B C 1
ATOM 2860 O O . PRO B 1 174 ? 18.625 11.727 8.164 1 93.06 174 PRO B O 1
ATOM 2863 N N . PRO B 1 175 ? 18.359 10.984 6.043 1 90.31 175 PRO B N 1
ATOM 2864 C CA . PRO B 1 175 ? 17.578 9.852 6.535 1 90.31 175 PRO B CA 1
ATOM 2865 C C . PRO B 1 175 ? 18.422 8.852 7.328 1 90.31 175 PRO B C 1
ATOM 2867 O O . PRO B 1 175 ? 19.609 8.695 7.066 1 90.31 175 PRO B O 1
ATOM 2870 N N . THR B 1 176 ? 17.766 8.266 8.234 1 90.19 176 THR B N 1
ATOM 2871 C CA . THR B 1 176 ? 18.438 7.254 9.039 1 90.19 176 THR B CA 1
ATOM 2872 C C . THR B 1 176 ? 17.875 5.867 8.75 1 90.19 176 THR B C 1
ATOM 2874 O O . THR B 1 176 ? 16.672 5.719 8.516 1 90.19 176 THR B O 1
ATOM 2877 N N . GLU B 1 177 ? 18.797 4.922 8.852 1 91.94 177 GLU B N 1
ATOM 2878 C CA . GLU B 1 177 ? 18.375 3.539 8.648 1 91.94 177 GLU B CA 1
ATOM 2879 C C . GLU B 1 177 ? 17.766 2.959 9.922 1 91.94 177 GLU B C 1
ATOM 2881 O O . GLU B 1 177 ? 18.078 3.402 11.023 1 91.94 177 GLU B O 1
ATOM 2886 N N . ARG B 1 178 ? 16.812 2.047 9.688 1 92.19 178 ARG B N 1
ATOM 2887 C CA . ARG B 1 178 ? 16.25 1.282 10.797 1 92.19 178 ARG B CA 1
ATOM 2888 C C . ARG B 1 178 ? 16.328 -0.216 10.516 1 92.19 178 ARG B C 1
ATOM 2890 O O . ARG B 1 178 ? 16.375 -0.636 9.359 1 92.19 178 ARG B O 1
ATOM 2897 N N . PRO B 1 179 ? 16.344 -1.005 11.609 1 92.69 179 PRO B N 1
ATOM 2898 C CA . PRO B 1 179 ? 16.328 -2.453 11.383 1 92.69 179 PRO B CA 1
ATOM 2899 C C . PRO B 1 179 ? 15.125 -2.906 10.555 1 92.69 179 PRO B C 1
ATOM 2901 O O . PRO B 1 179 ? 14.023 -2.373 10.719 1 92.69 179 PRO B O 1
ATOM 2904 N N . ARG B 1 180 ? 15.383 -3.836 9.672 1 95.12 180 ARG B N 1
ATOM 2905 C CA . ARG B 1 180 ? 14.344 -4.496 8.883 1 95.12 180 ARG B CA 1
ATOM 2906 C C . ARG B 1 180 ? 14.203 -5.961 9.289 1 95.12 180 ARG B C 1
ATOM 2908 O O . ARG B 1 180 ? 15.125 -6.547 9.859 1 95.12 180 ARG B O 1
ATOM 2915 N N . PRO B 1 181 ? 13.055 -6.496 9.047 1 95.56 181 PRO B N 1
ATOM 2916 C CA . PRO B 1 181 ? 12.891 -7.902 9.43 1 95.56 181 PRO B CA 1
ATOM 2917 C C . PRO B 1 181 ? 13.805 -8.836 8.633 1 95.56 181 PRO B C 1
ATOM 2919 O O . PRO B 1 181 ? 14.047 -8.617 7.445 1 95.56 181 PRO B O 1
ATOM 2922 N N . GLU B 1 182 ? 14.25 -9.891 9.352 1 96.75 182 GLU B N 1
ATOM 2923 C CA . GLU B 1 182 ? 14.953 -10.961 8.656 1 96.75 182 GLU B CA 1
ATOM 2924 C C . GLU B 1 182 ? 13.992 -11.828 7.848 1 96.75 182 GLU B C 1
ATOM 2926 O O . GLU B 1 182 ? 12.922 -12.195 8.336 1 96.75 182 GLU B O 1
ATOM 2931 N N . LEU B 1 183 ? 14.398 -12.195 6.676 1 97.44 183 LEU B N 1
ATOM 2932 C CA . LEU B 1 183 ? 13.508 -12.93 5.785 1 97.44 183 LEU B CA 1
ATOM 2933 C C . LEU B 1 183 ? 13.086 -14.258 6.41 1 97.44 183 LEU B C 1
ATOM 2935 O O . LEU B 1 183 ? 11.945 -14.688 6.25 1 97.44 183 LEU B O 1
ATOM 2939 N N . GLU B 1 184 ? 13.969 -14.898 7.086 1 97.31 184 GLU B N 1
ATOM 2940 C CA . GLU B 1 184 ? 13.695 -16.203 7.68 1 97.31 184 GLU B CA 1
ATOM 2941 C C . GLU B 1 184 ? 12.531 -16.125 8.664 1 97.31 184 GLU B C 1
ATOM 2943 O O . GLU B 1 184 ? 11.844 -17.125 8.906 1 97.31 184 GLU B O 1
ATOM 2948 N N . GLU B 1 185 ? 12.289 -14.945 9.195 1 97.62 185 GLU B N 1
ATOM 2949 C CA . GLU B 1 185 ? 11.25 -14.758 10.203 1 97.62 185 GLU B CA 1
ATOM 2950 C C . GLU B 1 185 ? 9.891 -14.5 9.562 1 97.62 185 GLU B C 1
ATOM 2952 O O . GLU B 1 185 ? 8.852 -14.656 10.211 1 97.62 185 GLU B O 1
ATOM 2957 N N . ILE B 1 186 ? 9.945 -14.148 8.258 1 98.5 186 ILE B N 1
ATOM 2958 C CA . ILE B 1 186 ? 8.688 -13.641 7.711 1 98.5 186 ILE B CA 1
ATOM 2959 C C . ILE B 1 186 ? 8.359 -14.367 6.41 1 98.5 186 ILE B C 1
ATOM 2961 O O . ILE B 1 186 ? 7.355 -14.07 5.762 1 98.5 186 ILE B O 1
ATOM 2965 N N . VAL B 1 187 ? 9.164 -15.367 6.008 1 98.75 187 VAL B N 1
ATOM 2966 C CA . VAL B 1 187 ? 8.922 -16.031 4.734 1 98.75 187 VAL B CA 1
ATOM 2967 C C . VAL B 1 187 ? 8.742 -17.531 4.961 1 98.75 187 VAL B C 1
ATOM 2969 O O . VAL B 1 187 ? 9.562 -18.156 5.637 1 98.75 187 VAL B O 1
ATOM 2972 N N . THR B 1 188 ? 7.715 -18.062 4.469 1 98.62 188 THR B N 1
ATOM 2973 C CA . THR B 1 188 ? 7.527 -19.5 4.336 1 98.62 188 THR B CA 1
ATOM 2974 C C . THR B 1 188 ? 7.621 -19.922 2.873 1 98.62 188 THR B C 1
ATOM 2976 O O . THR B 1 188 ? 6.93 -19.375 2.016 1 98.62 188 THR B O 1
ATOM 2979 N N . TRP B 1 189 ? 8.461 -20.875 2.572 1 98.19 189 TRP B N 1
ATOM 2980 C CA . TRP B 1 189 ? 8.609 -21.406 1.223 1 98.19 189 TRP B CA 1
ATOM 2981 C C . TRP B 1 189 ? 7.828 -22.703 1.054 1 98.19 189 TRP B C 1
ATOM 2983 O O . TRP B 1 189 ? 7.965 -23.625 1.857 1 98.19 189 TRP B O 1
ATOM 2993 N N . VAL B 1 190 ? 7.008 -22.703 0.092 1 98.06 190 VAL B N 1
ATOM 2994 C CA . VAL B 1 190 ? 6.203 -23.875 -0.211 1 98.06 190 VAL B CA 1
ATOM 2995 C C . VAL B 1 190 ? 6.594 -24.438 -1.576 1 98.06 190 VAL B C 1
ATOM 2997 O O . VAL B 1 190 ? 6.395 -23.781 -2.602 1 98.06 190 VAL B O 1
ATOM 3000 N N . GLY B 1 191 ? 7.027 -25.656 -1.611 1 92.94 191 GLY B N 1
ATOM 3001 C CA . GLY B 1 191 ? 7.457 -26.312 -2.84 1 92.94 191 GLY B CA 1
ATOM 3002 C C . GLY B 1 191 ? 8.953 -26.219 -3.072 1 92.94 191 GLY B C 1
ATOM 3003 O O . GLY B 1 191 ? 9.664 -25.547 -2.318 1 92.94 191 GLY B O 1
ATOM 3004 N N . GLU B 1 192 ? 9.398 -27.078 -4.004 1 82.75 192 GLU B N 1
ATOM 3005 C CA . GLU B 1 192 ? 10.812 -27.188 -4.348 1 82.75 192 GLU B CA 1
ATOM 3006 C C . GLU B 1 192 ? 11.148 -26.344 -5.566 1 82.75 192 GLU B C 1
ATOM 3008 O O . GLU B 1 192 ? 10.258 -25.781 -6.203 1 82.75 192 GLU B O 1
ATOM 3013 N N . GLY B 1 193 ? 12.477 -25.938 -5.66 1 68.06 193 GLY B N 1
ATOM 3014 C CA . GLY B 1 193 ? 12.945 -25.281 -6.871 1 68.06 193 GLY B CA 1
ATOM 3015 C C . GLY B 1 193 ? 13.992 -24.219 -6.609 1 68.06 193 GLY B C 1
ATOM 3016 O O . GLY B 1 193 ? 14.055 -23.656 -5.512 1 68.06 193 GLY B O 1
ATOM 3017 N N . ASP B 1 194 ? 15.016 -24.156 -7.402 1 67.19 194 ASP B N 1
ATOM 3018 C CA . ASP B 1 194 ? 16.125 -23.203 -7.332 1 67.19 194 ASP B CA 1
ATOM 3019 C C . ASP B 1 194 ? 15.688 -21.828 -7.832 1 67.19 194 ASP B C 1
ATOM 3021 O O . ASP B 1 194 ? 14.852 -21.719 -8.727 1 67.19 194 ASP B O 1
#

Sequence (388 aa):
MKTEIKLVDYLASRRSIPAFQMGEPGPSKAEVAEMLKLASRVPDHGKLAPWRFIVYRGEERARISAELKKMALAAKPDMPEEMIKVEEARLTRAPVVVAVVSKAAPHFKIPEWEQQMSAGAVCLNLLMAANALGYASNWLTEWYAFEERAYPLLGVAPGEKIAGFIHIGTAMVPPTERPRPELEEIVTWVGEGDMKTEIKLVDYLASRRSIPAFQMGEPGPSKAEVAEMLKLASRVPDHGKLAPWRFIVYRGEERARISAELKKMALAAKPDMPEEMIKVEEARLTRAPVVVAVVSKAAPHFKIPEWEQQMSAGAVCLNLLMAANALGYASNWLTEWYAFEERAYPLLGVAPGEKIAGFIHIGTAMVPPTERPRPELEEIVTWVGEGD

Radius of gyration: 21.26 Å; Cα contacts (8 Å, |Δi|>4): 799; chains: 2; bounding box: 42×59×56 Å

Foldseek 3Di:
DFDPDDPVRCVVPDFADPLLQFEDDFDDPVLLVVLLVQLQPFDDVPSPSQKDKDKDADCLLQVLLVVQLVVVCVVPVPDDPVVSVVSSCVRPSARMKMWIKGNQDDDPPDDSVRSLVRSVSSLVSSQVSLVRRPKHKDWACPPLQVPVVSQVSRVHDPNMGTPTMIGIHHGNDDGDDDDDDDCVVPDDDDDDDD/DFDPDDPVRCVVDPFADPLLQFEDDFDDPVLLVVLLVQLQPFDDVPSPSQKDKDKDADCLLQVLLVVQLVVVCVVPVPDDPVVSVVSNCVRPSARMKMWIKGNQDDDPPDDSVRSLVRSVSSLVSSQVSLVRRPKHKDWACPPLQVPVVSQVSRVHDPNMGTPTMIGIHHGNDDGDDDDDDDCVVPDDDDDDDD

Organism: Rhizobium meliloti (strain 1021) (NCBI:txid266834)

Secondary structure (DSSP, 8-state):
-----BHHHHHHH--PPPGGGEESPPPPHHHHHHHHHHHT-S--GGG---EEEEEE-THHHHHHHHHHHHHHHHH-TT--HHHHHHHHTTTTSSSEEEEEEE-----SSS-HHHHHHHHHHHHHHHHHHHHHTT-EEEEE--GGGG-GGGHHHHTPPTT-EEEEEEEEEEESS---------HHHHEEEES---/-----BHHHHHHH--PPPGGGEESPPPPHHHHHHHHHHHT-S--GGG---EEEEEE-THHHHHHHHHHHHHHHHH-TT--HHHHHHHHTTTTSSSEEEEEEE-----SSS-HHHHHHHHHHHHHHHHHHHHHTT-EEEEE--GGGG-GGGHHHHTPPTT-EEEEEEEEEEESS---------HHHHEEEES---

pLDDT: mean 96.86, std 4.44, range [65.0, 99.0]

Solvent-accessible surface area (backbone atoms only — not comparable to full-atom values): 20286 Å² total; per-residue (Å²): 105,70,47,82,48,32,37,50,60,43,46,71,61,58,65,59,38,60,38,78,46,26,29,77,68,41,74,36,51,68,51,48,52,51,27,50,58,33,14,65,57,53,77,47,84,87,73,62,62,37,42,37,39,38,37,40,24,56,66,45,19,47,54,51,12,46,55,50,30,52,53,50,36,71,78,37,73,83,59,51,68,73,56,50,55,50,35,4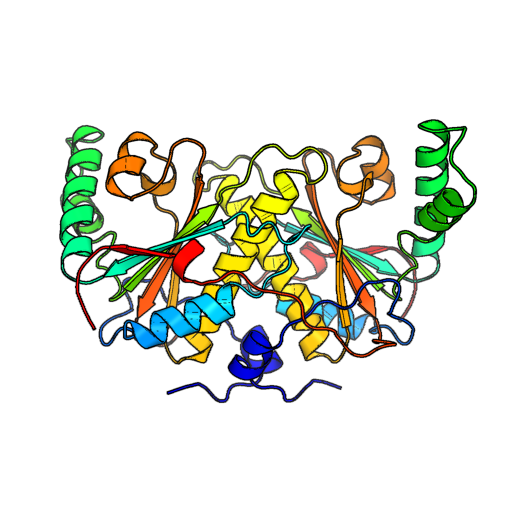5,34,64,46,55,35,17,50,30,32,34,35,37,32,24,53,40,48,92,51,98,84,51,57,40,66,60,32,44,29,30,32,17,24,30,54,49,35,35,46,49,28,34,41,24,48,59,29,34,29,26,84,43,58,67,73,62,47,77,33,74,88,44,22,71,81,72,73,45,56,90,80,49,44,58,71,26,36,38,27,28,12,25,63,73,60,82,73,64,90,73,92,70,85,57,61,82,80,34,51,44,79,40,58,62,79,99,104,69,46,83,47,32,35,49,60,43,45,71,60,58,64,60,39,61,37,81,47,26,29,76,68,40,75,37,49,68,52,47,51,51,26,50,58,33,13,65,55,52,78,47,83,88,72,62,63,37,43,37,38,38,37,37,24,56,67,44,20,48,54,51,12,47,54,49,28,51,54,50,37,71,78,37,75,84,61,50,70,73,55,51,55,52,35,45,32,65,49,55,34,19,50,30,32,35,36,37,32,26,52,42,49,94,50,98,84,52,58,40,68,62,32,44,28,30,32,17,23,29,53,48,36,36,44,50,29,33,40,24,48,60,30,34,29,24,84,44,58,69,74,63,49,75,32,73,89,44,23,70,82,71,73,46,57,90,80,47,44,55,69,25,36,38,26,28,11,25,62,72,58,81,75,64,88,75,94,72,86,58,61,83,80,35,50,45,78,39,60,61,77,99